Protein 3AUY (pdb70)

Radius of gyration: 27.96 Å; Cα contacts (8 Å, |Δi|>4): 1318; chains: 2; bounding box: 70×87×75 Å

Solvent-accessible surface area: 33562 Å² total; per-residue (Å²): 60,5,0,4,0,62,34,0,71,0,48,14,0,72,16,0,37,108,7,128,2,112,7,82,107,24,15,0,0,0,3,6,129,106,52,2,9,8,39,12,0,1,72,0,0,14,10,0,0,21,10,45,78,173,68,84,37,114,79,14,19,15,204,85,99,148,34,3,51,0,20,0,33,2,35,0,98,53,44,58,14,62,0,10,5,59,43,85,63,52,185,23,14,7,68,0,52,61,80,69,158,101,103,9,102,73,70,82,35,0,43,147,9,1,64,122,23,0,55,21,64,112,98,55,2,42,35,2,1,38,2,82,26,0,26,8,4,43,23,18,46,40,134,66,69,30,14,45,76,41,0,12,92,24,6,15,8,45,78,12,59,70,5,64,100,4,0,11,46,0,15,155,32,17,81,126,57,24,116,139,0,62,47,89,30,156,135,125,171,64,116,86,142,90,80,47,80,16,84,124,43,66,125,114,12,57,99,26,24,87,27,1,54,58,0,49,150,0,0,2,190,105,9,8,8,9,31,12,46,104,86,10,16,70,54,0,48,111,28,0,43,76,8,3,93,41,8,103,20,103,32,120,81,0,45,7,28,96,74,2,45,9,94,0,52,25,126,153,22,83,56,36,5,53,92,11,67,30,18,34,26,0,2,0,4,0,1,4,17,10,1,1,0,10,5,4,19,38,63,124,4,63,0,0,0,0,5,19,1,2,39,43,6,77,141,85,56,29,53,70,0,21,99,16,0,132,82,12,179,35,13,40,0,0,0,0,0,2,78,39,115,92,3,44,104,16,23,102,34,10,0,32,4,157,78,86,70,108,46,2,99,36,160,130,113,96,66,5,0,4,0,64,35,0,70,0,48,15,0,72,20,0,35,106,7,131,2,101,7,83,107,24,14,0,1,0,6,7,131,109,56,2,9,7,40,12,0,1,73,0,0,13,11,0,0,21,4,41,31,118,89,53,27,82,73,10,12,14,203,80,101,129,34,4,52,0,20,0,32,2,35,0,97,53,44,58,14,64,0,10,4,59,5,83,31,2,161,20,13,6,68,0,51,62,81,69,160,100,103,9,102,67,53,56,36,0,46,146,8,1,64,124,23,0,56,20,27,98,62,18,1,42,31,2,1,35,3,114,86,8,22,12,16,73,9,25,88,53,136,88,68,55,11,48,104,11,2,2,110,25,2,15,24,66,31,4,62,122,3,40,111,29,0,13,74,0,18,131,27,3,85,118,46,23,117,107,6,65,26,119,84,122,212,165,91,92,141,32,57,111,102,5,58,90,36,18,79,35,0,50,49,1,65,160,49,3,16,205,106,9,4,47,49,3,0,37,92,49,5,20,79,46,0,44,106,12,0,31,70,11,4,88,46,6,112,17,88,34,119,83,0,51,8,25,132,76,4,53,7,74,0,55,10,143,125,40,58,48,47,13,76,115,13,64,40,19,30,27,0,4,0,1,8,0,6,4,10,0,0,0,16,3,4,17,40,55,138,3,57,0,0,0,2,3,11,2,0,30,167,10,80,128,83,74,43,54,80,2,14,88,9,3,122,86,10,177,41,14,45,0,0,0,5,0,0,66,34,107,92,6,47,111,14,20,100,27,8,4,2,0,104,100,95,64,111,43,1,89,34,122,116,93,92

Secondary structure (DSSP, 8-state):
--EEEEEEEEEEETTEEEEEEE--SEEEEEEE-TTSSHHHHHHHHHHHHH------TTTTBPBTBSEEEEEEEEEETTEEEEEEEEEETTEEEEEEEETTEEEE-SHHHHHHHHHHHH-S-HHHHHHHHEE-TTHHHHHHHS-HHHHHHHHHHHHTHHHHHHHHHHHHHHHHHHHHHHHHHHHHT--HHHHHHHHHHHHHHHHHHHHHHHHHHHHHHHHSTTTHHHHHHHHHHHHHHHHHHHHHHHTT-S-S-EEE-TT--EEEEETTEEE-GGGS-HHHHHHHHHHHHHHHHHHHHSS--SEEEEESTTTT--HHHHHHHHHHHHH--S-SEEEEEES-GGGGGG-SEEEEEEESSS-EEEEEE-/--EEEEEEEEEEETTEEEEEEE--SEEEEEEE-TTSSHHHHHHHHHHHHH-S----GGGTBPBTBSEEEEEEEEEETTEEEEEEEEEETTEEEEEEEETTEEEE-SHHHHHHHHHHHH-S-HHHHHHHHEE-TTHHHHHHHS-HHHHHHHHHHHHTHHHHHHHHHHHHHHHHHHHHHHHHHHHHHH--TTHHHHHHHHHHHHHHHHHHHTTTTHHHHHHHTTTHHHHHHHHHHHHHHTT-S-SEEEEETTTEEEEEETTEEEEGGGS-HHHHHHHHHHHHHHHHHHHHSS--SEEEEESTTTT--HHHHHHHHHHHHH--SSSEEEEEES-GGGGGG-SEEEEEEESSS-EEEEE--

Sequence (723 aa):
MSMILKEIRMNNFKSHVNSRIKFEKGIVAIIGENGSGKSSIFEAVFFALFGAGNFNYDTIITKGKKSVYVELDFEVNGNNYKIIREYDSGRGGAKLYKNGKPYATTISAVNKAVNEILGVDRNMFLNSIYIKQGEIAKFLSLKPSEKLETVAKLLGIDEFEKCYQKMGEIVKEYEKRLERIEGELNSLKARLKEMSNLEKEKEKLTKFVEYLDKVRRIFGRNGFQAYLREKYVPLIQKYLNEAFSEFDLPYSFVELTKDFEVRVHAPNGVLTIDNLSGGEQIAVALSLRLAIANALIGNRVECIILDEPTVYLDENRRAKLAEIFRKVKSIPQMIIITHHRELEDVADVIINVKKDGNVSKVKINGMSMILKEIRMNNFKSHVNSRIKFEKGIVAIIGENGSGKSSIFEAVFFALFGAGSFNYDTIITKGKKSVYVELDFEVNGNNYKIIREYDSGRGGAKLYKNGKPYATTISAVNKAVNEILGVDRNMFLNSIYIKQGEIAKFLSLKPSEKLETVAKLLGIDEFEKCYQKMGEIVKEYEKRLERIEGELNYNLEKEKEKLTKFVEYLDKVRRIFGRNGFQAYLREKYVPLIQKYLNEAFSEFDLPYSFVELTKDFEVRVHAPNGVLTIDNLSGGEQIAVALSLRLAIANALIGNRVECIILDEPTVYLDENRRAKLAEIFRKVKSIPQMIIITHHRELEDVADVIINVKKDGNVSKVKING

Structure (mmCIF, N/CA/C/O backbone):
data_3AUY
#
_entry.id   3AUY
#
_cell.length_a   78.160
_cell.length_b   95.300
_cell.length_c   110.980
_cell.angle_alpha   90.00
_cell.angle_beta   90.00
_cell.angle_gamma   90.00
#
_symmetry.space_group_name_H-M   'P 21 21 21'
#
loop_
_entity.id
_entity.type
_entity.pdbx_description
1 polymer 'DNA double-strand break repair rad50 ATPase'
2 non-polymer "ADENOSINE-5'-DIPHOSPHATE"
3 non-polymer 'MAGNESIUM ION'
4 water water
#
loop_
_atom_site.group_PDB
_atom_site.id
_atom_site.type_symbol
_atom_site.label_atom_id
_atom_site.label_alt_id
_atom_site.label_comp_id
_atom_site.label_asym_id
_atom_site.label_entity_id
_atom_site.label_seq_id
_atom_site.pdbx_PDB_ins_code
_atom_site.Cartn_x
_atom_site.Cartn_y
_atom_site.Cartn_z
_atom_site.occupancy
_atom_site.B_iso_or_equiv
_atom_site.auth_seq_id
_atom_site.auth_comp_id
_atom_site.auth_asym_id
_atom_site.auth_atom_id
_atom_site.pdbx_PDB_model_num
ATOM 1 N N . MET A 1 1 ? -91.302 12.855 7.290 1.00 63.73 1 MET A N 1
ATOM 2 C CA . MET A 1 1 ? -89.885 13.166 6.943 1.00 64.12 1 MET A CA 1
ATOM 3 C C . MET A 1 1 ? -89.647 13.243 5.435 1.00 62.48 1 MET A C 1
ATOM 4 O O . MET A 1 1 ? -90.004 12.323 4.697 1.00 60.56 1 MET A O 1
ATOM 9 N N . SER A 1 2 ? -89.041 14.345 4.986 1.00 61.09 2 SER A N 1
ATOM 10 C CA . SER A 1 2 ? -88.760 14.545 3.563 1.00 58.65 2 SER A CA 1
ATOM 11 C C . SER A 1 2 ? -87.306 14.292 3.198 1.00 56.44 2 SER A C 1
ATOM 12 O O . SER A 1 2 ? -86.388 14.574 3.977 1.00 57.47 2 SER A O 1
ATOM 15 N N . MET A 1 3 ? -87.104 13.786 1.988 1.00 52.87 3 MET A N 1
ATOM 16 C CA . MET A 1 3 ? -85.774 13.466 1.516 1.00 49.65 3 MET A CA 1
ATOM 17 C C . MET A 1 3 ? -85.229 14.418 0.490 1.00 46.88 3 MET A C 1
ATOM 18 O O . MET A 1 3 ? -85.949 15.197 -0.118 1.00 45.16 3 MET A O 1
ATOM 23 N N . ILE A 1 4 ? -83.929 14.314 0.291 1.00 44.89 4 ILE A N 1
ATOM 24 C CA . ILE A 1 4 ? -83.235 15.130 -0.670 1.00 44.45 4 ILE A CA 1
ATOM 25 C C . ILE A 1 4 ? -82.618 14.082 -1.566 1.00 42.06 4 ILE A C 1
ATOM 26 O O . ILE A 1 4 ? -81.953 13.183 -1.094 1.00 43.51 4 ILE A O 1
ATOM 31 N N . LEU A 1 5 ? -82.890 14.166 -2.859 1.00 42.28 5 LEU A N 1
ATOM 32 C CA . LEU A 1 5 ? -82.370 13.204 -3.827 1.00 41.52 5 LEU A CA 1
ATOM 33 C C . LEU A 1 5 ? -80.926 13.533 -4.151 1.00 41.59 5 LEU A C 1
ATOM 34 O O . LEU A 1 5 ? -80.560 14.698 -4.248 1.00 42.23 5 LEU A O 1
ATOM 39 N N . LYS A 1 6 ? -80.096 12.515 -4.321 1.00 41.12 6 LYS A N 1
ATOM 40 C CA . LYS A 1 6 ? -78.713 12.784 -4.632 1.00 40.69 6 LYS A CA 1
ATOM 41 C C . LYS A 1 6 ? -78.237 12.196 -5.919 1.00 41.31 6 LYS A C 1
ATOM 42 O O . LYS A 1 6 ? -77.526 12.858 -6.671 1.00 42.65 6 LYS A O 1
ATOM 48 N N . GLU A 1 7 ? -78.608 10.957 -6.200 1.00 42.07 7 GLU A N 1
ATOM 49 C CA . GLU A 1 7 ? -78.130 10.347 -7.428 1.00 43.01 7 GLU A CA 1
ATOM 50 C C . GLU A 1 7 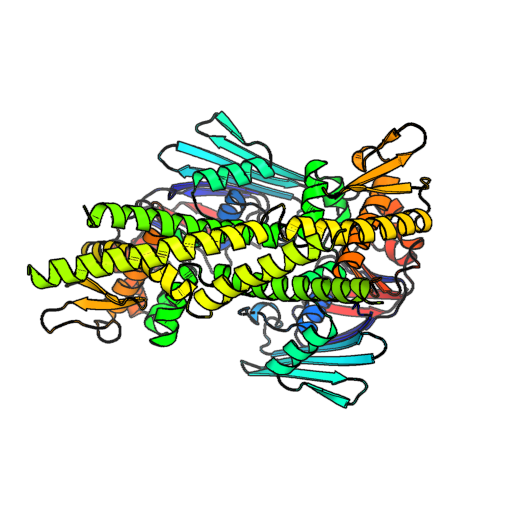? -78.831 9.051 -7.723 1.00 42.89 7 GLU A C 1
ATOM 51 O O . GLU A 1 7 ? -79.291 8.366 -6.812 1.00 41.57 7 GLU A O 1
ATOM 57 N N . ILE A 1 8 ? -78.912 8.731 -9.010 1.00 43.99 8 ILE A N 1
ATOM 58 C CA . ILE A 1 8 ? -79.558 7.509 -9.457 1.00 45.76 8 ILE A CA 1
ATOM 59 C C . ILE A 1 8 ? -78.894 6.923 -10.692 1.00 48.29 8 ILE A C 1
ATOM 60 O O . ILE A 1 8 ? -78.520 7.646 -11.616 1.00 48.51 8 ILE A O 1
ATOM 65 N N . ARG A 1 9 ? -78.738 5.602 -10.674 1.00 50.70 9 ARG A N 1
ATOM 66 C CA . ARG A 1 9 ? -78.158 4.849 -11.773 1.00 52.54 9 ARG A CA 1
ATOM 67 C C . ARG A 1 9 ? -79.212 3.864 -12.201 1.00 51.97 9 ARG A C 1
ATOM 68 O O . ARG A 1 9 ? -79.829 3.189 -11.369 1.00 51.96 9 ARG A O 1
ATOM 76 N N . MET A 1 10 ? -79.428 3.779 -13.500 1.00 51.63 10 MET A N 1
ATOM 77 C CA . MET A 1 10 ? -80.429 2.868 -14.012 1.00 52.30 10 MET A CA 1
ATOM 78 C C . MET A 1 10 ? -79.969 2.035 -15.201 1.00 52.43 10 MET A C 1
ATOM 79 O O . MET A 1 10 ? -79.229 2.505 -16.075 1.00 52.26 10 MET A O 1
ATOM 84 N N . ASN A 1 11 ? -80.409 0.778 -15.199 1.00 52.63 11 ASN A N 1
ATOM 85 C CA . ASN A 1 11 ? -80.105 -0.183 -16.252 1.00 52.00 11 ASN A CA 1
ATOM 86 C C . ASN A 1 11 ? -81.374 -0.778 -16.824 1.00 49.96 11 ASN A C 1
ATOM 87 O O . ASN A 1 11 ? -82.178 -1.342 -16.087 1.00 50.50 11 ASN A O 1
ATOM 92 N N . ASN A 1 12 ? -81.546 -0.650 -18.137 1.00 48.23 12 ASN A N 1
ATOM 93 C CA . ASN A 1 12 ? -82.718 -1.180 -18.839 1.00 47.76 12 ASN A CA 1
ATOM 94 C C . ASN A 1 12 ? -84.048 -0.708 -18.260 1.00 47.54 12 ASN A C 1
ATOM 95 O O . ASN A 1 12 ? -85.005 -1.483 -18.178 1.00 48.39 12 ASN A O 1
ATOM 100 N N . PHE A 1 13 ? -84.111 0.548 -17.835 1.00 46.13 13 PHE A N 1
ATOM 101 C CA . PHE A 1 13 ? -85.359 1.067 -17.303 1.00 43.88 13 PHE A CA 1
ATOM 102 C C . PHE A 1 13 ? -85.996 1.846 -18.441 1.00 44.44 13 PHE A C 1
ATOM 103 O O . PHE A 1 13 ? -85.598 2.979 -18.734 1.00 42.51 13 PHE A O 1
ATOM 111 N N . LYS A 1 14 ? -86.968 1.219 -19.100 1.00 44.11 14 LYS A N 1
ATOM 112 C CA . LYS A 1 14 ? -87.640 1.848 -20.225 1.00 44.26 14 LYS A CA 1
ATOM 113 C C . LYS A 1 14 ? -86.588 2.395 -21.190 1.00 44.85 14 LYS A C 1
ATOM 114 O O . LYS A 1 14 ? -85.690 1.663 -21.597 1.00 46.37 14 LYS A O 1
ATOM 120 N N . SER A 1 15 ? -86.669 3.667 -21.551 1.00 44.13 15 SER A N 1
ATOM 121 C CA . SER A 1 15 ? -85.702 4.213 -22.497 1.00 45.22 15 SER A CA 1
ATOM 122 C C . SER A 1 15 ? -84.279 4.375 -21.941 1.00 46.44 15 SER A C 1
ATOM 123 O O . SER A 1 15 ? -83.327 4.651 -22.694 1.00 45.61 15 SER A O 1
ATOM 126 N N . HIS A 1 16 ? -84.125 4.199 -20.634 1.00 46.49 16 HIS A N 1
ATOM 127 C CA . HIS A 1 16 ? -82.813 4.355 -20.032 1.00 48.30 16 HIS A CA 1
ATOM 128 C C . HIS A 1 16 ? -82.134 3.013 -19.921 1.00 49.65 16 HIS A C 1
ATOM 129 O O . HIS A 1 16 ? -82.247 2.324 -18.913 1.00 50.84 16 HIS A O 1
ATOM 136 N N . VAL A 1 17 ? -81.435 2.629 -20.977 1.00 51.50 17 VAL A N 1
ATOM 137 C CA . VAL A 1 17 ? -80.744 1.352 -20.970 1.00 53.09 17 VAL A CA 1
ATOM 138 C C . VAL A 1 17 ? -79.536 1.468 -20.055 1.00 54.47 17 VAL A C 1
ATOM 139 O O . VAL A 1 17 ? -79.150 0.506 -19.389 1.00 55.74 17 VAL A O 1
ATOM 143 N N . ASN A 1 18 ? -78.945 2.654 -20.023 1.00 54.98 18 ASN A N 1
ATOM 144 C CA . ASN A 1 18 ? -77.797 2.894 -19.167 1.00 56.00 18 ASN A CA 1
ATOM 145 C C . ASN A 1 18 ? -77.615 4.387 -18.916 1.00 55.83 18 ASN A C 1
ATOM 146 O O . ASN A 1 18 ? -76.907 5.080 -19.652 1.00 55.31 18 ASN A O 1
ATOM 151 N N . SER A 1 19 ? -78.270 4.882 -17.873 1.00 55.20 19 SER A N 1
ATOM 152 C CA . SER A 1 19 ? -78.175 6.288 -17.532 1.00 54.92 19 SER A CA 1
ATOM 153 C C . SER A 1 19 ? -77.723 6.439 -16.099 1.00 54.91 19 SER A C 1
ATOM 154 O O . SER A 1 19 ? -77.892 5.541 -15.282 1.00 56.18 19 SER A O 1
ATOM 157 N N . ARG A 1 20 ? -77.129 7.581 -15.800 1.00 55.19 20 ARG A N 1
ATOM 158 C CA . ARG A 1 20 ? -76.668 7.860 -14.455 1.00 55.73 20 ARG A CA 1
ATOM 159 C C . ARG A 1 20 ? -76.802 9.355 -14.244 1.00 54.63 20 ARG A C 1
ATOM 160 O O . ARG A 1 20 ? -76.003 10.133 -14.756 1.00 56.06 20 ARG A O 1
ATOM 168 N N . ILE A 1 21 ? -77.832 9.755 -13.510 1.00 52.11 21 ILE A N 1
ATOM 169 C CA . ILE A 1 21 ? -78.061 11.158 -13.246 1.00 50.45 21 ILE A CA 1
ATOM 170 C C . ILE A 1 21 ? -77.711 11.463 -11.812 1.00 51.77 21 ILE A C 1
ATOM 171 O O . ILE A 1 21 ? -78.030 10.692 -10.908 1.00 52.79 21 ILE A O 1
ATOM 176 N N . LYS A 1 22 ? -77.047 12.596 -11.617 1.00 52.43 22 LYS A N 1
ATOM 177 C CA . LYS A 1 22 ? -76.670 13.059 -10.295 1.00 52.74 22 LYS A CA 1
ATOM 178 C C . LYS A 1 22 ? -77.448 14.345 -10.040 1.00 51.59 22 LYS A C 1
ATOM 179 O O . LYS A 1 22 ? -77.405 15.268 -10.839 1.00 50.72 22 LYS A O 1
ATOM 185 N N . PHE A 1 23 ? -78.175 14.398 -8.934 1.00 51.94 23 PHE A N 1
ATOM 186 C CA . PHE A 1 23 ? -78.947 15.586 -8.600 1.00 51.98 23 PHE A CA 1
ATOM 187 C C . PHE A 1 23 ? -78.196 16.447 -7.603 1.00 52.42 23 PHE A C 1
ATOM 188 O O . PHE A 1 23 ? -77.352 15.962 -6.854 1.00 53.13 23 PHE A O 1
ATOM 196 N N . GLU A 1 24 ? -78.506 17.735 -7.604 1.00 53.11 24 GLU A N 1
ATOM 197 C CA . GLU A 1 24 ? -77.875 18.678 -6.688 1.00 52.72 24 GLU A CA 1
ATOM 198 C C . GLU A 1 24 ? -78.960 19.541 -6.072 1.00 52.10 24 GLU A C 1
ATOM 199 O O . GLU A 1 24 ? -80.095 19.550 -6.537 1.00 52.52 24 GLU A O 1
ATOM 205 N N . LYS A 1 25 ? -78.629 20.243 -5.003 1.00 51.49 25 LYS A N 1
ATOM 206 C CA . LYS A 1 25 ? -79.611 21.090 -4.362 1.00 50.77 25 LYS A CA 1
ATOM 207 C C . LYS A 1 25 ? -79.844 22.390 -5.116 1.00 50.32 25 LYS A C 1
ATOM 208 O O . LYS A 1 25 ? -79.152 22.694 -6.078 1.00 51.12 25 LYS A O 1
ATOM 214 N N . GLY A 1 26 ? -80.830 23.153 -4.669 1.00 49.84 26 GLY A N 1
ATOM 215 C CA . GLY A 1 26 ? -81.164 24.401 -5.321 1.00 48.69 26 GLY A CA 1
ATOM 216 C C . GLY A 1 26 ? -82.252 24.146 -6.348 1.00 48.32 26 GLY A C 1
ATOM 217 O O . GLY A 1 26 ? -83.263 23.503 -6.047 1.00 48.68 26 GLY A O 1
ATOM 218 N N . ILE A 1 27 ? -82.057 24.652 -7.565 1.00 47.65 27 ILE A N 1
ATOM 219 C CA . ILE A 1 27 ? -83.027 24.449 -8.638 1.00 44.14 27 ILE A CA 1
ATOM 220 C C . ILE A 1 27 ? -82.416 23.686 -9.798 1.00 42.18 27 ILE A C 1
ATOM 221 O O . ILE A 1 27 ? -81.513 24.176 -10.469 1.00 41.41 27 ILE A O 1
ATOM 226 N N . VAL A 1 28 ? -82.936 22.486 -10.024 1.00 40.44 28 VAL A N 1
ATOM 227 C CA . VAL A 1 28 ? -82.466 21.616 -11.080 1.00 40.83 28 VAL A CA 1
ATOM 228 C C . VAL A 1 28 ? -83.494 21.516 -12.176 1.00 41.86 28 VAL A C 1
ATOM 229 O O . VAL A 1 28 ? -84.643 21.175 -11.908 1.00 42.56 28 VAL A O 1
ATOM 233 N N . ALA A 1 29 ? -83.085 21.808 -13.408 1.00 42.40 29 ALA A N 1
ATOM 234 C CA . ALA A 1 29 ? -83.998 21.723 -14.539 1.00 42.77 29 ALA A CA 1
ATOM 235 C C . ALA A 1 29 ? -83.640 20.520 -15.385 1.00 42.56 29 ALA A C 1
ATOM 236 O O . ALA A 1 29 ? -82.492 20.339 -15.762 1.00 43.71 29 ALA A O 1
ATOM 238 N N . ILE A 1 30 ? -84.624 19.678 -15.657 1.00 43.56 30 ILE A N 1
ATOM 239 C CA . ILE A 1 30 ? -84.404 18.504 -16.486 1.00 44.60 30 ILE A CA 1
ATOM 240 C C . ILE A 1 30 ? -85.118 18.813 -17.795 1.00 44.83 30 ILE A C 1
ATOM 241 O O . ILE A 1 30 ? -86.330 18.648 -17.932 1.00 44.80 30 ILE A O 1
ATOM 246 N N . ILE A 1 31 ? -84.326 19.300 -18.741 1.00 45.69 31 ILE A N 1
ATOM 247 C CA . ILE A 1 31 ? -84.796 19.719 -20.051 1.00 45.57 31 ILE A CA 1
ATOM 248 C C . ILE A 1 31 ? -84.516 18.697 -21.139 1.00 46.05 31 ILE A C 1
ATOM 249 O O . ILE A 1 31 ? -83.386 18.235 -21.302 1.00 46.52 31 ILE A O 1
ATOM 254 N N . GLY A 1 32 ? -85.555 18.360 -21.891 1.00 46.40 32 GLY A N 1
ATOM 255 C CA . GLY A 1 32 ? -85.411 17.398 -22.960 1.00 47.02 32 GLY A CA 1
ATOM 256 C C . GLY A 1 32 ? -86.693 17.330 -23.749 1.00 48.50 32 GLY A C 1
ATOM 257 O O . GLY A 1 32 ? -87.778 17.517 -23.202 1.00 47.34 32 GLY A O 1
ATOM 258 N N . GLU A 1 33 ? -86.569 17.062 -25.042 1.00 51.42 33 GLU A N 1
ATOM 259 C CA . GLU A 1 33 ? -87.728 16.971 -25.912 1.00 51.73 33 GLU A CA 1
ATOM 260 C C . GLU A 1 33 ? -88.786 16.053 -25.330 1.00 51.42 33 GLU A C 1
ATOM 261 O O . GLU A 1 33 ? -88.500 15.204 -24.490 1.00 51.88 33 GLU A O 1
ATOM 267 N N . ASN A 1 34 ? -90.017 16.240 -25.778 1.00 50.73 34 ASN A N 1
ATOM 268 C CA . ASN A 1 34 ? -91.119 15.420 -25.326 1.00 50.92 34 ASN A CA 1
ATOM 269 C C . ASN A 1 34 ? -90.790 13.967 -25.677 1.00 50.95 34 ASN A C 1
ATOM 270 O O . ASN A 1 34 ? -90.287 13.688 -26.757 1.00 50.28 34 ASN A O 1
ATOM 275 N N . GLY A 1 35 ? -91.051 13.041 -24.762 1.00 51.48 35 GLY A N 1
ATOM 276 C CA . GLY A 1 35 ? -90.762 11.643 -25.038 1.00 51.54 35 GLY A CA 1
ATOM 277 C C . GLY A 1 35 ? -89.289 11.247 -24.985 1.00 52.73 35 GLY A C 1
ATOM 278 O O . GLY A 1 35 ? -88.942 10.085 -25.232 1.00 52.31 35 GLY A O 1
ATOM 279 N N . SER A 1 36 ? -88.417 12.199 -24.648 1.00 53.32 36 SER A N 1
ATOM 280 C CA . SER A 1 36 ? -86.978 11.931 -24.570 1.00 51.96 36 SER A CA 1
ATOM 281 C C . SER A 1 36 ? -86.553 11.081 -23.364 1.00 50.31 36 SER A C 1
ATOM 282 O O . SER A 1 36 ? -85.390 10.710 -23.261 1.00 50.32 36 SER A O 1
ATOM 285 N N . GLY A 1 37 ? -87.486 10.779 -22.462 1.00 49.11 37 GLY A N 1
ATOM 286 C CA . GLY A 1 37 ? -87.166 9.951 -21.306 1.00 48.26 37 GLY A CA 1
ATOM 287 C C . GLY A 1 37 ? -87.036 10.654 -19.961 1.00 48.19 37 GLY A C 1
ATOM 288 O O . GLY A 1 37 ? -86.517 10.081 -19.005 1.00 47.57 37 GLY A O 1
ATOM 289 N N . LYS A 1 38 ? -87.521 11.889 -19.876 1.00 47.60 38 LYS A N 1
ATOM 290 C CA . LYS A 1 38 ? -87.436 12.672 -18.648 1.00 45.48 38 LYS A CA 1
ATOM 291 C C . LYS A 1 38 ? -88.177 12.036 -17.483 1.00 45.07 38 LYS A C 1
ATOM 292 O O . LYS A 1 38 ? -87.583 11.727 -16.454 1.00 46.31 38 LYS A O 1
ATOM 298 N N . SER A 1 39 ? -89.481 11.843 -17.646 1.00 43.94 39 SER A N 1
ATOM 299 C CA . SER A 1 39 ? -90.299 11.281 -16.579 1.00 42.19 39 SER A CA 1
ATOM 300 C C . SER A 1 39 ? -89.882 9.905 -16.116 1.00 41.29 39 SER A C 1
ATOM 301 O O . SER A 1 39 ? -90.015 9.590 -14.945 1.00 39.26 39 SER A O 1
ATOM 304 N N . SER A 1 40 ? -89.381 9.079 -17.025 1.00 42.60 40 SER A N 1
ATOM 305 C CA . SER A 1 40 ? -88.957 7.749 -16.624 1.00 44.81 40 SER A CA 1
ATOM 306 C C . SER A 1 40 ? -87.952 7.879 -15.480 1.00 45.35 40 SER A C 1
ATOM 307 O O . SER A 1 40 ? -87.974 7.094 -14.521 1.00 45.06 40 SER A O 1
ATOM 310 N N . ILE A 1 41 ? -87.085 8.888 -15.582 1.00 44.80 41 ILE A N 1
ATOM 311 C CA . ILE A 1 41 ? -86.066 9.119 -14.568 1.00 42.28 41 ILE A CA 1
ATOM 312 C C . ILE A 1 41 ? -86.668 9.077 -13.172 1.00 42.06 41 ILE A C 1
ATOM 313 O O . ILE A 1 41 ? -86.083 8.510 -12.254 1.00 43.36 41 ILE A O 1
ATOM 318 N N . PHE A 1 42 ? -87.849 9.650 -13.008 1.00 41.59 42 PHE A N 1
ATOM 319 C CA . PHE A 1 42 ? -88.458 9.676 -11.691 1.00 42.01 42 PHE A CA 1
ATOM 320 C C . PHE A 1 42 ? -89.261 8.457 -11.350 1.00 41.20 42 PHE A C 1
ATOM 321 O O . PHE A 1 42 ? -89.368 8.096 -10.184 1.00 41.59 42 PHE A O 1
ATOM 329 N N . GLU A 1 43 ? -89.812 7.808 -12.365 1.00 41.44 43 GLU A N 1
ATOM 330 C CA . GLU A 1 43 ? -90.562 6.593 -12.130 1.00 42.15 43 GLU A CA 1
ATOM 331 C C . GLU A 1 43 ? -89.557 5.614 -11.541 1.00 40.38 43 GLU A C 1
ATOM 332 O O . GLU A 1 43 ? -89.865 4.845 -10.639 1.00 39.94 43 GLU A O 1
ATOM 338 N N . ALA A 1 44 ? -88.338 5.678 -12.051 1.00 38.96 44 ALA A N 1
ATOM 339 C CA . ALA A 1 44 ? -87.268 4.822 -11.585 1.00 38.90 44 ALA A CA 1
ATOM 340 C C . ALA A 1 44 ? -86.911 5.185 -10.156 1.00 39.28 44 ALA A C 1
ATOM 341 O O . ALA A 1 44 ? -86.620 4.306 -9.337 1.00 39.60 44 ALA A O 1
ATOM 343 N N . VAL A 1 45 ? -86.933 6.478 -9.852 1.00 38.72 45 VAL A N 1
ATOM 344 C CA . VAL A 1 45 ? -86.597 6.904 -8.511 1.00 40.32 45 VAL A CA 1
ATOM 345 C C . VAL A 1 45 ? -87.605 6.267 -7.591 1.00 40.95 45 VAL A C 1
ATOM 346 O O . VAL A 1 45 ? -87.238 5.596 -6.629 1.00 41.55 45 VAL A O 1
ATOM 350 N N . PHE A 1 46 ? -88.878 6.447 -7.915 1.00 41.14 46 PHE A N 1
ATOM 351 C CA . PHE A 1 46 ? -89.939 5.886 -7.095 1.00 40.77 46 PHE A CA 1
ATOM 352 C C . PHE A 1 46 ? -89.937 4.363 -7.158 1.00 40.25 46 PHE A C 1
ATOM 353 O O . PHE A 1 46 ? -90.409 3.701 -6.236 1.00 38.55 46 PHE A O 1
ATOM 361 N N . PHE A 1 47 ? -89.400 3.799 -8.235 1.00 40.56 47 PHE A N 1
ATOM 362 C CA . PHE A 1 47 ? -89.320 2.342 -8.313 1.00 42.44 47 PHE A CA 1
ATOM 363 C C . PHE A 1 47 ? -88.279 1.897 -7.294 1.00 44.46 47 PHE A C 1
ATOM 364 O O . PHE A 1 47 ? -88.460 0.898 -6.597 1.00 46.97 47 PHE A O 1
ATOM 372 N N . ALA A 1 48 ? -87.180 2.643 -7.220 1.00 43.79 48 ALA A N 1
ATOM 373 C CA . ALA A 1 48 ? -86.126 2.331 -6.278 1.00 43.14 48 ALA A CA 1
ATOM 374 C C . ALA A 1 48 ? -86.634 2.428 -4.830 1.00 43.08 48 ALA A C 1
ATOM 375 O O . ALA A 1 48 ? -86.240 1.639 -3.973 1.00 43.28 48 ALA A O 1
ATOM 377 N N . LEU A 1 49 ? -87.515 3.382 -4.560 1.00 42.07 49 LEU A N 1
ATOM 378 C CA . LEU A 1 49 ? -88.018 3.565 -3.205 1.00 43.76 49 LEU A CA 1
ATOM 379 C C . LEU A 1 49 ? -89.068 2.561 -2.712 1.00 46.14 49 LEU A C 1
ATOM 380 O O . LEU A 1 49 ? -89.068 2.192 -1.530 1.00 44.13 49 LEU A O 1
ATOM 385 N N . PHE A 1 50 ? -89.959 2.109 -3.596 1.00 47.98 50 PHE A N 1
ATOM 386 C CA . PHE A 1 50 ? -90.990 1.184 -3.154 1.00 48.78 50 PHE A CA 1
ATOM 387 C C . PHE A 1 50 ? -91.090 -0.122 -3.921 1.00 50.86 50 PHE A C 1
ATOM 388 O O . PHE A 1 50 ? -91.837 -1.019 -3.526 1.00 52.06 50 PHE A O 1
ATOM 396 N N . GLY A 1 51 ? -90.340 -0.242 -5.006 1.00 52.19 51 GLY A N 1
ATOM 397 C CA . GLY A 1 51 ? -90.388 -1.461 -5.786 1.00 55.80 51 GLY A CA 1
ATOM 398 C C . GLY A 1 51 ? -91.756 -1.741 -6.383 1.00 59.50 51 GLY A C 1
ATOM 399 O O . GLY A 1 51 ? -92.588 -0.834 -6.525 1.00 58.36 51 GLY A O 1
ATOM 400 N N . ALA A 1 52 ? -91.985 -3.014 -6.710 1.00 63.17 52 ALA A N 1
ATOM 401 C CA . ALA A 1 52 ? -93.243 -3.469 -7.294 1.00 66.61 52 ALA A CA 1
ATOM 402 C C . ALA A 1 52 ? -94.365 -3.461 -6.258 1.00 69.10 52 ALA A C 1
ATOM 403 O O . ALA A 1 52 ? -94.123 -3.678 -5.065 1.00 71.12 52 ALA A O 1
ATOM 405 N N . GLY A 1 53 ? -95.588 -3.206 -6.720 1.00 70.43 53 GLY A N 1
ATOM 406 C CA . GLY A 1 53 ? -96.731 -3.165 -5.824 1.00 70.74 53 GLY A CA 1
ATOM 407 C C . GLY A 1 53 ? -97.961 -3.824 -6.413 1.00 71.02 53 GLY A C 1
ATOM 408 O O . GLY A 1 53 ? -98.377 -4.889 -5.960 1.00 71.57 53 GLY A O 1
ATOM 409 N N . ASN A 1 55 ? -100.093 -6.324 -7.348 1.00 85.47 55 ASN A N 1
ATOM 410 C CA . ASN A 1 55 ? -98.986 -6.891 -8.117 1.00 85.75 55 ASN A CA 1
ATOM 411 C C . ASN A 1 55 ? -98.904 -6.295 -9.519 1.00 85.09 55 ASN A C 1
ATOM 412 O O . ASN A 1 55 ? -99.769 -6.560 -10.364 1.00 85.31 55 ASN A O 1
ATOM 417 N N . PHE A 1 56 ? -97.857 -5.508 -9.769 1.00 83.14 56 PHE A N 1
ATOM 418 C CA . PHE A 1 56 ? -97.678 -4.883 -11.075 1.00 80.57 56 PHE A CA 1
ATOM 419 C C . PHE A 1 56 ? -96.873 -5.784 -12.036 1.00 78.96 56 PHE A C 1
ATOM 420 O O . PHE A 1 56 ? -96.485 -6.901 -11.674 1.00 77.40 56 PHE A O 1
ATOM 428 N N . ASN A 1 57 ? -96.618 -5.294 -13.248 1.00 77.22 57 ASN A N 1
ATOM 429 C CA . ASN A 1 57 ? -95.890 -6.067 -14.249 1.00 75.82 57 ASN A CA 1
ATOM 430 C C . ASN A 1 57 ? -94.591 -5.441 -14.753 1.00 75.12 57 ASN A C 1
ATOM 431 O O . ASN A 1 57 ? -94.583 -4.378 -15.373 1.00 74.36 57 ASN A O 1
ATOM 436 N N . TYR A 1 58 ? -93.494 -6.138 -14.488 1.00 74.77 58 TYR A N 1
ATOM 437 C CA . TYR A 1 58 ? -92.150 -5.724 -14.886 1.00 74.24 58 TYR A CA 1
ATOM 438 C C . TYR A 1 58 ? -91.978 -5.506 -16.385 1.00 73.63 58 TYR A C 1
ATOM 439 O O . TYR A 1 58 ? -90.919 -5.074 -16.836 1.00 73.57 58 TYR A O 1
ATOM 448 N N . ASP A 1 59 ? -93.007 -5.819 -17.160 1.00 73.11 59 ASP A N 1
ATOM 449 C CA . ASP A 1 59 ? -92.940 -5.633 -18.605 1.00 72.12 59 ASP A CA 1
ATOM 450 C C . ASP A 1 59 ? -93.002 -4.128 -18.885 1.00 70.11 59 ASP A C 1
ATOM 451 O O . ASP A 1 59 ? -92.514 -3.654 -19.912 1.00 69.41 59 ASP A O 1
ATOM 456 N N . THR A 1 60 ? -93.579 -3.384 -17.944 1.00 67.53 60 THR A N 1
ATOM 457 C CA . THR A 1 60 ? -93.729 -1.936 -18.075 1.00 65.14 60 THR A CA 1
ATOM 458 C C . THR A 1 60 ? -92.486 -1.096 -17.803 1.00 63.01 60 THR A C 1
ATOM 459 O O . THR A 1 60 ? -92.420 0.048 -18.242 1.00 62.98 60 THR A O 1
ATOM 463 N N . ILE A 1 61 ? -91.510 -1.634 -17.076 1.00 60.14 61 ILE A N 1
ATOM 464 C CA . ILE A 1 61 ? -90.317 -0.851 -16.783 1.00 57.30 61 ILE A CA 1
ATOM 465 C C . ILE A 1 61 ? -89.034 -1.387 -17.404 1.00 56.60 61 ILE A C 1
ATOM 466 O O . ILE A 1 61 ? -88.029 -0.672 -17.484 1.00 55.80 61 ILE A O 1
ATOM 471 N N . ILE A 1 62 ? -89.067 -2.637 -17.851 1.00 55.40 62 ILE A N 1
ATOM 472 C CA . ILE A 1 62 ? -87.892 -3.246 -18.464 1.00 54.30 62 ILE A CA 1
ATOM 473 C C . ILE A 1 62 ? -87.778 -2.871 -19.937 1.00 55.05 62 ILE A C 1
ATOM 474 O O . ILE A 1 62 ? -88.744 -2.983 -20.700 1.00 55.53 62 ILE A O 1
ATOM 479 N N . THR A 1 63 ? -86.593 -2.425 -20.335 1.00 55.03 63 THR A N 1
ATOM 480 C CA . THR A 1 63 ? -86.343 -2.039 -21.720 1.00 56.45 63 THR A CA 1
ATOM 481 C C . THR A 1 63 ? -86.848 -3.104 -22.686 1.00 56.76 63 THR A C 1
ATOM 482 O O . THR A 1 63 ? -86.531 -4.285 -22.521 1.00 56.77 63 THR A O 1
ATOM 486 N N . LYS A 1 64 ? -87.626 -2.693 -23.688 1.00 57.28 64 LYS A N 1
ATOM 487 C CA . LYS A 1 64 ? -88.144 -3.644 -24.671 1.00 58.84 64 LYS A CA 1
ATOM 488 C C . LYS A 1 64 ? -86.982 -4.358 -25.349 1.00 58.66 64 LYS A C 1
ATOM 489 O O . LYS A 1 64 ? -86.108 -3.729 -25.949 1.00 57.31 64 LYS A O 1
ATOM 495 N N . GLY A 1 65 ? -86.995 -5.685 -25.239 1.00 59.60 65 GLY A N 1
ATOM 496 C CA . GLY A 1 65 ? -85.942 -6.507 -25.796 1.00 59.39 65 GLY A CA 1
ATOM 497 C C . GLY A 1 65 ? -85.238 -7.169 -24.626 1.00 60.75 65 GLY A C 1
ATOM 498 O O . GLY A 1 65 ? -84.918 -8.353 -24.675 1.00 61.09 65 GLY A O 1
ATOM 499 N N . LYS A 1 66 ? -85.022 -6.397 -23.561 1.00 60.57 66 LYS A N 1
ATOM 500 C CA . LYS A 1 66 ? -84.352 -6.876 -22.353 1.00 60.06 66 LYS A CA 1
ATOM 501 C C . LYS A 1 66 ? -85.247 -7.708 -21.447 1.00 60.12 66 LYS A C 1
ATOM 502 O O . LYS A 1 66 ? -86.467 -7.778 -21.644 1.00 59.73 66 LYS A O 1
ATOM 508 N N . LYS A 1 67 ? -84.632 -8.337 -20.448 1.00 59.46 67 LYS A N 1
ATOM 509 C CA . LYS A 1 67 ? -85.392 -9.142 -19.501 1.00 60.03 67 LYS A CA 1
ATOM 510 C C . LYS A 1 67 ? -84.848 -8.976 -18.097 1.00 59.29 67 LYS A C 1
ATOM 511 O O . LYS A 1 67 ? -84.918 -9.885 -17.268 1.00 60.09 67 LYS A O 1
ATOM 517 N N . SER A 1 68 ? -84.295 -7.799 -17.842 1.00 58.43 68 SER A N 1
ATOM 518 C CA . SER A 1 68 ? -83.751 -7.476 -16.536 1.00 56.78 68 SER A CA 1
ATOM 519 C C . SER A 1 68 ? -83.635 -5.966 -16.427 1.00 56.55 68 SER A C 1
ATOM 520 O O . SER A 1 68 ? -83.295 -5.279 -17.403 1.00 55.91 68 SER A O 1
ATOM 523 N N . VAL A 1 69 ? -83.931 -5.453 -15.240 1.00 54.98 69 VAL A N 1
ATOM 524 C CA . VAL A 1 69 ? -83.824 -4.030 -14.998 1.00 54.13 69 VAL A CA 1
ATOM 525 C C . VAL A 1 69 ? -83.134 -3.820 -13.648 1.00 52.85 69 VAL A C 1
ATOM 526 O O . VAL A 1 69 ? -83.243 -4.658 -12.753 1.00 52.31 69 VAL A O 1
ATOM 530 N N . TYR A 1 70 ? -82.411 -2.713 -13.513 1.00 52.07 70 TYR A N 1
ATOM 531 C CA . TYR A 1 70 ? -81.690 -2.413 -12.276 1.00 52.15 70 TYR A CA 1
ATOM 532 C C . TYR A 1 70 ? -81.681 -0.923 -11.936 1.00 50.56 70 TYR A C 1
ATOM 533 O O . TYR A 1 70 ? -81.237 -0.090 -12.729 1.00 50.24 70 TYR A O 1
ATOM 542 N N . VAL A 1 71 ? -82.161 -0.586 -10.750 1.00 48.42 71 VAL A N 1
ATOM 543 C CA . VAL A 1 71 ? -82.170 0.804 -10.342 1.00 47.59 71 VAL A CA 1
ATOM 544 C C . VAL A 1 71 ? -81.420 0.959 -9.029 1.00 47.26 71 VAL A C 1
ATOM 545 O O . VAL A 1 71 ? -81.610 0.177 -8.105 1.00 46.29 71 VAL A O 1
ATOM 549 N N . GLU A 1 72 ? -80.557 1.965 -8.958 1.00 47.17 72 GLU A N 1
ATOM 550 C CA . GLU A 1 72 ? -79.780 2.222 -7.749 1.00 46.21 72 GLU A CA 1
ATOM 551 C C . GLU A 1 72 ? -79.909 3.693 -7.383 1.00 45.58 72 GLU A C 1
ATOM 552 O O . GLU A 1 72 ? -79.388 4.562 -8.092 1.00 48.01 72 GLU A O 1
ATOM 558 N N . LEU A 1 73 ? -80.593 3.969 -6.278 1.00 42.26 73 LEU A N 1
ATOM 559 C CA . LEU A 1 73 ? -80.817 5.342 -5.845 1.00 40.31 73 LEU A CA 1
ATOM 560 C C . LEU A 1 73 ? -80.116 5.770 -4.558 1.00 40.48 73 LEU A C 1
ATOM 561 O O . LEU A 1 73 ? -80.221 5.111 -3.523 1.00 39.71 73 LEU A O 1
ATOM 566 N N . ASP A 1 74 ? -79.409 6.894 -4.627 1.00 40.80 74 ASP A N 1
ATOM 567 C CA . ASP A 1 74 ? -78.752 7.436 -3.453 1.00 40.43 74 ASP A CA 1
ATOM 568 C C . ASP A 1 74 ? -79.515 8.668 -3.020 1.00 39.47 74 ASP A C 1
ATOM 569 O O . ASP A 1 74 ? -79.504 9.685 -3.705 1.00 39.93 74 ASP A O 1
ATOM 574 N N . PHE A 1 75 ? -80.208 8.564 -1.894 1.00 38.33 75 PHE A N 1
ATOM 575 C CA . PHE A 1 75 ? -80.968 9.692 -1.374 1.00 37.58 75 PHE A CA 1
ATOM 576 C C . PHE A 1 75 ? -80.533 9.982 0.050 1.00 37.23 75 PHE A C 1
ATOM 577 O O . PHE A 1 75 ? -79.645 9.318 0.574 1.00 37.54 75 PHE A O 1
ATOM 585 N N . GLU A 1 76 ? -81.150 10.982 0.664 1.00 38.64 76 GLU A N 1
ATOM 586 C CA . GLU A 1 76 ? -80.809 11.376 2.023 1.00 40.38 76 GLU A CA 1
ATOM 587 C C . GLU A 1 76 ? -82.005 11.810 2.852 1.00 40.37 76 GLU A C 1
ATOM 588 O O . GLU A 1 76 ? -82.721 12.731 2.476 1.00 40.26 76 GLU A O 1
ATOM 594 N N . VAL A 1 77 ? -82.215 11.129 3.974 1.00 41.56 77 VAL A N 1
ATOM 595 C CA . VAL A 1 77 ? -83.298 11.451 4.896 1.00 44.58 77 VAL A CA 1
ATOM 596 C C . VAL A 1 77 ? -82.655 11.757 6.248 1.00 47.27 77 VAL A C 1
ATOM 597 O O . VAL A 1 77 ? -81.860 10.971 6.755 1.00 47.25 77 VAL A O 1
ATOM 601 N N . ASN A 1 78 ? -82.986 12.905 6.826 1.00 51.93 78 ASN A N 1
ATOM 602 C CA . ASN A 1 78 ? -82.427 13.303 8.121 1.00 57.07 78 ASN A CA 1
ATOM 603 C C . ASN A 1 78 ? -80.893 13.338 8.147 1.00 57.87 78 ASN A C 1
ATOM 604 O O . ASN A 1 78 ? -80.282 12.955 9.140 1.00 60.27 78 ASN A O 1
ATOM 609 N N . GLY A 1 79 ? -80.272 13.791 7.066 1.00 57.04 79 GLY A N 1
ATOM 610 C CA . GLY A 1 79 ? -78.826 13.861 7.032 1.00 55.44 79 GLY A CA 1
ATOM 611 C C . GLY A 1 79 ? -78.169 12.525 6.773 1.00 55.60 79 GLY A C 1
ATOM 612 O O . GLY A 1 79 ? -77.030 12.464 6.313 1.00 55.78 79 GLY A O 1
ATOM 613 N N . ASN A 1 80 ? -78.879 11.447 7.077 1.00 55.58 80 ASN A N 1
ATOM 614 C CA . ASN A 1 80 ? -78.348 10.110 6.866 1.00 54.94 80 ASN A CA 1
ATOM 615 C C . ASN A 1 80 ? -78.378 9.794 5.385 1.00 53.66 80 ASN A C 1
ATOM 616 O O . ASN A 1 80 ? -79.364 10.067 4.710 1.00 52.31 80 ASN A O 1
ATOM 621 N N . ASN A 1 81 ? -77.297 9.218 4.876 1.00 52.08 81 ASN A N 1
ATOM 622 C CA . ASN A 1 81 ? -77.228 8.906 3.460 1.00 52.01 81 ASN A CA 1
ATOM 623 C C . ASN A 1 81 ? -77.474 7.456 3.066 1.00 51.77 81 ASN A C 1
ATOM 624 O O . ASN A 1 81 ? -76.620 6.580 3.244 1.00 51.98 81 ASN A O 1
ATOM 629 N N . TYR A 1 82 ? -78.651 7.224 2.492 1.00 50.08 82 TYR A N 1
ATOM 630 C CA . TYR A 1 82 ? -79.053 5.894 2.064 1.00 46.98 82 TYR A CA 1
ATOM 631 C C . TYR A 1 82 ? -78.823 5.616 0.590 1.00 44.28 82 TYR A C 1
ATOM 632 O O . TYR A 1 82 ? -78.941 6.501 -0.251 1.00 43.99 82 TYR A O 1
ATOM 641 N N . LYS A 1 83 ? -78.486 4.364 0.302 1.00 43.38 83 LYS A N 1
ATOM 642 C CA . LYS A 1 83 ? -78.293 3.871 -1.060 1.00 42.82 83 LYS A CA 1
ATOM 643 C C . LYS A 1 83 ? -79.236 2.678 -1.154 1.00 42.34 83 LYS A C 1
ATOM 644 O O . LYS A 1 83 ? -79.073 1.698 -0.435 1.00 42.80 83 LYS A O 1
ATOM 650 N N . ILE A 1 84 ? -80.230 2.758 -2.019 1.00 40.88 84 ILE A N 1
ATOM 651 C CA . ILE A 1 84 ? -81.151 1.658 -2.125 1.00 40.26 84 ILE A CA 1
ATOM 652 C C . ILE A 1 84 ? -81.068 1.075 -3.523 1.00 41.42 84 ILE A C 1
ATOM 653 O O . ILE A 1 84 ? -81.118 1.803 -4.509 1.00 43.75 84 ILE A O 1
ATOM 658 N N . ILE A 1 85 ? -80.876 -0.238 -3.599 1.00 43.20 85 ILE A N 1
ATOM 659 C CA . ILE A 1 85 ? -80.790 -0.944 -4.880 1.00 45.47 85 ILE A CA 1
ATOM 660 C C . ILE A 1 85 ? -81.968 -1.903 -5.004 1.00 48.09 85 ILE A C 1
ATOM 661 O O . ILE A 1 85 ? -82.273 -2.667 -4.075 1.00 49.82 85 ILE A O 1
ATOM 666 N N . ARG A 1 86 ? -82.627 -1.862 -6.155 1.00 49.25 86 ARG A N 1
ATOM 667 C CA . ARG A 1 86 ? -83.785 -2.712 -6.414 1.00 50.66 86 ARG A CA 1
ATOM 668 C C . ARG A 1 86 ? -83.623 -3.302 -7.823 1.00 52.03 86 ARG A C 1
ATOM 669 O O . ARG A 1 86 ? -83.615 -2.565 -8.814 1.00 52.11 86 ARG A O 1
ATOM 677 N N . GLU A 1 87 ? -83.482 -4.623 -7.910 1.00 54.36 87 GLU A N 1
ATOM 678 C CA . GLU A 1 87 ? -83.298 -5.273 -9.206 1.00 57.45 87 GLU A CA 1
ATOM 679 C C . GLU A 1 87 ? -84.270 -6.412 -9.501 1.00 58.27 87 GLU A C 1
ATOM 680 O O . GLU A 1 87 ? -84.957 -6.924 -8.609 1.00 57.10 87 GLU A O 1
ATOM 686 N N . TYR A 1 88 ? -84.315 -6.798 -10.774 1.00 59.57 88 TYR A N 1
ATOM 687 C CA . TYR A 1 88 ? -85.190 -7.873 -11.236 1.00 61.73 88 TYR A CA 1
ATOM 688 C C . TYR A 1 88 ? -84.565 -8.566 -12.438 1.00 61.98 88 TYR A C 1
ATOM 689 O O . TYR A 1 88 ? -84.471 -7.980 -13.518 1.00 62.93 88 TYR A O 1
ATOM 698 N N . ASP A 1 89 ? -84.151 -9.816 -12.264 1.00 62.34 89 ASP A N 1
ATOM 699 C CA . ASP A 1 89 ? -83.527 -10.534 -13.366 1.00 63.17 89 ASP A CA 1
ATOM 700 C C . ASP A 1 89 ? -84.231 -11.824 -13.753 1.00 63.38 89 ASP A C 1
ATOM 701 O O . ASP A 1 89 ? -84.067 -12.851 -13.093 1.00 62.98 89 ASP A O 1
ATOM 706 N N . SER A 1 90 ? -85.009 -11.753 -14.831 1.00 63.49 90 SER A N 1
ATOM 707 C CA . SER A 1 90 ? -85.736 -12.902 -15.350 1.00 63.36 90 SER A CA 1
ATOM 708 C C . SER A 1 90 ? -86.545 -13.642 -14.288 1.00 64.04 90 SER A C 1
ATOM 709 O O . SER A 1 90 ? -86.340 -14.836 -14.074 1.00 63.85 90 SER A O 1
ATOM 712 N N . GLY A 1 91 ? -87.455 -12.931 -13.624 1.00 64.16 91 GLY A N 1
ATOM 713 C CA . GLY A 1 91 ? -88.288 -13.552 -12.610 1.00 63.91 91 GLY A CA 1
ATOM 714 C C . GLY A 1 91 ? -87.781 -13.392 -11.192 1.00 65.47 91 GLY A C 1
ATOM 715 O O . GLY A 1 91 ? -88.570 -13.189 -10.259 1.00 65.18 91 GLY A O 1
ATOM 716 N N . ARG A 1 92 ? -86.461 -13.477 -11.030 1.00 66.53 92 ARG A N 1
ATOM 717 C CA . ARG A 1 92 ? -85.818 -13.363 -9.720 1.00 66.50 92 ARG A CA 1
ATOM 718 C C . ARG A 1 92 ? -85.686 -11.901 -9.287 1.00 66.12 92 ARG A C 1
ATOM 719 O O . ARG A 1 92 ? -84.906 -11.141 -9.866 1.00 66.14 92 ARG A O 1
ATOM 727 N N . GLY A 1 93 ? -86.464 -11.511 -8.280 1.00 65.27 93 GLY A N 1
ATOM 728 C CA . GLY A 1 93 ? -86.400 -10.146 -7.784 1.00 64.20 93 GLY A CA 1
ATOM 729 C C . GLY A 1 93 ? -85.310 -10.000 -6.731 1.00 63.35 93 GLY A C 1
ATOM 730 O O . GLY A 1 93 ? -84.540 -10.936 -6.491 1.00 63.30 93 GLY A O 1
ATOM 731 N N . GLY A 1 94 ? -85.236 -8.833 -6.098 1.00 61.24 94 GLY A N 1
ATOM 732 C CA . GLY A 1 94 ? -84.224 -8.615 -5.081 1.00 59.92 94 GLY A CA 1
ATOM 733 C C . GLY A 1 94 ? -84.089 -7.147 -4.729 1.00 59.43 94 GLY A C 1
ATOM 734 O O . GLY A 1 94 ? -84.329 -6.284 -5.567 1.00 60.35 94 GLY A O 1
ATOM 735 N N . ALA A 1 95 ? -83.705 -6.850 -3.495 1.00 58.53 95 ALA A N 1
ATOM 736 C CA . ALA A 1 95 ? -83.557 -5.462 -3.080 1.00 58.26 95 ALA A CA 1
ATOM 737 C C . ALA A 1 95 ? -82.706 -5.351 -1.834 1.00 58.70 95 ALA A C 1
ATOM 738 O O . ALA A 1 95 ? -82.776 -6.204 -0.954 1.00 60.42 95 ALA A O 1
ATOM 740 N N . LYS A 1 96 ? -81.896 -4.304 -1.758 1.00 57.85 96 LYS A N 1
ATOM 741 C CA . LYS A 1 96 ? -81.067 -4.093 -0.584 1.00 57.70 96 LYS A CA 1
ATOM 742 C C . LYS A 1 96 ? -80.943 -2.615 -0.281 1.00 56.83 96 LYS A C 1
ATOM 743 O O . LYS A 1 96 ? -80.975 -1.782 -1.181 1.00 56.25 96 LYS A O 1
ATOM 749 N N . LEU A 1 97 ? -80.825 -2.297 1.002 1.00 55.81 97 LEU A N 1
ATOM 750 C CA . LEU A 1 97 ? -80.735 -0.918 1.443 1.00 54.72 97 LEU A CA 1
ATOM 751 C C . LEU A 1 97 ? -79.574 -0.661 2.398 1.00 55.48 97 LEU A C 1
ATOM 752 O O . LEU A 1 97 ? -79.468 -1.292 3.451 1.00 56.87 97 LEU A O 1
ATOM 757 N N . TYR A 1 98 ? -78.708 0.275 2.024 1.00 54.85 98 TYR A N 1
ATOM 758 C CA . TYR A 1 98 ? -77.578 0.653 2.857 1.00 53.68 98 TYR A CA 1
ATOM 759 C C . TYR A 1 98 ? -77.879 1.969 3.585 1.00 52.33 98 TYR A C 1
ATOM 760 O O . TYR A 1 98 ? -78.735 2.746 3.177 1.00 51.24 98 TYR A O 1
ATOM 769 N N . LYS A 1 99 ? -77.167 2.210 4.671 1.00 51.55 99 LYS A N 1
ATOM 770 C CA . LYS A 1 99 ? -77.324 3.431 5.442 1.00 50.54 99 LYS A CA 1
ATOM 771 C C . LYS A 1 99 ? -75.912 3.877 5.777 1.00 50.68 99 LYS A C 1
ATOM 772 O O . LYS A 1 99 ? -75.148 3.133 6.380 1.00 51.55 99 LYS A O 1
ATOM 778 N N . ASN A 1 100 ? -75.555 5.078 5.347 1.00 51.10 100 ASN A N 1
ATOM 779 C CA . ASN A 1 100 ? -74.228 5.622 5.593 1.00 50.99 100 ASN A CA 1
ATOM 780 C C . ASN A 1 100 ? -73.122 4.608 5.292 1.00 52.68 100 ASN A C 1
ATOM 781 O O . ASN A 1 100 ? -72.195 4.444 6.073 1.00 54.13 100 ASN A O 1
ATOM 786 N N . GLY A 1 101 ? -73.230 3.923 4.158 1.00 53.80 101 GLY A N 1
ATOM 787 C CA . GLY A 1 101 ? -72.222 2.948 3.774 1.00 55.07 101 GLY A CA 1
ATOM 788 C C . GLY A 1 101 ? -72.403 1.531 4.303 1.00 56.21 101 GLY A C 1
ATOM 789 O O . GLY A 1 101 ? -71.976 0.565 3.666 1.00 54.65 101 GLY A O 1
ATOM 790 N N . LYS A 1 102 ? -73.041 1.398 5.462 1.00 57.67 102 LYS A N 1
ATOM 791 C CA . LYS A 1 102 ? -73.244 0.083 6.065 1.00 60.16 102 LYS A CA 1
ATOM 792 C C . LYS A 1 102 ? -74.581 -0.570 5.718 1.00 59.70 102 LYS A C 1
ATOM 793 O O . LYS A 1 102 ? -75.614 0.085 5.717 1.00 60.87 102 LYS A O 1
ATOM 799 N N . PRO A 1 103 ? -74.570 -1.879 5.419 1.00 59.52 103 PRO A N 1
ATOM 800 C CA . PRO A 1 103 ? -75.794 -2.611 5.074 1.00 59.33 103 PRO A CA 1
ATOM 801 C C . PRO A 1 103 ? -76.865 -2.366 6.120 1.00 58.99 103 PRO A C 1
ATOM 802 O O . PRO A 1 103 ? -76.555 -2.279 7.303 1.00 59.81 103 PRO A O 1
ATOM 806 N N . TYR A 1 104 ? -78.118 -2.249 5.692 1.00 58.39 104 TYR A N 1
ATOM 807 C CA . TYR A 1 104 ? -79.206 -1.976 6.623 1.00 58.58 104 TYR A CA 1
ATOM 808 C C . TYR A 1 104 ? -80.407 -2.894 6.416 1.00 58.07 104 TYR A C 1
ATOM 809 O O . TYR A 1 104 ? -81.029 -3.325 7.379 1.00 58.93 104 TYR A O 1
ATOM 818 N N . ALA A 1 105 ? -80.746 -3.177 5.165 1.00 57.81 105 ALA A N 1
ATOM 819 C CA . ALA A 1 105 ? -81.859 -4.076 4.866 1.00 57.94 105 ALA A CA 1
ATOM 820 C C . ALA A 1 105 ? -81.411 -4.891 3.669 1.00 58.45 105 ALA A C 1
ATOM 821 O O . ALA A 1 105 ? -80.709 -4.376 2.805 1.00 57.96 105 ALA A O 1
ATOM 823 N N . THR A 1 106 ? -81.798 -6.157 3.588 1.00 59.80 106 THR A N 1
ATOM 824 C CA . THR A 1 106 ? -81.329 -6.945 2.453 1.00 61.33 106 THR A CA 1
ATOM 825 C C . THR A 1 106 ? -82.392 -7.701 1.705 1.00 62.22 106 THR A C 1
ATOM 826 O O . THR A 1 106 ? -82.142 -8.220 0.616 1.00 63.66 106 THR A O 1
ATOM 830 N N . THR A 1 107 ? -83.578 -7.791 2.276 1.00 61.37 107 THR A N 1
ATOM 831 C CA . THR A 1 107 ? -84.609 -8.529 1.580 1.00 61.23 107 THR A CA 1
ATOM 832 C C . THR A 1 107 ? -85.697 -7.585 1.086 1.00 59.45 107 THR A C 1
ATOM 833 O O . THR A 1 107 ? -85.996 -6.581 1.743 1.00 60.69 107 THR A O 1
ATOM 837 N N . ILE A 1 108 ? -86.261 -7.889 -0.081 1.00 55.70 108 ILE A N 1
ATOM 838 C CA . ILE A 1 108 ? -87.307 -7.052 -0.641 1.00 53.36 108 ILE A CA 1
ATOM 839 C C . ILE A 1 108 ? -88.284 -6.682 0.461 1.00 53.50 108 ILE A C 1
ATOM 840 O O . ILE A 1 108 ? -88.627 -5.514 0.636 1.00 53.81 108 ILE A O 1
ATOM 845 N N . SER A 1 109 ? -88.700 -7.683 1.223 1.00 53.62 109 SER A N 1
ATOM 846 C CA . SER A 1 109 ? -89.635 -7.468 2.316 1.00 54.19 109 SER A CA 1
ATOM 847 C C . SER A 1 109 ? -89.111 -6.520 3.390 1.00 53.62 109 SER A C 1
ATOM 848 O O . SER A 1 109 ? -89.853 -5.667 3.889 1.00 51.87 109 SER A O 1
ATOM 851 N N . ALA A 1 110 ? -87.842 -6.677 3.760 1.00 53.77 110 ALA A N 1
ATOM 852 C CA . ALA A 1 110 ? -87.268 -5.821 4.796 1.00 54.11 110 ALA A CA 1
ATOM 853 C C . ALA A 1 110 ? -87.074 -4.404 4.282 1.00 53.32 110 ALA A C 1
ATOM 854 O O . ALA A 1 110 ? -87.458 -3.433 4.947 1.00 52.08 110 ALA A O 1
ATOM 856 N N . VAL A 1 111 ? -86.473 -4.296 3.101 1.00 51.54 111 VAL A N 1
ATOM 857 C CA . VAL A 1 111 ? -86.236 -2.998 2.504 1.00 51.09 111 VAL A CA 1
ATOM 858 C C . VAL A 1 111 ? -87.536 -2.187 2.449 1.00 51.68 111 VAL A C 1
ATOM 859 O O . VAL A 1 111 ? -87.569 -1.033 2.894 1.00 51.64 111 VAL A O 1
ATOM 863 N N . ASN A 1 112 ? -88.609 -2.781 1.932 1.00 51.66 112 ASN A N 1
ATOM 864 C CA . ASN A 1 112 ? -89.872 -2.060 1.857 1.00 51.94 112 ASN A CA 1
ATOM 865 C C . ASN A 1 112 ? -90.247 -1.576 3.241 1.00 52.38 112 ASN A C 1
ATOM 866 O O . ASN A 1 112 ? -90.588 -0.404 3.449 1.00 52.80 112 ASN A O 1
ATOM 871 N N . LYS A 1 113 ? -90.167 -2.482 4.200 1.00 53.22 113 LYS A N 1
ATOM 872 C CA . LYS A 1 113 ? -90.511 -2.136 5.568 1.00 54.16 113 LYS A CA 1
ATOM 873 C C . LYS A 1 113 ? -89.566 -1.065 6.095 1.00 54.61 113 LYS A C 1
ATOM 874 O O . LYS A 1 113 ? -89.987 -0.141 6.795 1.00 54.51 113 LYS A O 1
ATOM 880 N N . ALA A 1 114 ? -88.287 -1.199 5.755 1.00 54.35 114 ALA A N 1
ATOM 881 C CA . ALA A 1 114 ? -87.282 -0.243 6.185 1.00 53.67 114 ALA A CA 1
ATOM 882 C C . ALA A 1 114 ? -87.609 1.130 5.610 1.00 53.03 114 ALA A C 1
ATOM 883 O O . ALA A 1 114 ? -87.646 2.124 6.335 1.00 52.73 114 ALA A O 1
ATOM 885 N N . VAL A 1 115 ? -87.862 1.178 4.309 1.00 52.44 115 VAL A N 1
ATOM 886 C CA . VAL A 1 115 ? -88.170 2.437 3.655 1.00 53.78 115 VAL A CA 1
ATOM 887 C C . VAL A 1 115 ? -89.357 3.159 4.276 1.00 56.11 115 VAL A C 1
ATOM 888 O O . VAL A 1 115 ? -89.293 4.363 4.519 1.00 56.16 115 VAL A O 1
ATOM 892 N N . ASN A 1 116 ? -90.443 2.437 4.535 1.00 58.53 116 ASN A N 1
ATOM 893 C CA . AS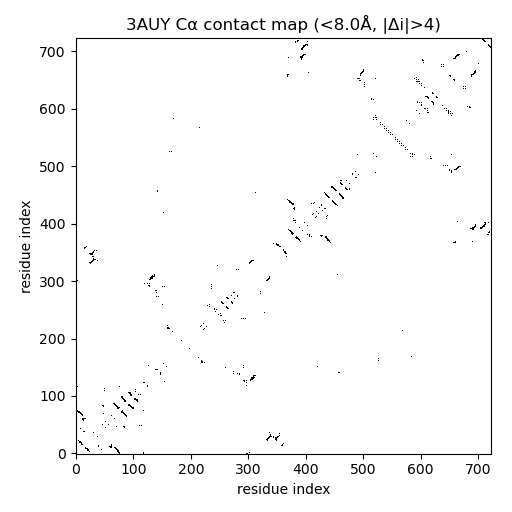N A 1 116 ? -91.618 3.075 5.115 1.00 61.15 116 ASN A CA 1
ATOM 894 C C . ASN A 1 116 ? -91.388 3.483 6.552 1.00 60.96 116 ASN A C 1
ATOM 895 O O . ASN A 1 116 ? -92.030 4.399 7.048 1.00 61.95 116 ASN A O 1
ATOM 900 N N . GLU A 1 117 ? -90.461 2.818 7.218 1.00 61.29 117 GLU A N 1
ATOM 901 C CA . GLU A 1 117 ? -90.145 3.155 8.599 1.00 63.85 117 GLU A CA 1
ATOM 902 C C . GLU A 1 117 ? -89.414 4.500 8.586 1.00 63.25 117 GLU A C 1
ATOM 903 O O . GLU A 1 117 ? -89.611 5.343 9.463 1.00 63.43 117 GLU A O 1
ATOM 909 N N . ILE A 1 118 ? -88.595 4.686 7.553 1.00 61.56 118 ILE A N 1
ATOM 910 C CA . ILE A 1 118 ? -87.776 5.878 7.354 1.00 59.31 118 ILE A CA 1
ATOM 911 C C . ILE A 1 118 ? -88.509 7.135 6.920 1.00 59.27 118 ILE A C 1
ATOM 912 O O . ILE A 1 118 ? -88.303 8.202 7.492 1.00 58.52 118 ILE A O 1
ATOM 917 N N . LEU A 1 119 ? -89.339 7.006 5.886 1.00 60.15 119 LEU A N 1
ATOM 918 C CA . LEU A 1 119 ? -90.092 8.136 5.345 1.00 60.60 119 LEU A CA 1
ATOM 919 C C . LEU A 1 119 ? -91.226 8.582 6.254 1.00 61.43 119 LEU A C 1
ATOM 920 O O . LEU A 1 119 ? -91.465 9.777 6.420 1.00 62.35 119 LEU A O 1
ATOM 925 N N . GLY A 1 120 ? -91.931 7.624 6.843 1.00 62.20 120 GLY A N 1
ATOM 926 C CA . GLY A 1 120 ? -93.012 7.981 7.742 1.00 61.95 120 GLY A CA 1
ATOM 927 C C . GLY A 1 120 ? -94.382 8.129 7.112 1.00 62.17 120 GLY A C 1
ATOM 928 O O . GLY A 1 120 ? -95.287 8.670 7.744 1.00 62.13 120 GLY A O 1
ATOM 929 N N . VAL A 1 121 ? -94.536 7.670 5.872 1.00 62.85 121 VAL A N 1
ATOM 930 C CA . VAL A 1 121 ? -95.822 7.730 5.179 1.00 62.40 121 VAL A CA 1
ATOM 931 C C . VAL A 1 121 ? -95.876 6.672 4.105 1.00 61.71 121 VAL A C 1
ATOM 932 O O . VAL A 1 121 ? -94.840 6.193 3.644 1.00 60.93 121 VAL A O 1
ATOM 936 N N . ASP A 1 122 ? -97.093 6.300 3.727 1.00 62.27 122 ASP A N 1
ATOM 937 C CA . ASP A 1 122 ? -97.297 5.296 2.697 1.00 62.60 122 ASP A CA 1
ATOM 938 C C . ASP A 1 122 ? -96.817 5.877 1.376 1.00 62.64 122 ASP A C 1
ATOM 939 O O . ASP A 1 122 ? -96.525 7.073 1.273 1.00 62.24 122 ASP A O 1
ATOM 944 N N . ARG A 1 123 ? -96.744 5.023 0.368 1.00 62.08 123 ARG A N 1
ATOM 945 C CA . ARG A 1 123 ? -96.273 5.412 -0.944 1.00 61.45 123 ARG A CA 1
ATOM 946 C C . ARG A 1 123 ? -96.994 6.607 -1.554 1.00 61.72 123 ARG A C 1
ATOM 947 O O . ARG A 1 123 ? -96.386 7.432 -2.230 1.00 62.67 123 ARG A O 1
ATOM 955 N N . ASN A 1 124 ? -98.293 6.697 -1.320 1.00 62.18 124 ASN A N 1
ATOM 956 C CA . ASN A 1 124 ? -99.091 7.785 -1.870 1.00 63.15 124 ASN A CA 1
ATOM 957 C C . ASN A 1 124 ? -98.877 9.105 -1.160 1.00 62.30 124 ASN A C 1
ATOM 958 O O . ASN A 1 124 ? -98.635 10.123 -1.803 1.00 62.44 124 ASN A O 1
ATOM 963 N N . MET A 1 125 ? -98.995 9.101 0.162 1.00 61.61 125 MET A N 1
ATOM 964 C CA . MET A 1 125 ? -98.780 10.325 0.916 1.00 61.04 125 MET A CA 1
ATOM 965 C C . MET A 1 125 ? -97.429 10.885 0.490 1.00 59.17 125 MET A C 1
ATOM 966 O O . MET A 1 125 ? -97.305 12.062 0.145 1.00 59.17 125 MET A O 1
ATOM 971 N N . PHE A 1 126 ? -96.418 10.025 0.501 1.00 56.22 126 PHE A N 1
ATOM 972 C CA . PHE A 1 126 ? -95.094 10.455 0.123 1.00 54.11 126 PHE A CA 1
ATOM 973 C C . PHE A 1 126 ? -95.102 11.038 -1.276 1.00 53.16 126 PHE A C 1
ATOM 974 O O . PHE A 1 126 ? -94.787 12.208 -1.466 1.00 53.05 126 PHE A O 1
ATOM 982 N N . LEU A 1 127 ? -95.470 10.216 -2.251 1.00 52.34 127 LEU A N 1
ATOM 983 C CA . LEU A 1 127 ? -95.511 10.642 -3.636 1.00 50.27 127 LEU A CA 1
ATOM 984 C C . LEU A 1 127 ? -96.115 12.043 -3.820 1.00 49.87 127 LEU A C 1
ATOM 985 O O . LEU A 1 127 ? -95.621 12.837 -4.621 1.00 50.74 127 LEU A O 1
ATOM 990 N N . ASN A 1 128 ? -97.164 12.365 -3.069 1.00 48.70 128 ASN A N 1
ATOM 991 C CA . ASN A 1 128 ? -97.793 13.676 -3.186 1.00 46.97 128 ASN A CA 1
ATOM 992 C C . ASN A 1 128 ? -97.038 14.761 -2.459 1.00 45.86 128 ASN A C 1
ATOM 993 O O . ASN A 1 128 ? -97.302 15.945 -2.658 1.00 45.50 128 ASN A O 1
ATOM 998 N N . SER A 1 129 ? -96.108 14.372 -1.605 1.00 43.95 129 SER A N 1
ATOM 999 C CA . SER A 1 129 ? -95.348 15.369 -0.881 1.00 44.40 129 SER A CA 1
ATOM 1000 C C . SER A 1 129 ? -94.040 15.676 -1.612 1.00 44.84 129 SER A C 1
ATOM 1001 O O . SER A 1 129 ? -93.273 16.550 -1.190 1.00 46.64 129 SER A O 1
ATOM 1004 N N . ILE A 1 130 ? -93.789 14.976 -2.716 1.00 43.72 130 ILE A N 1
ATOM 1005 C CA . ILE A 1 130 ? -92.557 15.203 -3.458 1.00 43.10 130 ILE A CA 1
ATOM 1006 C C . ILE A 1 130 ? -92.739 15.331 -4.955 1.00 42.69 130 ILE A C 1
ATOM 1007 O O . ILE A 1 130 ? -91.873 15.868 -5.632 1.00 44.03 130 ILE A O 1
ATOM 1012 N N . TYR A 1 131 ? -93.856 14.850 -5.481 1.00 42.24 131 TYR A N 1
ATOM 1013 C CA . TYR A 1 131 ? -94.061 14.911 -6.922 1.00 41.96 131 TYR A CA 1
ATOM 1014 C C . TYR A 1 131 ? -95.318 15.654 -7.346 1.00 40.87 131 TYR A C 1
ATOM 1015 O O . TYR A 1 131 ? -96.422 15.239 -7.027 1.00 40.73 131 TYR A O 1
ATOM 1024 N N . ILE A 1 132 ? -95.138 16.757 -8.066 1.00 40.62 132 ILE A N 1
ATOM 1025 C CA . ILE A 1 132 ? -96.262 17.542 -8.573 1.00 39.75 132 ILE A CA 1
ATOM 1026 C C . ILE A 1 132 ? -96.419 17.171 -10.052 1.00 40.21 132 ILE A C 1
ATOM 1027 O O . ILE A 1 132 ? -95.539 17.455 -10.857 1.00 38.31 132 ILE A O 1
ATOM 1032 N N . LYS A 1 133 ? -97.543 16.545 -10.401 1.00 41.65 133 LYS A N 1
ATOM 1033 C CA . LYS A 1 133 ? -97.804 16.071 -11.767 1.00 42.99 133 LYS A CA 1
ATOM 1034 C C . LYS A 1 133 ? -97.979 17.101 -12.893 1.00 44.15 133 LYS A C 1
ATOM 1035 O O . LYS A 1 133 ? -98.254 18.276 -12.664 1.00 44.95 133 LYS A O 1
ATOM 1041 N N . GLN A 1 134 ? -97.821 16.624 -14.121 1.00 45.15 134 GLN A N 1
ATOM 1042 C CA . GLN A 1 134 ? -97.927 17.449 -15.319 1.00 47.23 134 GLN A CA 1
ATOM 1043 C C . GLN A 1 134 ? -99.004 18.521 -15.310 1.00 46.77 134 GLN A C 1
ATOM 1044 O O . GLN A 1 134 ? -100.185 18.223 -15.147 1.00 47.42 134 GLN A O 1
ATOM 1050 N N . GLY A 1 135 ? -98.565 19.765 -15.511 1.00 46.58 135 GLY A N 1
ATOM 1051 C CA . GLY A 1 135 ? -99.449 20.918 -15.563 1.00 46.17 135 GLY A CA 1
ATOM 1052 C C . GLY A 1 135 ? -100.526 20.966 -14.501 1.00 45.64 135 GLY A C 1
ATOM 1053 O O . GLY A 1 135 ? -101.652 21.366 -14.768 1.00 46.69 135 GLY A O 1
ATOM 1054 N N . GLU A 1 136 ? -100.177 20.577 -13.285 1.00 45.09 136 GLU A N 1
ATOM 1055 C CA . GLU A 1 136 ? -101.138 20.560 -12.203 1.00 44.58 136 GLU A CA 1
ATOM 1056 C C . GLU A 1 136 ? -101.537 21.970 -11.822 1.00 42.12 136 GLU A C 1
ATOM 1057 O O . GLU A 1 136 ? -102.703 22.256 -11.580 1.00 41.40 136 GLU A O 1
ATOM 1063 N N . ILE A 1 137 ? -100.562 22.858 -11.786 1.00 40.85 137 ILE A N 1
ATOM 1064 C CA . ILE A 1 137 ? -100.826 24.233 -11.412 1.00 40.56 137 ILE A CA 1
ATOM 1065 C C . ILE A 1 137 ? -101.723 24.925 -12.437 1.00 40.51 137 ILE A C 1
ATOM 1066 O O . ILE A 1 137 ? -102.403 25.898 -12.127 1.00 41.45 137 ILE A O 1
ATOM 1071 N N . ALA A 1 138 ? -101.757 24.400 -13.654 1.00 40.45 138 ALA A N 1
ATOM 1072 C CA . ALA A 1 138 ? -102.629 24.970 -14.680 1.00 38.07 138 ALA A CA 1
ATOM 1073 C C . ALA A 1 138 ? -104.020 24.361 -14.516 1.00 36.43 138 ALA A C 1
ATOM 1074 O O . ALA A 1 138 ? -105.018 25.075 -14.509 1.00 34.83 138 ALA A O 1
ATOM 1076 N N . LYS A 1 139 ? -104.082 23.037 -14.388 1.00 34.14 139 LYS A N 1
ATOM 1077 C CA . LYS A 1 139 ? -105.362 22.360 -14.213 1.00 34.12 139 LYS A CA 1
ATOM 1078 C C . LYS A 1 139 ? -106.108 22.951 -13.021 1.00 32.77 139 LYS A C 1
ATOM 1079 O O . LYS A 1 139 ? -107.329 23.061 -13.033 1.00 32.80 139 LYS A O 1
ATOM 1085 N N . PHE A 1 140 ? -105.353 23.326 -11.994 1.00 32.55 140 PHE A N 1
ATOM 1086 C CA . PHE A 1 140 ? -105.905 23.881 -10.765 1.00 30.87 140 PHE A CA 1
ATOM 1087 C C . PHE A 1 140 ? -106.604 25.220 -10.967 1.00 32.04 140 PHE A C 1
ATOM 1088 O O . PHE A 1 140 ? -107.727 25.414 -10.496 1.00 31.43 140 PHE A O 1
ATOM 1096 N N . LEU A 1 141 ? -105.948 26.152 -11.651 1.00 32.01 141 LEU A N 1
ATOM 1097 C CA . LEU A 1 141 ? -106.573 27.447 -11.866 1.00 32.35 141 LEU A CA 1
ATOM 1098 C C . LEU A 1 141 ? -107.815 27.315 -12.742 1.00 33.81 141 LEU A C 1
ATOM 1099 O O . LEU A 1 141 ? -108.705 28.175 -12.713 1.00 34.86 141 LEU A O 1
ATOM 1104 N N . SER A 1 142 ? -107.886 26.212 -13.484 1.00 33.29 142 SER A N 1
ATOM 1105 C CA . SER A 1 142 ? -109.010 25.919 -14.374 1.00 33.79 142 SER A CA 1
ATOM 1106 C C . SER A 1 142 ? -110.231 25.342 -13.654 1.00 33.92 142 SER A C 1
ATOM 1107 O O . SER A 1 142 ? -111.356 25.542 -14.091 1.00 35.53 142 SER A O 1
ATOM 1110 N N . LEU A 1 143 ? -110.017 24.614 -12.565 1.00 33.20 143 LEU A N 1
ATOM 1111 C CA . LEU A 1 143 ? -111.130 24.009 -11.839 1.00 33.52 143 LEU A CA 1
ATOM 1112 C C . LEU A 1 143 ? -112.079 25.074 -11.304 1.00 35.05 143 LEU A C 1
ATOM 1113 O O . LEU A 1 143 ? -111.647 26.166 -10.959 1.00 36.42 143 LEU A O 1
ATOM 1118 N N . LYS A 1 144 ? -113.372 24.769 -11.241 1.00 35.39 144 LYS A N 1
ATOM 1119 C CA . LYS A 1 144 ? -114.310 25.734 -10.695 1.00 36.29 144 LYS A CA 1
ATOM 1120 C C . LYS A 1 144 ? -113.937 25.874 -9.233 1.00 34.79 144 LYS A C 1
ATOM 1121 O O . LYS A 1 144 ? -113.329 24.976 -8.673 1.00 36.45 144 LYS A O 1
ATOM 1127 N N . PRO A 1 145 ? -114.282 27.003 -8.594 1.00 33.34 145 PRO A N 1
ATOM 1128 C CA . PRO A 1 145 ? -113.937 27.172 -7.179 1.00 32.07 145 PRO A CA 1
ATOM 1129 C C . PRO A 1 145 ? -114.188 25.939 -6.312 1.00 31.93 145 PRO A C 1
ATOM 1130 O O . PRO A 1 145 ? -113.315 25.507 -5.568 1.00 33.45 145 PRO A O 1
ATOM 1134 N N . SER A 1 146 ? -115.373 25.356 -6.418 1.00 32.84 146 SER A N 1
ATOM 1135 C CA . SER A 1 146 ? -115.690 24.209 -5.592 1.00 32.71 146 SER A CA 1
ATOM 1136 C C . SER A 1 146 ? -114.825 23.018 -5.929 1.00 32.81 146 SER A C 1
ATOM 1137 O O . SER A 1 146 ? -114.757 22.072 -5.148 1.00 33.33 146 SER A O 1
ATOM 1140 N N . GLU A 1 147 ? -114.163 23.049 -7.083 1.00 32.39 147 GLU A N 1
ATOM 1141 C CA . GLU A 1 147 ? -113.322 21.919 -7.471 1.00 34.13 147 GLU A CA 1
ATOM 1142 C C . GLU A 1 147 ? -111.895 22.129 -6.990 1.00 34.60 147 GLU A C 1
ATOM 1143 O O . GLU A 1 147 ? -111.082 21.202 -7.016 1.00 35.22 147 GLU A O 1
ATOM 1149 N N . LYS A 1 148 ? -111.600 23.351 -6.555 1.00 34.03 148 LYS A N 1
ATOM 1150 C CA . LYS A 1 148 ? -110.284 23.691 -6.043 1.00 35.65 148 LYS A CA 1
ATOM 1151 C C . LYS A 1 148 ? -110.214 23.223 -4.599 1.00 38.74 148 LYS A C 1
ATOM 1152 O O . LYS A 1 148 ? -109.131 23.015 -4.055 1.00 40.23 148 LYS A O 1
ATOM 1158 N N . LEU A 1 149 ? -111.372 23.092 -3.965 1.00 39.87 149 LEU A N 1
ATOM 1159 C CA . LEU A 1 149 ? -111.416 22.617 -2.590 1.00 41.67 149 LEU A CA 1
ATOM 1160 C C . LEU A 1 149 ? -111.275 21.100 -2.667 1.00 42.27 149 LEU A C 1
ATOM 1161 O O . LEU A 1 149 ? -110.505 20.476 -1.931 1.00 42.48 149 LEU A O 1
ATOM 1166 N N . GLU A 1 150 ? -112.034 20.520 -3.584 1.00 42.61 150 GLU A N 1
ATOM 1167 C CA . GLU A 1 150 ? -112.024 19.087 -3.800 1.00 42.93 150 GLU A CA 1
ATOM 1168 C C . GLU A 1 150 ? -110.638 18.488 -3.964 1.00 41.08 150 GLU A C 1
ATOM 1169 O O . GLU A 1 150 ? -110.328 17.496 -3.310 1.00 39.63 150 GLU A O 1
ATOM 1175 N N . THR A 1 151 ? -109.800 19.079 -4.818 1.00 40.54 151 THR A N 1
ATOM 1176 C CA . THR A 1 151 ? -108.471 18.501 -5.034 1.00 41.09 151 THR A CA 1
ATOM 1177 C C . THR A 1 151 ? -107.538 18.668 -3.849 1.00 39.60 151 THR A C 1
ATOM 1178 O O . THR A 1 151 ? -106.577 17.924 -3.709 1.00 39.99 151 THR A O 1
ATOM 1182 N N . VAL A 1 152 ? -107.798 19.647 -2.994 1.00 38.37 152 VAL A N 1
ATOM 1183 C CA . VAL A 1 152 ? -106.959 19.791 -1.815 1.00 35.81 152 VAL A CA 1
ATOM 1184 C C . VAL A 1 152 ? -107.258 18.558 -0.951 1.00 36.27 152 VAL A C 1
ATOM 1185 O O . VAL A 1 152 ? -106.348 17.842 -0.544 1.00 36.74 152 VAL A O 1
ATOM 1189 N N . ALA A 1 153 ? -108.543 18.300 -0.702 1.00 36.16 153 ALA A N 1
ATOM 1190 C CA . ALA A 1 153 ? -108.973 17.155 0.089 1.00 33.75 153 ALA A CA 1
ATOM 1191 C C . ALA A 1 153 ? -108.423 15.849 -0.482 1.00 33.90 153 ALA A C 1
ATOM 1192 O O . ALA A 1 153 ? -107.989 14.967 0.260 1.00 31.51 153 ALA A O 1
ATOM 1194 N N . LYS A 1 154 ? -108.451 15.715 -1.804 1.00 33.82 154 LYS A N 1
ATOM 1195 C CA . LYS A 1 154 ? -107.923 14.511 -2.421 1.00 34.35 154 LYS A CA 1
ATOM 1196 C C . LYS A 1 154 ? -106.442 14.373 -2.089 1.00 33.84 154 LYS A C 1
ATOM 1197 O O . LYS A 1 154 ? -106.006 13.319 -1.664 1.00 35.78 154 LYS A O 1
ATOM 1203 N N . LEU A 1 155 ? -105.677 15.441 -2.264 1.00 32.73 155 LEU A N 1
ATOM 1204 C CA . LEU A 1 155 ? -104.257 15.424 -1.957 1.00 32.80 155 LEU A CA 1
ATOM 1205 C C . LEU A 1 155 ? -103.992 15.101 -0.487 1.00 32.89 155 LEU A C 1
ATOM 1206 O O . LEU A 1 155 ? -102.961 14.510 -0.165 1.00 34.66 155 LEU A O 1
ATOM 1211 N N . LEU A 1 156 ? -104.900 15.484 0.408 1.00 32.13 156 LEU A N 1
ATOM 1212 C CA . LEU A 1 156 ? -104.695 15.203 1.830 1.00 32.59 156 LEU A CA 1
ATOM 1213 C C . LEU A 1 156 ? -105.127 13.789 2.232 1.00 33.85 156 LEU A C 1
ATOM 1214 O O . LEU A 1 156 ? -104.848 13.328 3.351 1.00 34.45 156 LEU A O 1
ATOM 1219 N N . GLY A 1 157 ? -105.803 13.108 1.312 1.00 34.08 157 GLY A N 1
ATOM 1220 C CA . GLY A 1 157 ? -106.266 11.755 1.569 1.00 35.84 157 GLY A CA 1
ATOM 1221 C C . GLY A 1 157 ? -107.631 11.670 2.239 1.00 36.77 157 GLY A C 1
ATOM 1222 O O . GLY A 1 157 ? -107.969 10.643 2.844 1.00 35.26 157 GLY A O 1
ATOM 1223 N N . ILE A 1 158 ? -108.401 12.755 2.148 1.00 36.61 158 ILE A N 1
ATOM 1224 C CA . ILE A 1 158 ? -109.736 12.803 2.725 1.00 38.02 158 ILE A CA 1
ATOM 1225 C C . ILE A 1 158 ? -110.641 11.791 2.024 1.00 39.23 158 ILE A C 1
ATOM 1226 O O . ILE A 1 158 ? -111.169 10.887 2.652 1.00 40.95 158 ILE A O 1
ATOM 1231 N N . ASP A 1 159 ? -110.810 11.946 0.719 1.00 41.63 159 ASP A N 1
ATOM 1232 C CA . ASP A 1 159 ? -111.662 11.057 -0.062 1.00 44.72 159 ASP A CA 1
ATOM 1233 C C . ASP A 1 159 ? -111.371 9.613 0.277 1.00 44.21 159 ASP A C 1
ATOM 1234 O O . ASP A 1 159 ? -112.231 8.754 0.178 1.00 44.80 159 ASP A O 1
ATOM 1239 N N . GLU A 1 160 ? -110.138 9.353 0.675 1.00 45.46 160 GLU A N 1
ATOM 1240 C CA . GLU A 1 160 ? -109.722 8.012 1.049 1.00 45.64 160 GLU A CA 1
ATOM 1241 C C . GLU A 1 160 ? -110.664 7.443 2.089 1.00 44.53 160 GLU A C 1
ATOM 1242 O O . GLU A 1 160 ? -111.168 6.332 1.953 1.00 44.16 160 GLU A O 1
ATOM 1248 N N . PHE A 1 161 ? -110.886 8.229 3.136 1.00 43.86 161 PHE A N 1
ATOM 1249 C CA . PHE A 1 161 ? -111.735 7.831 4.242 1.00 43.44 161 PHE A CA 1
ATOM 1250 C C . PHE A 1 161 ? -113.217 7.841 3.891 1.00 43.43 161 PHE A C 1
ATOM 1251 O O . PHE A 1 161 ? -113.994 7.071 4.455 1.00 45.04 161 PHE A O 1
ATOM 1259 N N . GLU A 1 162 ? -113.610 8.701 2.957 1.00 42.84 162 GLU A N 1
ATOM 1260 C CA . GLU A 1 162 ? -115.001 8.762 2.543 1.00 41.51 162 GLU A CA 1
ATOM 1261 C C . GLU A 1 162 ? -115.272 7.450 1.839 1.00 41.04 162 GLU A C 1
ATOM 1262 O O . GLU A 1 162 ? -116.277 6.801 2.100 1.00 41.00 162 GLU A O 1
ATOM 1268 N N . LYS A 1 163 ? -114.353 7.061 0.960 1.00 41.22 163 LYS A N 1
ATOM 1269 C CA . LYS A 1 163 ? -114.468 5.815 0.204 1.00 41.78 163 LYS A CA 1
ATOM 1270 C C . LYS A 1 163 ? -114.753 4.669 1.171 1.00 41.19 163 LYS A C 1
ATOM 1271 O O . LYS A 1 163 ? -115.592 3.823 0.888 1.00 41.28 163 LYS A O 1
ATOM 1277 N N . CYS A 1 164 ? -114.067 4.650 2.312 1.00 40.99 164 CYS A N 1
ATOM 1278 C CA . CYS A 1 164 ? -114.280 3.609 3.318 1.00 41.78 164 CYS A CA 1
ATOM 1279 C C . CYS A 1 164 ? -115.585 3.784 4.076 1.00 43.01 164 CYS A C 1
ATOM 1280 O O . CYS A 1 164 ? -116.199 2.804 4.508 1.00 43.63 164 CYS A O 1
ATOM 1283 N N . TYR A 1 165 ? -115.995 5.035 4.254 1.00 43.38 165 TYR A N 1
ATOM 1284 C CA . TYR A 1 165 ? -117.246 5.331 4.936 1.00 43.42 165 TYR A CA 1
ATOM 1285 C C . TYR A 1 165 ? -118.325 4.621 4.137 1.00 44.36 165 TYR A C 1
ATOM 1286 O O . TYR A 1 165 ? -119.224 4.008 4.692 1.00 43.98 165 TYR A O 1
ATOM 1295 N N . GLN A 1 166 ? -118.198 4.688 2.816 1.00 46.54 166 GLN A N 1
ATOM 1296 C CA . GLN A 1 166 ? -119.155 4.078 1.906 1.00 48.61 166 GLN A CA 1
ATOM 1297 C C . GLN A 1 166 ? -119.087 2.547 1.881 1.00 49.00 166 GLN A C 1
ATOM 1298 O O . GLN A 1 166 ? -120.125 1.878 1.837 1.00 50.41 166 GLN A O 1
ATOM 1304 N N . LYS A 1 167 ? -117.890 1.977 1.920 1.00 47.77 167 LYS A N 1
ATOM 1305 C CA . LYS A 1 167 ? -117.793 0.522 1.924 1.00 46.64 167 LYS A CA 1
ATOM 1306 C C . LYS A 1 167 ? -118.444 0.005 3.203 1.00 45.41 167 LYS A C 1
ATOM 1307 O O . LYS A 1 167 ? -119.203 -0.959 3.165 1.00 45.41 167 LYS A O 1
ATOM 1313 N N . MET A 1 168 ? -118.152 0.650 4.332 1.00 43.41 168 MET A N 1
ATOM 1314 C CA . MET A 1 168 ? -118.753 0.255 5.600 1.00 41.67 168 MET A CA 1
ATOM 1315 C C . MET A 1 168 ? -120.261 0.333 5.455 1.00 42.09 168 MET A C 1
ATOM 1316 O O . MET A 1 168 ? -120.996 -0.476 6.011 1.00 41.82 168 MET A O 1
ATOM 1321 N N . GLY A 1 169 ? -120.722 1.326 4.709 1.00 42.31 169 GLY A N 1
ATOM 1322 C CA . GLY A 1 169 ? -122.144 1.474 4.503 1.00 42.80 169 GLY A CA 1
ATOM 1323 C C . GLY A 1 169 ? -122.711 0.238 3.838 1.00 43.47 169 GLY A C 1
ATOM 1324 O O . GLY A 1 169 ? -123.804 -0.206 4.161 1.00 44.13 169 GLY A O 1
ATOM 1325 N N . GLU A 1 170 ? -121.968 -0.317 2.891 1.00 44.80 170 GLU A N 1
ATOM 1326 C CA . GLU A 1 170 ? -122.415 -1.507 2.192 1.00 44.94 170 GLU A CA 1
ATOM 1327 C C . GLU A 1 170 ? -122.703 -2.561 3.233 1.00 44.39 170 GLU A C 1
ATOM 1328 O O . GLU A 1 170 ? -123.854 -2.936 3.452 1.00 45.14 170 GLU A O 1
ATOM 1334 N N . ILE A 1 171 ? -121.633 -3.008 3.882 1.00 43.76 171 ILE A N 1
ATOM 1335 C CA . ILE A 1 171 ? -121.684 -4.016 4.930 1.00 41.73 171 ILE A CA 1
ATOM 1336 C C . ILE A 1 171 ? -122.855 -3.787 5.868 1.00 42.36 171 ILE A C 1
ATOM 1337 O O . ILE A 1 171 ? -123.580 -4.722 6.199 1.00 42.42 171 ILE A O 1
ATOM 1342 N N . VAL A 1 172 ? -123.045 -2.539 6.283 1.00 42.93 172 VAL A N 1
ATOM 1343 C CA . VAL A 1 172 ? -124.136 -2.210 7.184 1.00 43.75 172 VAL A CA 1
ATOM 1344 C C . VAL A 1 172 ? -125.450 -2.636 6.570 1.00 45.99 172 VAL A C 1
ATOM 1345 O O . VAL A 1 172 ? -126.175 -3.436 7.142 1.00 48.02 172 VAL A O 1
ATOM 1349 N N . LYS A 1 173 ? -125.755 -2.118 5.394 1.00 48.59 173 LYS A N 1
ATOM 1350 C CA . LYS A 1 173 ? -127.005 -2.466 4.750 1.00 51.88 173 LYS A CA 1
ATOM 1351 C C . LYS A 1 173 ? -127.166 -3.963 4.515 1.00 53.40 173 LYS A C 1
ATOM 1352 O O . LYS A 1 173 ? -128.261 -4.509 4.692 1.00 53.59 173 LYS A O 1
ATOM 1358 N N . GLU A 1 174 ? -126.084 -4.626 4.116 1.00 53.21 174 GLU A N 1
ATOM 1359 C CA . GLU A 1 174 ? -126.139 -6.055 3.864 1.00 53.13 174 GLU A CA 1
ATOM 1360 C C . GLU A 1 174 ? -126.622 -6.746 5.123 1.00 54.17 174 GLU A C 1
ATOM 1361 O O . GLU A 1 174 ? -127.479 -7.623 5.068 1.00 54.90 174 GLU A O 1
ATOM 1367 N N . TYR A 1 175 ? -126.072 -6.338 6.262 1.00 54.60 175 TYR A N 1
ATOM 1368 C CA . TYR A 1 175 ? -126.446 -6.928 7.535 1.00 54.56 175 TYR A CA 1
ATOM 1369 C C . TYR A 1 175 ? -127.823 -6.511 7.952 1.00 56.15 175 TYR A C 1
ATOM 1370 O O . TYR A 1 175 ? -128.450 -7.158 8.788 1.00 57.26 175 TYR A O 1
ATOM 1379 N N . GLU A 1 176 ? -128.310 -5.425 7.381 1.00 58.04 176 GLU A N 1
ATOM 1380 C CA . GLU A 1 176 ? -129.636 -4.986 7.741 1.00 59.67 176 GLU A CA 1
ATOM 1381 C C . GLU A 1 176 ? -130.670 -5.753 6.952 1.00 61.28 176 GLU A C 1
ATOM 1382 O O . GLU A 1 176 ? -131.693 -6.152 7.502 1.00 62.31 176 GLU A O 1
ATOM 1388 N N . LYS A 1 177 ? -130.406 -5.980 5.670 1.00 63.38 177 LYS A N 1
ATOM 1389 C CA . LYS A 1 177 ? -131.352 -6.729 4.860 1.00 66.09 177 LYS A CA 1
ATOM 1390 C C . LYS A 1 177 ? -131.385 -8.161 5.389 1.00 66.15 177 LYS A C 1
ATOM 1391 O O . LYS A 1 177 ? -132.436 -8.812 5.390 1.00 65.61 177 LYS A O 1
ATOM 1397 N N . ARG A 1 178 ? -130.237 -8.650 5.846 1.00 66.37 178 ARG A N 1
ATOM 1398 C CA . ARG A 1 178 ? -130.187 -9.995 6.393 1.00 66.77 178 ARG A CA 1
ATOM 1399 C C . ARG A 1 178 ? -130.978 -10.051 7.700 1.00 66.16 178 ARG A C 1
ATOM 1400 O O . ARG A 1 178 ? -131.511 -11.096 8.057 1.00 66.61 178 ARG A O 1
ATOM 1408 N N . LEU A 1 179 ? -131.060 -8.935 8.418 1.00 65.58 179 LEU A N 1
ATOM 1409 C CA . LEU A 1 179 ? -131.835 -8.912 9.652 1.00 65.39 179 LEU A CA 1
ATOM 1410 C C . LEU A 1 179 ? -133.319 -8.922 9.306 1.00 66.59 179 LEU A C 1
ATOM 1411 O O . LEU A 1 179 ? -134.162 -9.224 10.142 1.00 66.72 179 LEU A O 1
ATOM 1416 N N . GLU A 1 180 ? -133.630 -8.577 8.063 1.00 69.18 180 GLU A N 1
ATOM 1417 C CA . GLU A 1 180 ? -135.004 -8.588 7.584 1.00 71.69 180 GLU A CA 1
ATOM 1418 C C . GLU A 1 180 ? -135.317 -9.996 7.121 1.00 72.54 180 GLU A C 1
ATOM 1419 O O . GLU A 1 180 ? -136.368 -10.544 7.438 1.00 73.00 180 GLU A O 1
ATOM 1425 N N . ARG A 1 181 ? -134.383 -10.572 6.371 1.00 73.78 181 ARG A N 1
ATOM 1426 C CA . ARG A 1 181 ? -134.511 -11.932 5.873 1.00 74.77 181 ARG A CA 1
ATOM 1427 C C . ARG A 1 181 ? -134.671 -12.880 7.071 1.00 74.13 181 ARG A C 1
ATOM 1428 O O . ARG A 1 181 ? -135.292 -13.933 6.956 1.00 75.34 181 ARG A O 1
ATOM 1436 N N . ILE A 1 182 ? -134.106 -12.511 8.217 1.00 71.74 182 ILE A N 1
ATOM 1437 C CA . ILE A 1 182 ? -134.212 -13.347 9.410 1.00 69.93 182 ILE A CA 1
ATOM 1438 C C . ILE A 1 182 ? -135.535 -13.089 10.132 1.00 69.87 182 ILE A C 1
ATOM 1439 O O . ILE A 1 182 ? -136.305 -14.020 10.370 1.00 69.71 182 ILE A O 1
ATOM 1444 N N . GLU A 1 183 ? -135.796 -11.828 10.475 1.00 69.10 183 GLU A N 1
ATOM 1445 C CA . GLU A 1 183 ? -137.024 -11.473 11.176 1.00 68.74 183 GLU A CA 1
ATOM 1446 C C . GLU A 1 183 ? -138.196 -12.162 10.506 1.00 68.51 183 GLU A C 1
ATOM 1447 O O . GLU A 1 183 ? -139.134 -12.604 11.160 1.00 68.88 183 GLU A O 1
ATOM 1453 N N . GLY A 1 184 ? -138.130 -12.263 9.189 1.00 68.77 184 GLY A N 1
ATOM 1454 C CA . GLY A 1 184 ? -139.192 -12.929 8.466 1.00 69.21 184 GLY A CA 1
ATOM 1455 C C . GLY A 1 184 ? -139.184 -14.425 8.724 1.00 69.00 184 GLY A C 1
ATOM 1456 O O . GLY A 1 184 ? -140.238 -15.008 8.977 1.00 70.16 184 GLY A O 1
ATOM 1457 N N . GLU A 1 185 ? -138.002 -15.044 8.675 1.00 68.17 185 GLU A N 1
ATOM 1458 C CA . GLU A 1 185 ? -137.862 -16.483 8.893 1.00 67.24 185 GLU A CA 1
ATOM 1459 C C . GLU A 1 185 ? -138.151 -16.909 10.330 1.00 67.48 185 GLU A C 1
ATOM 1460 O O . GLU A 1 185 ? -138.297 -18.095 10.617 1.00 68.53 185 GLU A O 1
ATOM 1466 N N . LEU A 1 186 ? -138.235 -15.945 11.236 1.00 66.48 186 LEU A N 1
ATOM 1467 C CA . LEU A 1 186 ? -138.517 -16.257 12.620 1.00 64.53 186 LEU A CA 1
ATOM 1468 C C . LEU A 1 186 ? -140.015 -16.172 12.830 1.00 65.97 186 LEU A C 1
ATOM 1469 O O . LEU A 1 186 ? -140.519 -16.479 13.906 1.00 67.69 186 LEU A O 1
ATOM 1474 N N . ASN A 1 187 ? -140.731 -15.771 11.786 1.00 67.44 187 ASN A N 1
ATOM 1475 C CA . ASN A 1 187 ? -142.187 -15.654 11.862 1.00 68.99 187 ASN A CA 1
ATOM 1476 C C . ASN A 1 187 ? -142.888 -16.539 10.838 1.00 69.20 187 ASN A C 1
ATOM 1477 O O . ASN A 1 187 ? -144.066 -16.336 10.536 1.00 69.88 187 ASN A O 1
ATOM 1482 N N . SER A 1 192 ? -137.539 -33.768 11.679 1.00 70.30 826 SER A N 1
ATOM 1483 C CA . SER A 1 192 ? -137.959 -32.574 10.957 1.00 70.99 826 SER A CA 1
ATOM 1484 C C . SER A 1 192 ? -138.313 -31.456 11.942 1.00 71.27 826 SER A C 1
ATOM 1485 O O . SER A 1 192 ? -137.797 -30.345 11.826 1.00 71.56 826 SER A O 1
ATOM 1488 N N . LEU A 1 193 ? -139.179 -31.756 12.910 1.00 70.85 827 LEU A N 1
ATOM 1489 C CA . LEU A 1 193 ? -139.599 -30.774 13.912 1.00 71.09 827 LEU A CA 1
ATOM 1490 C C . LEU A 1 193 ? -138.439 -30.389 14.825 1.00 71.71 827 LEU A C 1
ATOM 1491 O O . LEU A 1 193 ? -138.405 -29.289 15.369 1.00 71.55 827 LEU A O 1
ATOM 1496 N N . LYS A 1 194 ? -137.484 -31.296 14.994 1.00 73.17 828 LYS A N 1
ATOM 1497 C CA . LYS A 1 194 ? -136.332 -31.013 15.840 1.00 73.85 828 LYS A CA 1
ATOM 1498 C C . LYS A 1 194 ? -135.446 -29.987 15.145 1.00 74.95 828 LYS A C 1
ATOM 1499 O O . LYS A 1 194 ? -135.194 -28.906 15.680 1.00 75.60 828 LYS A O 1
ATOM 1505 N N . ALA A 1 195 ? -134.990 -30.327 13.943 1.00 75.47 829 ALA A N 1
ATOM 1506 C CA . ALA A 1 195 ? -134.127 -29.443 13.172 1.00 75.15 829 ALA A CA 1
ATOM 1507 C C . ALA A 1 195 ? -134.779 -28.083 12.953 1.00 75.05 829 ALA A C 1
ATOM 1508 O O . ALA A 1 195 ? -134.102 -27.061 12.933 1.00 75.52 829 ALA A O 1
ATOM 1510 N N . ARG A 1 196 ? -136.097 -28.073 12.790 1.00 75.44 830 ARG A N 1
ATOM 1511 C CA . ARG A 1 196 ? -136.829 -26.825 12.570 1.00 75.22 830 ARG A CA 1
ATOM 1512 C C . ARG A 1 196 ? -136.704 -25.897 13.779 1.00 73.95 830 ARG A C 1
ATOM 1513 O O . ARG A 1 196 ? -136.726 -24.670 13.643 1.00 72.62 830 ARG A O 1
ATOM 1521 N N . LEU A 1 197 ? -136.568 -26.496 14.958 1.00 72.28 831 LEU A N 1
ATOM 1522 C CA . LEU A 1 197 ? -136.449 -25.733 16.188 1.00 71.06 831 LEU A CA 1
ATOM 1523 C C . LEU A 1 197 ? -134.998 -25.343 16.427 1.00 70.77 831 LEU A C 1
ATOM 1524 O O . LEU A 1 197 ? -134.715 -24.237 16.880 1.00 70.37 831 LEU A O 1
ATOM 1529 N N . LYS A 1 198 ? -134.073 -26.240 16.117 1.00 71.38 832 LYS A N 1
ATOM 1530 C CA . LYS A 1 198 ? -132.662 -25.924 16.304 1.00 73.54 832 LYS A CA 1
ATOM 1531 C C . LYS A 1 198 ? -132.317 -24.738 15.406 1.00 74.17 832 LYS A C 1
ATOM 1532 O O . LYS A 1 198 ? -131.656 -23.796 15.834 1.00 73.87 832 LYS A O 1
ATOM 1538 N N . GLU A 1 199 ? -132.784 -24.792 14.161 1.00 75.50 833 GLU A N 1
ATOM 1539 C CA . GLU A 1 199 ? -132.550 -23.731 13.191 1.00 76.00 833 GLU A CA 1
ATOM 1540 C C . GLU A 1 199 ? -133.149 -22.424 13.682 1.00 75.14 833 GLU A C 1
ATOM 1541 O O . GLU A 1 199 ? -132.557 -21.357 13.524 1.00 74.24 833 GLU A O 1
ATOM 1547 N N . MET A 1 200 ? -134.337 -22.525 14.267 1.00 74.91 834 MET A N 1
ATOM 1548 C CA . MET A 1 200 ? -135.043 -21.368 14.787 1.00 74.91 834 MET A CA 1
ATOM 1549 C C . MET A 1 200 ? -134.219 -20.689 15.884 1.00 74.25 834 MET A C 1
ATOM 1550 O O . MET A 1 200 ? -134.152 -19.467 15.946 1.00 74.16 834 MET A O 1
ATOM 1555 N N . SER A 1 201 ? -133.584 -21.480 16.742 1.00 74.14 835 SER A N 1
ATOM 1556 C CA . SER A 1 201 ? -132.764 -20.925 17.817 1.00 73.50 835 SER A CA 1
ATOM 1557 C C . SER A 1 201 ? -131.577 -20.216 17.193 1.00 73.97 835 SER A C 1
ATOM 1558 O O . SER A 1 201 ? -131.272 -19.067 17.519 1.00 74.88 835 SER A O 1
ATOM 1561 N N . ASN A 1 202 ? -130.913 -20.914 16.282 1.00 74.15 836 ASN A N 1
ATOM 1562 C CA . ASN A 1 202 ? -129.751 -20.370 15.608 1.00 74.37 836 ASN A CA 1
ATOM 1563 C C . ASN A 1 202 ? -130.103 -19.141 14.761 1.00 74.18 836 ASN A C 1
ATOM 1564 O O . ASN A 1 202 ? -129.249 -18.282 14.533 1.00 74.19 836 ASN A O 1
ATOM 1569 N N . LEU A 1 203 ? -131.355 -19.044 14.309 1.00 73.20 837 LEU A N 1
ATOM 1570 C CA . LEU A 1 203 ? -131.779 -17.874 13.541 1.00 72.00 837 LEU A CA 1
ATOM 1571 C C . LEU A 1 203 ? -131.882 -16.719 14.526 1.00 71.89 837 LEU A C 1
ATOM 1572 O O . LEU A 1 203 ? -131.628 -15.567 14.182 1.00 72.01 837 LEU A O 1
ATOM 1577 N N . GLU A 1 204 ? -132.265 -17.041 15.757 1.00 71.37 838 GLU A N 1
ATOM 1578 C CA . GLU A 1 204 ? -132.365 -16.041 16.806 1.00 70.53 838 GLU A CA 1
ATOM 1579 C C . GLU A 1 204 ? -130.933 -15.645 17.133 1.00 69.46 838 GLU A C 1
ATOM 1580 O O . GLU A 1 204 ? -130.624 -14.469 17.295 1.00 69.90 838 GLU A O 1
ATOM 1586 N N . LYS A 1 205 ? -130.064 -16.645 17.226 1.00 67.45 839 LYS A N 1
ATOM 1587 C CA . LYS A 1 205 ? -128.658 -16.420 17.525 1.00 66.87 839 LYS A CA 1
ATOM 1588 C C . LYS A 1 205 ? -128.035 -15.472 16.498 1.00 65.45 839 LYS A C 1
ATOM 1589 O O . LYS A 1 205 ? -127.370 -14.507 16.857 1.00 63.85 839 LYS A O 1
ATOM 1595 N N . GLU A 1 206 ? -128.247 -15.755 15.217 1.00 65.08 840 GLU A N 1
ATOM 1596 C CA . GLU A 1 206 ? -127.702 -14.910 14.159 1.00 63.99 840 GLU A CA 1
ATOM 1597 C C . GLU A 1 206 ? -128.222 -13.488 14.285 1.00 63.07 840 GLU A C 1
ATOM 1598 O O . GLU A 1 206 ? -127.524 -12.531 13.965 1.00 62.28 840 GLU A O 1
ATOM 1604 N N . LYS A 1 207 ? -129.454 -13.363 14.755 1.00 63.18 841 LYS A N 1
ATOM 1605 C CA . LYS A 1 207 ? -130.080 -12.063 14.928 1.00 63.75 841 LYS A CA 1
ATOM 1606 C C . LYS A 1 207 ? -129.318 -11.251 15.974 1.00 65.01 841 LYS A C 1
ATOM 1607 O O . LYS A 1 207 ? -129.046 -10.061 15.776 1.00 66.16 841 LYS A O 1
ATOM 1613 N N . GLU A 1 208 ? -128.967 -11.904 17.080 1.00 65.32 842 GLU A N 1
ATOM 1614 C CA . GLU A 1 208 ? -128.233 -11.262 18.170 1.00 64.76 842 GLU A CA 1
ATOM 1615 C C . GLU A 1 208 ? -126.835 -10.884 17.698 1.00 63.36 842 GLU A C 1
ATOM 1616 O O . GLU A 1 208 ? -126.285 -9.869 18.123 1.00 63.31 842 GLU A O 1
ATOM 1622 N N . LYS A 1 209 ? -126.274 -11.701 16.809 1.00 60.97 843 LYS A N 1
ATOM 1623 C CA . LYS A 1 209 ? -124.934 -11.469 16.285 1.00 59.59 843 LYS A CA 1
ATOM 1624 C C . LYS A 1 209 ? -124.861 -10.291 15.328 1.00 60.16 843 LYS A C 1
ATOM 1625 O O . LYS A 1 209 ? -123.979 -9.438 15.452 1.00 60.39 843 LYS A O 1
ATOM 1631 N N . LEU A 1 210 ? -125.779 -10.244 14.367 1.00 58.90 844 LEU A N 1
ATOM 1632 C CA . LEU A 1 210 ? -125.762 -9.163 13.405 1.00 57.15 844 LEU A CA 1
ATOM 1633 C C . LEU A 1 210 ? -126.225 -7.824 13.963 1.00 57.38 844 LEU A C 1
ATOM 1634 O O . LEU A 1 210 ? -125.653 -6.791 13.622 1.00 57.38 844 LEU A O 1
ATOM 1639 N N . THR A 1 211 ? -127.243 -7.819 14.819 1.00 57.64 845 THR A N 1
ATOM 1640 C CA . THR A 1 211 ? -127.714 -6.550 15.378 1.00 58.42 845 THR A CA 1
ATOM 1641 C C . THR A 1 211 ? -126.634 -5.929 16.262 1.00 58.24 845 THR A C 1
ATOM 1642 O O . THR A 1 211 ? -126.692 -4.754 16.606 1.00 57.98 845 THR A O 1
ATOM 1646 N N . LYS A 1 212 ? -125.650 -6.738 16.628 1.00 58.74 846 LYS A N 1
ATOM 1647 C CA . LYS A 1 212 ? -124.545 -6.285 17.454 1.00 58.39 846 LYS A CA 1
ATOM 1648 C C . LYS A 1 212 ? -123.481 -5.690 16.538 1.00 57.55 846 LYS A C 1
ATOM 1649 O O . LYS A 1 212 ? -123.069 -4.551 16.733 1.00 57.76 846 LYS A O 1
ATOM 1655 N N . PHE A 1 213 ? -123.035 -6.457 15.543 1.00 56.16 847 PHE A N 1
ATOM 1656 C CA . PHE A 1 213 ? -122.028 -5.961 14.606 1.00 55.69 847 PHE A CA 1
ATOM 1657 C C . PHE A 1 213 ? -122.531 -4.702 13.909 1.00 55.33 847 PHE A C 1
ATOM 1658 O O . PHE A 1 213 ? -121.754 -3.789 13.652 1.00 55.91 847 PHE A O 1
ATOM 1666 N N . VAL A 1 214 ? -123.824 -4.656 13.591 1.00 54.52 848 VAL A N 1
ATOM 1667 C CA . VAL A 1 214 ? -124.381 -3.490 12.912 1.00 54.85 848 VAL A CA 1
ATOM 1668 C C . VAL A 1 214 ? -124.089 -2.234 13.723 1.00 55.37 848 VAL A C 1
ATOM 1669 O O . VAL A 1 214 ? -123.602 -1.246 13.182 1.00 55.99 848 VAL A O 1
ATOM 1673 N N . GLU A 1 215 ? -124.362 -2.278 15.023 1.00 56.12 849 GLU A N 1
ATOM 1674 C CA . GLU A 1 215 ? -124.109 -1.128 15.878 1.00 57.42 849 GLU A CA 1
ATOM 1675 C C . GLU A 1 215 ? -122.642 -0.733 15.798 1.00 57.06 849 GLU A C 1
ATOM 1676 O O . GLU A 1 215 ? -122.315 0.442 15.655 1.00 57.85 849 GLU A O 1
ATOM 1682 N N . TYR A 1 216 ? -121.763 -1.721 15.906 1.00 56.51 850 TYR A N 1
ATOM 1683 C CA . TYR A 1 216 ? -120.335 -1.472 15.836 1.00 56.91 850 TYR A CA 1
ATOM 1684 C C . TYR A 1 216 ? -120.011 -0.763 14.547 1.00 55.02 850 TYR A C 1
ATOM 1685 O O . TYR A 1 216 ? -119.582 0.388 14.554 1.00 55.47 850 TYR A O 1
ATOM 1694 N N . LEU A 1 217 ? -120.214 -1.461 13.440 1.00 52.35 851 LEU A N 1
ATOM 1695 C CA . LEU A 1 217 ? -119.947 -0.887 12.143 1.00 50.27 851 LEU A CA 1
ATOM 1696 C C . LEU A 1 217 ? -120.436 0.548 12.075 1.00 49.64 851 LEU A C 1
ATOM 1697 O O . LEU A 1 217 ? -119.690 1.439 11.680 1.00 50.35 851 LEU A O 1
ATOM 1702 N N . ASP A 1 218 ? -121.674 0.794 12.481 1.00 48.38 852 ASP A N 1
ATOM 1703 C CA . ASP A 1 218 ? -122.178 2.150 12.388 1.00 48.27 852 ASP A CA 1
ATOM 1704 C C . ASP A 1 218 ? -121.309 3.159 13.100 1.00 47.33 852 ASP A C 1
ATOM 1705 O O . ASP A 1 218 ? -121.138 4.287 12.641 1.00 46.55 852 ASP A O 1
ATOM 1710 N N . LYS A 1 219 ? -120.748 2.765 14.228 1.00 46.81 853 LYS A N 1
ATOM 1711 C CA . LYS A 1 219 ? -119.907 3.688 14.944 1.00 46.20 853 LYS A CA 1
ATOM 1712 C C . LYS A 1 219 ? -118.589 3.896 14.220 1.00 46.50 853 LYS A C 1
ATOM 1713 O O . LYS A 1 219 ? -118.121 5.031 14.073 1.00 47.13 853 LYS A O 1
ATOM 1719 N N . VAL A 1 220 ? -117.992 2.809 13.753 1.00 45.63 854 VAL A N 1
ATOM 1720 C CA . VAL A 1 220 ? -116.721 2.926 13.070 1.00 45.37 854 VAL A CA 1
ATOM 1721 C C . VAL A 1 220 ? -116.965 3.524 11.695 1.00 45.97 854 VAL A C 1
ATOM 1722 O O . VAL A 1 220 ? -116.043 4.010 11.054 1.00 46.86 854 VAL A O 1
ATOM 1726 N N . ARG A 1 221 ? -118.218 3.515 11.252 1.00 46.87 855 ARG A N 1
ATOM 1727 C CA . ARG A 1 221 ? -118.559 4.091 9.949 1.00 47.77 855 ARG A CA 1
ATOM 1728 C C . ARG A 1 221 ? -118.566 5.616 10.091 1.00 47.59 855 ARG A C 1
ATOM 1729 O O . ARG A 1 221 ? -118.178 6.344 9.181 1.00 47.24 855 ARG A O 1
ATOM 1737 N N . ARG A 1 222 ? -119.002 6.095 11.249 1.00 46.96 856 ARG A N 1
ATOM 1738 C CA . ARG A 1 222 ? -119.033 7.524 11.502 1.00 46.37 856 ARG A CA 1
ATOM 1739 C C . ARG A 1 222 ? -117.612 8.064 11.625 1.00 44.35 856 ARG A C 1
ATOM 1740 O O . ARG A 1 222 ? -117.357 9.209 11.285 1.00 44.92 856 ARG A O 1
ATOM 1748 N N . ILE A 1 223 ? -116.696 7.238 12.127 1.00 41.50 857 ILE A N 1
ATOM 1749 C CA . ILE A 1 223 ? -115.307 7.629 12.293 1.00 36.48 857 ILE A CA 1
ATOM 1750 C C . ILE A 1 223 ? -114.644 7.831 10.942 1.00 35.07 857 ILE A C 1
ATOM 1751 O O . ILE A 1 223 ? -113.743 8.635 10.823 1.00 36.86 857 ILE A O 1
ATOM 1756 N N . PHE A 1 224 ? -115.065 7.105 9.919 1.00 33.29 858 PHE A N 1
ATOM 1757 C CA . PHE A 1 224 ? -114.469 7.308 8.600 1.00 33.18 858 PHE A CA 1
ATOM 1758 C C . PHE A 1 224 ? -115.138 8.531 7.993 1.00 33.42 858 PHE A C 1
ATOM 1759 O O . PHE A 1 224 ? -114.578 9.208 7.142 1.00 33.82 858 PHE A O 1
ATOM 1767 N N . GLY A 1 225 ? -116.346 8.809 8.458 1.00 33.89 859 GLY A N 1
ATOM 1768 C CA . GLY A 1 225 ? -117.108 9.920 7.939 1.00 35.88 859 GLY A CA 1
ATOM 1769 C C . GLY A 1 225 ? -116.625 11.343 8.150 1.00 37.54 859 GLY A C 1
ATOM 1770 O O . GLY A 1 225 ? -115.735 11.623 8.958 1.00 37.63 859 GLY A O 1
ATOM 1771 N N . ARG A 1 226 ? -117.278 12.225 7.392 1.00 37.99 860 ARG A N 1
ATOM 1772 C CA . ARG A 1 226 ? -117.077 13.667 7.332 1.00 38.96 860 ARG A CA 1
ATOM 1773 C C . ARG A 1 226 ? -116.718 14.357 8.636 1.00 37.82 860 ARG A C 1
ATOM 1774 O O . ARG A 1 226 ? -115.850 15.235 8.654 1.00 39.62 860 ARG A O 1
ATOM 1782 N N . ASN A 1 227 ? -117.386 14.004 9.724 1.00 35.21 861 ASN A N 1
ATOM 1783 C CA . ASN A 1 227 ? -117.053 14.646 10.986 1.00 35.83 861 ASN A CA 1
ATOM 1784 C C . ASN A 1 227 ? -116.336 13.746 11.980 1.00 33.40 861 ASN A C 1
ATOM 1785 O O . ASN A 1 227 ? -116.218 14.072 13.158 1.00 32.04 861 ASN A O 1
ATOM 1790 N N . GLY A 1 228 ? -115.829 12.626 11.474 1.00 32.13 862 GLY A N 1
ATOM 1791 C CA . GLY A 1 228 ? -115.062 11.713 12.293 1.00 31.25 862 GLY A CA 1
ATOM 1792 C C . GLY A 1 228 ? -113.593 12.063 12.078 1.00 32.36 862 GLY A C 1
ATOM 1793 O O . GLY A 1 228 ? -113.147 13.181 12.369 1.00 33.73 862 GLY A O 1
ATOM 1794 N N . PHE A 1 229 ? -112.841 11.122 11.526 1.00 30.82 863 PHE A N 1
ATOM 1795 C CA . PHE A 1 229 ? -111.423 11.319 11.282 1.00 28.80 863 PHE A CA 1
ATOM 1796 C C . PHE A 1 229 ? -111.164 12.362 10.205 1.00 28.61 863 PHE A C 1
ATOM 1797 O O . PHE A 1 229 ? -110.128 13.041 10.222 1.00 27.59 863 PHE A O 1
ATOM 1805 N N . GLN A 1 230 ? -112.100 12.484 9.265 1.00 27.71 864 GLN A N 1
ATOM 1806 C CA . GLN A 1 230 ? -111.971 13.473 8.193 1.00 28.07 864 GLN A CA 1
ATOM 1807 C C . GLN A 1 230 ? -111.858 14.872 8.783 1.00 26.65 864 GLN A C 1
ATOM 1808 O O . GLN A 1 230 ? -110.912 15.606 8.500 1.00 22.74 864 GLN A O 1
ATOM 1814 N N . ALA A 1 231 ? -112.828 15.227 9.619 1.00 27.16 865 ALA A N 1
ATOM 1815 C CA . ALA A 1 231 ? -112.817 16.530 10.259 1.00 26.24 865 ALA A CA 1
ATOM 1816 C C . ALA A 1 231 ? -111.510 16.677 11.018 1.00 27.27 865 ALA A C 1
ATOM 1817 O O . ALA A 1 231 ? -110.900 17.754 10.984 1.00 27.49 865 ALA A O 1
ATOM 1819 N N . TYR A 1 232 ? -111.080 15.594 11.688 1.00 27.69 866 TYR A N 1
ATOM 1820 C CA . TYR A 1 232 ? -109.836 15.580 12.460 1.00 26.76 866 TYR A CA 1
ATOM 1821 C C . TYR A 1 232 ? -108.639 15.939 11.584 1.00 28.56 866 TYR A C 1
ATOM 1822 O O . TYR A 1 232 ? -107.793 16.758 11.960 1.00 27.28 866 TYR A O 1
ATOM 1831 N N . LEU A 1 233 ? -108.564 15.287 10.427 1.00 28.68 867 LEU A N 1
ATOM 1832 C CA . LEU A 1 233 ? -107.506 15.540 9.465 1.00 29.00 867 LEU A CA 1
ATOM 1833 C C . LEU A 1 233 ? -107.557 17.014 9.016 1.00 30.68 867 LEU A C 1
ATOM 1834 O O . LEU A 1 233 ? -106.528 17.680 8.894 1.00 31.06 867 LEU A O 1
ATOM 1839 N N . ARG A 1 234 ? -108.756 17.526 8.768 1.00 32.17 868 ARG A N 1
ATOM 1840 C CA . ARG A 1 234 ? -108.881 18.911 8.351 1.00 34.70 868 ARG A CA 1
ATOM 1841 C C . ARG A 1 234 ? -108.372 19.794 9.469 1.00 36.28 868 ARG A C 1
ATOM 1842 O O . ARG A 1 234 ? -107.576 20.716 9.254 1.00 38.62 868 ARG A O 1
ATOM 1850 N N . GLU A 1 235 ? -108.828 19.506 10.677 1.00 36.34 869 GLU A N 1
ATOM 1851 C CA . GLU A 1 235 ? -108.402 20.285 11.811 1.00 36.84 869 GLU A CA 1
ATOM 1852 C C . GLU A 1 235 ? -106.882 20.221 12.014 1.00 35.95 869 GLU A C 1
ATOM 1853 O O . GLU A 1 235 ? -106.277 21.151 12.563 1.00 35.04 869 GLU A O 1
ATOM 1859 N N . LYS A 1 236 ? -106.255 19.151 11.539 1.00 34.70 870 LYS A N 1
ATOM 1860 C CA . LYS A 1 236 ? -104.813 19.023 11.683 1.00 33.50 870 LYS A CA 1
ATOM 1861 C C . LYS A 1 236 ? -104.020 19.734 10.583 1.00 34.73 870 LYS A C 1
ATOM 1862 O O . LYS A 1 236 ? -103.049 20.426 10.873 1.00 36.72 870 LYS A O 1
ATOM 1868 N N . TYR A 1 237 ? -104.433 19.582 9.329 1.00 34.05 871 TYR A N 1
ATOM 1869 C CA . TYR A 1 237 ? -103.710 20.202 8.221 1.00 34.37 871 TYR A CA 1
ATOM 1870 C C . TYR A 1 237 ? -103.971 21.691 7.993 1.00 34.86 871 TYR A C 1
ATOM 1871 O O . TYR A 1 237 ? -103.041 22.468 7.765 1.00 34.52 871 TYR A O 1
ATOM 1880 N N . VAL A 1 238 ? -105.233 22.090 8.051 1.00 34.90 872 VAL A N 1
ATOM 1881 C CA . VAL A 1 238 ? -105.575 23.479 7.811 1.00 34.67 872 VAL A CA 1
ATOM 1882 C C . VAL A 1 238 ? -104.557 24.456 8.401 1.00 34.10 872 VAL A C 1
ATOM 1883 O O . VAL A 1 238 ? -103.993 25.278 7.684 1.00 35.54 872 VAL A O 1
ATOM 1887 N N . PRO A 1 239 ? -104.288 24.361 9.706 1.00 33.41 873 PRO A N 1
ATOM 1888 C CA . PRO A 1 239 ? -103.336 25.237 10.404 1.00 33.34 873 PRO A CA 1
ATOM 1889 C C . PRO A 1 239 ? -101.942 25.219 9.802 1.00 32.87 873 PRO A C 1
ATOM 1890 O O . PRO A 1 239 ? -101.312 26.265 9.639 1.00 31.42 873 PRO A O 1
ATOM 1894 N N . LEU A 1 240 ? -101.457 24.022 9.489 1.00 32.55 874 LEU A N 1
ATOM 1895 C CA . LEU A 1 240 ? -100.138 23.886 8.898 1.00 32.85 874 LEU A CA 1
ATOM 1896 C C . LEU A 1 240 ? -100.106 24.532 7.523 1.00 33.29 874 LEU A C 1
ATOM 1897 O O . LEU A 1 240 ? -99.175 25.273 7.189 1.00 35.51 874 LEU A O 1
ATOM 1902 N N . ILE A 1 241 ? -101.133 24.263 6.730 1.00 32.30 875 ILE A N 1
ATOM 1903 C CA . ILE A 1 241 ? -101.201 24.829 5.398 1.00 32.10 875 ILE A CA 1
ATOM 1904 C C . ILE A 1 241 ? -101.265 26.342 5.452 1.00 32.37 875 ILE A C 1
ATOM 1905 O O . ILE A 1 241 ? -100.601 27.024 4.675 1.00 31.47 875 ILE A O 1
ATOM 1910 N N . GLN A 1 242 ? -102.056 26.873 6.376 1.00 34.22 876 GLN A N 1
ATOM 1911 C CA . GLN A 1 242 ? -102.176 28.327 6.498 1.00 36.17 876 GLN A CA 1
ATOM 1912 C C . GLN A 1 242 ? -100.855 28.977 6.933 1.00 36.54 876 GLN A C 1
ATOM 1913 O O . GLN A 1 242 ? -100.565 30.107 6.555 1.00 38.63 876 GLN A O 1
ATOM 1919 N N . LYS A 1 243 ? -100.058 28.273 7.727 1.00 36.22 877 LYS A N 1
ATOM 1920 C CA . LYS A 1 243 ? -98.785 28.818 8.148 1.00 36.01 877 LYS A CA 1
ATOM 1921 C C . LYS A 1 243 ? -97.859 28.912 6.933 1.00 38.30 877 LYS A C 1
ATOM 1922 O O . LYS A 1 243 ? -97.270 29.967 6.686 1.00 38.14 877 LYS A O 1
ATOM 1928 N N . TYR A 1 244 ? -97.742 27.818 6.171 1.00 38.91 878 TYR A N 1
ATOM 1929 C CA . TYR A 1 244 ? -96.873 27.795 4.991 1.00 41.30 878 TYR A CA 1
ATOM 1930 C C . TYR A 1 244 ? -97.411 28.620 3.845 1.00 40.96 878 TYR A C 1
ATOM 1931 O O . TYR A 1 244 ? -96.665 29.041 2.964 1.00 42.42 878 TYR A O 1
ATOM 1940 N N . LEU A 1 245 ? -98.712 28.856 3.858 1.00 40.71 879 LEU A N 1
ATOM 1941 C CA . LEU A 1 245 ? -99.324 29.657 2.819 1.00 39.96 879 LEU A CA 1
ATOM 1942 C C . LEU A 1 245 ? -98.817 31.076 3.024 1.00 40.42 879 LEU A C 1
ATOM 1943 O O . LEU A 1 245 ? -98.458 31.763 2.066 1.00 40.60 879 LEU A O 1
ATOM 1948 N N . ASN A 1 246 ? -98.754 31.498 4.287 1.00 40.83 880 ASN A N 1
ATOM 1949 C CA . ASN A 1 246 ? -98.287 32.847 4.624 1.00 40.33 880 ASN A CA 1
ATOM 1950 C C . ASN A 1 246 ? -96.792 33.042 4.410 1.00 39.15 880 ASN A C 1
ATOM 1951 O O . ASN A 1 246 ? -96.350 34.147 4.106 1.00 39.72 880 ASN A O 1
ATOM 1956 N N . GLU A 1 247 ? -96.021 31.971 4.550 1.00 39.19 881 GLU A N 1
ATOM 1957 C CA . GLU A 1 247 ? -94.582 32.040 4.312 1.00 40.06 881 GLU A CA 1
ATOM 1958 C C . GLU A 1 247 ? -94.381 32.251 2.811 1.00 40.27 881 GLU A C 1
ATOM 1959 O O . GLU A 1 247 ? -93.616 33.106 2.363 1.00 38.05 881 GLU A O 1
ATOM 1965 N N . ALA A 1 248 ? -95.099 31.448 2.040 1.00 41.78 882 ALA A N 1
ATOM 1966 C CA . ALA A 1 248 ? -95.036 31.512 0.592 1.00 41.73 882 ALA A CA 1
ATOM 1967 C C . ALA A 1 248 ? -95.410 32.912 0.108 1.00 41.10 882 ALA A C 1
ATOM 1968 O O . ALA A 1 248 ? -94.749 33.465 -0.768 1.00 41.01 882 ALA A O 1
ATOM 1970 N N . PHE A 1 249 ? -96.469 33.485 0.672 1.00 39.39 883 PHE A N 1
ATOM 1971 C CA . PHE A 1 249 ? -96.884 34.825 0.275 1.00 39.59 883 PHE A CA 1
ATOM 1972 C C . PHE A 1 249 ? -95.770 35.862 0.466 1.00 40.90 883 PHE A C 1
ATOM 1973 O O . PHE A 1 249 ? -95.687 36.830 -0.289 1.00 42.03 883 PHE A O 1
ATOM 1981 N N . SER A 1 250 ? -94.926 35.670 1.482 1.00 41.78 884 SER A N 1
ATOM 1982 C CA . SER A 1 250 ? -93.805 36.582 1.730 1.00 41.33 884 SER A CA 1
ATOM 1983 C C . SER A 1 250 ? -92.695 36.284 0.749 1.00 42.62 884 SER A C 1
ATOM 1984 O O . SER A 1 250 ? -92.067 37.189 0.198 1.00 44.37 884 SER A O 1
ATOM 1987 N N . GLU A 1 251 ? -92.457 34.993 0.549 1.00 42.76 885 GLU A N 1
ATOM 1988 C CA . GLU A 1 251 ? -91.416 34.508 -0.336 1.00 41.75 885 GLU A CA 1
ATOM 1989 C C . GLU A 1 251 ? -91.631 34.932 -1.780 1.00 42.16 885 GLU A C 1
ATOM 1990 O O . GLU A 1 251 ? -90.738 35.503 -2.406 1.00 43.01 885 GLU A O 1
ATOM 1996 N N . PHE A 1 252 ? -92.822 34.662 -2.308 1.00 42.54 886 PHE A N 1
ATOM 1997 C CA . PHE A 1 252 ? -93.127 35.006 -3.686 1.00 40.51 886 PHE A CA 1
ATOM 1998 C C . PHE A 1 252 ? -93.567 36.445 -3.780 1.00 41.39 886 PHE A C 1
ATOM 1999 O O . PHE A 1 252 ? -94.074 36.893 -4.808 1.00 41.04 886 PHE A O 1
ATOM 2007 N N . ASP A 1 253 ? -93.385 37.158 -2.673 1.00 43.07 887 ASP A N 1
ATOM 2008 C CA . ASP A 1 253 ? -93.659 38.583 -2.618 1.00 43.80 887 ASP A CA 1
ATOM 2009 C C . ASP A 1 253 ? -95.067 38.994 -3.046 1.00 43.21 887 ASP A C 1
ATOM 2010 O O . ASP A 1 253 ? -95.238 39.814 -3.941 1.00 44.36 887 ASP A O 1
ATOM 2015 N N . LEU A 1 254 ? -96.077 38.417 -2.413 1.00 42.43 888 LEU A N 1
ATOM 2016 C CA . LEU A 1 254 ? -97.462 38.753 -2.725 1.00 40.98 888 LEU A CA 1
ATOM 2017 C C . LEU A 1 254 ? -97.887 39.889 -1.790 1.00 40.81 888 LEU A C 1
ATOM 2018 O O . LEU A 1 254 ? -97.635 39.840 -0.588 1.00 40.42 888 LEU A O 1
ATOM 2023 N N . PRO A 1 255 ? -98.548 40.923 -2.329 1.00 40.98 889 PRO A N 1
ATOM 2024 C CA . PRO A 1 255 ? -99.009 42.094 -1.564 1.00 41.25 889 PRO A CA 1
ATOM 2025 C C . PRO A 1 255 ? -100.066 41.911 -0.474 1.00 41.53 889 PRO A C 1
ATOM 2026 O O . PRO A 1 255 ? -100.805 42.838 -0.169 1.00 41.12 889 PRO A O 1
ATOM 2030 N N . TYR A 1 256 ? -100.126 40.734 0.129 1.00 43.33 890 TYR A N 1
ATOM 2031 C CA . TYR A 1 256 ? -101.105 40.475 1.175 1.00 44.64 890 TYR A CA 1
ATOM 2032 C C . TYR A 1 256 ? -100.428 39.955 2.420 1.00 46.42 890 TYR A C 1
ATOM 2033 O O . TYR A 1 256 ? -99.677 38.983 2.364 1.00 48.78 890 TYR A O 1
ATOM 2042 N N . SER A 1 257 ? -100.711 40.600 3.547 1.00 47.93 891 SER A N 1
ATOM 2043 C CA . SER A 1 257 ? -100.124 40.241 4.843 1.00 46.60 891 SER A CA 1
ATOM 2044 C C . SER A 1 257 ? -100.843 39.089 5.563 1.00 45.93 891 SER A C 1
ATOM 2045 O O . SER A 1 257 ? -100.442 38.668 6.651 1.00 45.42 891 SER A O 1
ATOM 2048 N N . PHE A 1 258 ? -101.900 38.563 4.959 1.00 44.67 892 PHE A N 1
ATOM 2049 C CA . PHE A 1 258 ? -102.630 37.496 5.620 1.00 42.57 892 PHE A CA 1
ATOM 2050 C C . PHE A 1 258 ? -103.476 36.620 4.697 1.00 40.63 892 PHE A C 1
ATOM 2051 O O . PHE A 1 258 ? -104.403 37.092 4.019 1.00 38.14 892 PHE A O 1
ATOM 2059 N N . VAL A 1 259 ? -103.124 35.338 4.665 1.00 39.77 893 VAL A N 1
ATOM 2060 C CA . VAL A 1 259 ? -103.862 34.374 3.868 1.00 39.62 893 VAL A CA 1
ATOM 2061 C C . VAL A 1 259 ? -104.431 33.363 4.843 1.00 38.61 893 VAL A C 1
ATOM 2062 O O . VAL A 1 259 ? -103.743 32.942 5.778 1.00 36.36 893 VAL A O 1
ATOM 2066 N N . GLU A 1 260 ? -105.687 32.987 4.602 1.00 38.08 894 GLU A N 1
ATOM 2067 C CA . GLU A 1 260 ? -106.410 32.020 5.420 1.00 37.06 894 GLU A CA 1
ATOM 2068 C C . GLU A 1 260 ? -106.869 30.816 4.609 1.00 35.66 894 GLU A C 1
ATOM 2069 O O . GLU A 1 260 ? -107.201 30.946 3.432 1.00 35.22 894 GLU A O 1
ATOM 2075 N N . LEU A 1 261 ? -106.889 29.655 5.252 1.00 33.35 895 LEU A N 1
ATOM 2076 C CA . LEU A 1 261 ? -107.390 28.446 4.634 1.00 32.26 895 LEU A CA 1
ATOM 2077 C C . LEU A 1 261 ? -108.502 28.043 5.580 1.00 32.46 895 LEU A C 1
ATOM 2078 O O . LEU A 1 261 ? -108.287 27.961 6.789 1.00 33.38 895 LEU A O 1
ATOM 2083 N N . THR A 1 262 ? -109.696 27.831 5.053 1.00 31.58 896 THR A N 1
ATOM 2084 C CA . THR A 1 262 ? -110.815 27.433 5.901 1.00 32.37 896 THR A CA 1
ATOM 2085 C C . THR A 1 262 ? -110.802 25.903 6.055 1.00 33.55 896 THR A C 1
ATOM 2086 O O . THR A 1 262 ? -109.994 25.228 5.415 1.00 35.39 896 THR A O 1
ATOM 2090 N N . LYS A 1 263 ? -111.674 25.344 6.890 1.00 33.38 897 LYS A N 1
ATOM 2091 C CA . LYS A 1 263 ? -111.682 23.895 7.043 1.00 35.52 897 LYS A CA 1
ATOM 2092 C C . LYS A 1 263 ? -112.004 23.237 5.712 1.00 36.31 897 LYS A C 1
ATOM 2093 O O . LYS A 1 263 ? -111.447 22.188 5.388 1.00 37.09 897 LYS A O 1
ATOM 2099 N N . ASP A 1 264 ? -112.907 23.840 4.943 1.00 36.35 898 ASP A N 1
ATOM 2100 C CA . ASP A 1 264 ? -113.268 23.277 3.643 1.00 37.75 898 ASP A CA 1
ATOM 2101 C C . ASP A 1 264 ? -112.117 23.379 2.630 1.00 38.24 898 ASP A C 1
ATOM 2102 O O . ASP A 1 264 ? -112.199 22.842 1.523 1.00 40.04 898 ASP A O 1
ATOM 2107 N N . PHE A 1 265 ? -111.047 24.058 3.030 1.00 36.16 899 PHE A N 1
ATOM 2108 C CA . PHE A 1 265 ? -109.863 24.222 2.202 1.00 35.64 899 PHE A CA 1
ATOM 2109 C C . PHE A 1 265 ? -109.980 25.316 1.164 1.00 35.27 899 PHE A C 1
ATOM 2110 O O . PHE A 1 265 ? -109.389 25.241 0.092 1.00 33.98 899 PHE A O 1
ATOM 2118 N N . GLU A 1 266 ? -110.749 26.339 1.490 1.00 34.69 900 GLU A N 1
ATOM 2119 C CA . GLU A 1 266 ? -110.892 27.453 0.580 1.00 35.04 900 GLU A CA 1
ATOM 2120 C C . GLU A 1 266 ? -109.813 28.448 0.976 1.00 33.70 900 GLU A C 1
ATOM 2121 O O . GLU A 1 266 ? -109.706 28.843 2.134 1.00 32.36 900 GLU A O 1
ATOM 2127 N N . VAL A 1 267 ? -109.004 28.827 0.003 1.00 32.77 901 VAL A N 1
ATOM 2128 C CA . VAL A 1 267 ? -107.951 29.791 0.216 1.00 32.27 901 VAL A CA 1
ATOM 2129 C C . VAL A 1 267 ? -108.599 31.168 0.186 1.00 33.68 901 VAL A C 1
ATOM 2130 O O . VAL A 1 267 ? -109.189 31.553 -0.823 1.00 35.22 901 VAL A O 1
ATOM 2134 N N . ARG A 1 268 ? -108.501 31.893 1.293 1.00 33.58 902 ARG A N 1
ATOM 2135 C CA . ARG A 1 268 ? -109.065 33.225 1.382 1.00 34.91 902 ARG A CA 1
ATOM 2136 C C . ARG A 1 268 ? -107.932 34.196 1.549 1.00 35.70 902 ARG A C 1
ATOM 2137 O O . ARG A 1 268 ? -107.173 34.096 2.526 1.00 36.34 902 ARG A O 1
ATOM 2145 N N . VAL A 1 269 ? -107.821 35.126 0.602 1.00 34.88 903 VAL A N 1
ATOM 2146 C CA . VAL A 1 269 ? -106.784 36.145 0.639 1.00 36.46 903 VAL A CA 1
ATOM 2147 C C . VAL A 1 269 ? -107.395 37.428 1.132 1.00 37.90 903 VAL A C 1
ATOM 2148 O O . VAL A 1 269 ? -108.256 38.018 0.473 1.00 37.80 903 VAL A O 1
ATOM 2152 N N . HIS A 1 270 ? -106.943 37.855 2.302 1.00 41.31 904 HIS A N 1
ATOM 2153 C CA . HIS A 1 270 ? -107.448 39.081 2.895 1.00 44.56 904 HIS A CA 1
ATOM 2154 C C . HIS A 1 270 ? -106.702 40.288 2.345 1.00 46.52 904 HIS A C 1
ATOM 2155 O O . HIS A 1 270 ? -105.510 40.480 2.595 1.00 46.45 904 HIS A O 1
ATOM 2162 N N . ALA A 1 271 ? -107.424 41.084 1.570 1.00 47.74 905 ALA A N 1
ATOM 2163 C CA . ALA A 1 271 ? -106.874 42.281 0.973 1.00 49.42 905 ALA A CA 1
ATOM 2164 C C . ALA A 1 271 ? -107.590 43.485 1.576 1.00 51.63 905 ALA A C 1
ATOM 2165 O O . ALA A 1 271 ? -108.519 43.336 2.380 1.00 51.19 905 ALA A O 1
ATOM 2167 N N . PRO A 1 272 ? -107.148 44.695 1.209 1.00 53.53 906 PRO A N 1
ATOM 2168 C CA . PRO A 1 272 ? -107.712 45.962 1.674 1.00 54.47 906 PRO A CA 1
ATOM 2169 C C . PRO A 1 272 ? -109.233 45.979 1.694 1.00 54.52 906 PRO A C 1
ATOM 2170 O O . PRO A 1 272 ? -109.840 46.020 2.758 1.00 54.26 906 PRO A O 1
ATOM 2174 N N . ASN A 1 273 ? -109.848 45.935 0.518 1.00 54.23 907 ASN A N 1
ATOM 2175 C CA . ASN A 1 273 ? -111.302 45.967 0.449 1.00 55.11 907 ASN A CA 1
ATOM 2176 C C . ASN A 1 273 ? -111.945 44.655 0.037 1.00 54.11 907 ASN A C 1
ATOM 2177 O O . ASN A 1 273 ? -112.867 44.646 -0.777 1.00 55.06 907 ASN A O 1
ATOM 2182 N N . GLY A 1 274 ? -111.483 43.544 0.591 1.00 52.36 908 GLY A N 1
ATOM 2183 C CA . GLY A 1 274 ? -112.095 42.290 0.208 1.00 49.99 908 GLY A CA 1
ATOM 2184 C C . GLY A 1 274 ? -111.446 41.054 0.774 1.00 48.38 908 GLY A C 1
ATOM 2185 O O . GLY A 1 274 ? -110.286 41.071 1.187 1.00 49.09 908 GLY A O 1
ATOM 2186 N N . VAL A 1 275 ? -112.218 39.974 0.800 1.00 45.44 909 VAL A N 1
ATOM 2187 C CA . VAL A 1 275 ? -111.732 38.698 1.284 1.00 42.72 909 VAL A CA 1
ATOM 2188 C C . VAL A 1 275 ? -111.911 37.731 0.104 1.00 43.05 909 VAL A C 1
ATOM 2189 O O . VAL A 1 275 ? -112.730 36.794 0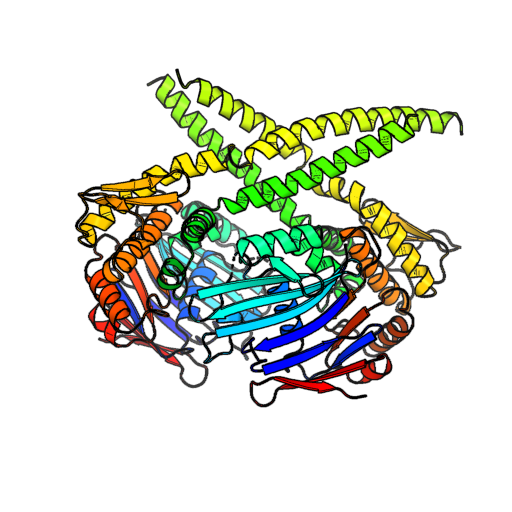.125 1.00 44.92 909 VAL A O 1
ATOM 2193 N N . LEU A 1 276 ? -111.097 37.978 -0.918 1.00 40.31 910 LEU A N 1
ATOM 2194 C CA . LEU A 1 276 ? -111.119 37.251 -2.180 1.00 38.37 910 LEU A CA 1
ATOM 2195 C C . LEU A 1 276 ? -110.640 35.812 -2.207 1.00 37.08 910 LEU A C 1
ATOM 2196 O O . LEU A 1 276 ? -110.058 35.310 -1.253 1.00 38.41 910 LEU A O 1
ATOM 2201 N N . THR A 1 277 ? -110.896 35.172 -3.343 1.00 34.05 911 THR A N 1
ATOM 2202 C CA . THR A 1 277 ? -110.491 33.804 -3.602 1.00 32.55 911 THR A CA 1
ATOM 2203 C C . THR A 1 277 ? -109.455 33.829 -4.715 1.00 32.50 911 THR A C 1
ATOM 2204 O O . THR A 1 277 ? -109.230 34.876 -5.342 1.00 31.82 911 THR A O 1
ATOM 2208 N N . ILE A 1 278 ? -108.829 32.682 -4.972 1.00 30.91 912 ILE A N 1
ATOM 2209 C CA . ILE A 1 278 ? -107.831 32.630 -6.019 1.00 28.91 912 ILE A CA 1
ATOM 2210 C C . ILE A 1 278 ? -108.419 33.149 -7.312 1.00 31.91 912 ILE A C 1
ATOM 2211 O O . ILE A 1 278 ? -107.781 33.931 -8.020 1.00 33.77 912 ILE A O 1
ATOM 2216 N N . ASP A 1 279 ? -109.645 32.742 -7.617 1.00 33.47 913 ASP A N 1
ATOM 2217 C CA . ASP A 1 279 ? -110.271 33.176 -8.853 1.00 33.85 913 ASP A CA 1
ATOM 2218 C C . ASP A 1 279 ? -110.404 34.681 -8.983 1.00 34.68 913 ASP A C 1
ATOM 2219 O O . ASP A 1 279 ? -110.467 35.208 -10.088 1.00 35.00 913 ASP A O 1
ATOM 2224 N N . ASN A 1 280 ? -110.414 35.385 -7.860 1.00 36.44 914 ASN A N 1
ATOM 2225 C CA . ASN A 1 280 ? -110.486 36.842 -7.901 1.00 37.55 914 ASN A CA 1
ATOM 2226 C C . ASN A 1 280 ? -109.119 37.453 -8.204 1.00 38.35 914 ASN A C 1
ATOM 2227 O O . ASN A 1 280 ? -109.018 38.613 -8.583 1.00 39.67 914 ASN A O 1
ATOM 2232 N N . LEU A 1 281 ? -108.063 36.674 -8.022 1.00 38.79 915 LEU A N 1
ATOM 2233 C CA . LEU A 1 281 ? -106.723 37.177 -8.255 1.00 40.46 915 LEU A CA 1
ATOM 2234 C C . LEU A 1 281 ? -106.371 37.311 -9.723 1.00 41.21 915 LEU A C 1
ATOM 2235 O O . LEU A 1 281 ? -107.048 36.763 -10.593 1.00 42.48 915 LEU A O 1
ATOM 2240 N N . SER A 1 282 ? -105.313 38.063 -9.995 1.00 41.29 916 SER A N 1
ATOM 2241 C CA . SER A 1 282 ? -104.851 38.252 -11.364 1.00 41.70 916 SER A CA 1
ATOM 2242 C C . SER A 1 282 ? -103.974 37.066 -11.769 1.00 41.21 916 SER A C 1
ATOM 2243 O O . SER A 1 282 ? -103.172 36.572 -10.972 1.00 40.32 916 SER A O 1
ATOM 2246 N N . GLY A 1 283 ? -104.136 36.625 -13.013 1.00 40.88 917 GLY A N 1
ATOM 2247 C CA . GLY A 1 283 ? -103.381 35.501 -13.537 1.00 40.81 917 GLY A CA 1
ATOM 2248 C C . GLY A 1 283 ? -101.979 35.351 -12.981 1.00 41.31 917 GLY A C 1
ATOM 2249 O O . GLY A 1 283 ? -101.555 34.241 -12.656 1.00 42.21 917 GLY A O 1
ATOM 2250 N N . GLY A 1 284 ? -101.252 36.458 -12.878 1.00 40.50 918 GLY A N 1
ATOM 2251 C CA . GLY A 1 284 ? -99.909 36.388 -12.344 1.00 39.74 918 GLY A CA 1
ATOM 2252 C C . GLY A 1 284 ? -99.949 35.890 -10.915 1.00 39.97 918 GLY A C 1
ATOM 2253 O O . GLY A 1 284 ? -99.251 34.941 -10.557 1.00 39.83 918 GLY A O 1
ATOM 2254 N N . GLU A 1 285 ? -100.779 36.531 -10.095 1.00 40.65 919 GLU A N 1
ATOM 2255 C CA . GLU A 1 285 ? -100.915 36.145 -8.692 1.00 41.17 919 GLU A CA 1
ATOM 2256 C C . GLU A 1 285 ? -101.581 34.779 -8.541 1.00 40.20 919 GLU A C 1
ATOM 2257 O O . GLU A 1 285 ? -101.285 34.044 -7.610 1.00 38.63 919 GLU A O 1
ATOM 2263 N N . GLN A 1 286 ? -102.503 34.463 -9.444 1.00 38.94 920 GLN A N 1
ATOM 2264 C CA . GLN A 1 286 ? -103.188 33.196 -9.384 1.00 40.76 920 GLN A CA 1
ATOM 2265 C C . GLN A 1 286 ? -102.196 32.078 -9.517 1.00 40.12 920 GLN A C 1
ATOM 2266 O O . GLN A 1 286 ? -102.331 31.032 -8.906 1.00 41.75 920 GLN A O 1
ATOM 2272 N N . ILE A 1 287 ? -101.194 32.279 -10.345 1.00 41.24 921 ILE A N 1
ATOM 2273 C CA . ILE A 1 287 ? -100.194 31.243 -10.498 1.00 43.59 921 ILE A CA 1
ATOM 2274 C C . ILE A 1 287 ? -99.428 31.132 -9.179 1.00 43.24 921 ILE A C 1
ATOM 2275 O O . ILE A 1 287 ? -99.316 30.048 -8.604 1.00 43.39 921 ILE A O 1
ATOM 2280 N N . ALA A 1 288 ? -98.918 32.263 -8.696 1.00 42.24 922 ALA A N 1
ATOM 2281 C CA . ALA A 1 288 ? -98.178 32.287 -7.440 1.00 41.20 922 ALA A CA 1
ATOM 2282 C C . ALA A 1 288 ? -98.933 31.575 -6.325 1.00 38.74 922 ALA A C 1
ATOM 2283 O O . ALA A 1 288 ? -98.426 30.643 -5.726 1.00 39.06 922 ALA A O 1
ATOM 2285 N N . VAL A 1 289 ? -100.152 32.008 -6.048 1.00 38.96 923 VAL A N 1
ATOM 2286 C CA . VAL A 1 289 ? -100.931 31.389 -4.988 1.00 39.96 923 VAL A CA 1
ATOM 2287 C C . VAL A 1 289 ? -101.073 29.874 -5.182 1.00 38.98 923 VAL A C 1
ATOM 2288 O O . VAL A 1 289 ? -100.867 29.106 -4.239 1.00 37.81 923 VAL A O 1
ATOM 2292 N N . ALA A 1 290 ? -101.399 29.454 -6.404 1.00 38.33 924 ALA A N 1
ATOM 2293 C CA . ALA A 1 290 ? -101.563 28.032 -6.736 1.00 37.38 924 ALA A CA 1
ATOM 2294 C C . ALA A 1 290 ? -100.340 27.202 -6.383 1.00 35.96 924 ALA A C 1
ATOM 2295 O O . ALA A 1 290 ? -100.466 26.079 -5.918 1.00 36.39 924 ALA A O 1
ATOM 2297 N N . LEU A 1 291 ? -99.150 27.739 -6.623 1.00 34.57 925 LEU A N 1
ATOM 2298 C CA . LEU A 1 291 ? -97.933 27.006 -6.300 1.00 33.62 925 LEU A CA 1
ATOM 2299 C C . LEU A 1 291 ? -97.784 26.988 -4.781 1.00 33.13 925 LEU A C 1
ATOM 2300 O O . LEU A 1 291 ? -97.442 25.970 -4.166 1.00 31.41 925 LEU A O 1
ATOM 2305 N N . SER A 1 292 ? -98.049 28.138 -4.179 1.00 32.15 926 SER A N 1
ATOM 2306 C CA . SER A 1 292 ? -97.973 28.256 -2.739 1.00 31.72 926 SER A CA 1
ATOM 2307 C C . SER A 1 292 ? -98.837 27.185 -2.076 1.00 30.75 926 SER A C 1
ATOM 2308 O O . SER A 1 292 ? -98.343 26.419 -1.244 1.00 29.24 926 SER A O 1
ATOM 2311 N N . LEU A 1 293 ? -100.115 27.123 -2.459 1.00 29.36 927 LEU A N 1
ATOM 2312 C CA . LEU A 1 293 ? -101.028 26.125 -1.921 1.00 29.46 927 LEU A CA 1
ATOM 2313 C C . LEU A 1 293 ? -100.488 24.721 -2.127 1.00 30.58 927 LEU A C 1
ATOM 2314 O O . LEU A 1 293 ? -100.397 23.946 -1.186 1.00 32.13 927 LEU A O 1
ATOM 2319 N N . ARG A 1 294 ? -100.134 24.381 -3.358 1.00 31.25 928 ARG A N 1
ATOM 2320 C CA . ARG A 1 294 ? -99.617 23.042 -3.624 1.00 34.23 928 ARG A CA 1
ATOM 2321 C C . ARG A 1 294 ? -98.341 22.758 -2.809 1.00 35.07 928 ARG A C 1
ATOM 2322 O O . ARG A 1 294 ? -98.159 21.661 -2.281 1.00 34.23 928 ARG A O 1
ATOM 2330 N N . LEU A 1 295 ? -97.446 23.735 -2.713 1.00 34.85 929 LEU A N 1
ATOM 2331 C CA . LEU A 1 295 ? -96.241 23.504 -1.938 1.00 36.41 929 LEU A CA 1
ATOM 2332 C C . LEU A 1 295 ? -96.571 23.333 -0.454 1.00 37.04 929 LEU A C 1
ATOM 2333 O O . LEU A 1 295 ? -95.917 22.557 0.246 1.00 37.67 929 LEU A O 1
ATOM 2338 N N . ALA A 1 296 ? -97.584 24.057 0.017 1.00 38.06 930 ALA A N 1
ATOM 2339 C CA . ALA A 1 296 ? -98.036 23.961 1.409 1.00 38.91 930 ALA A CA 1
ATOM 2340 C C . ALA A 1 296 ? -98.585 22.571 1.722 1.00 38.51 930 ALA A C 1
ATOM 2341 O O . ALA A 1 296 ? -98.210 21.946 2.712 1.00 40.34 930 ALA A O 1
ATOM 2343 N N . ILE A 1 297 ? -99.481 22.097 0.871 1.00 37.84 931 ILE A N 1
ATOM 2344 C CA . ILE A 1 297 ? -100.066 20.785 1.042 1.00 38.23 931 ILE A CA 1
ATOM 2345 C C . ILE A 1 297 ? -98.935 19.755 1.223 1.00 39.67 931 ILE A C 1
ATOM 2346 O O . ILE A 1 297 ? -98.956 18.927 2.140 1.00 38.52 931 ILE A O 1
ATOM 2351 N N . ALA A 1 298 ? -97.932 19.836 0.361 1.00 41.67 932 ALA A N 1
ATOM 2352 C CA . ALA A 1 298 ? -96.812 18.920 0.423 1.00 43.90 932 ALA A CA 1
ATOM 2353 C C . ALA A 1 298 ? -96.186 18.984 1.811 1.00 45.10 932 ALA A C 1
ATOM 2354 O O . ALA A 1 298 ? -95.805 17.967 2.372 1.00 45.43 932 ALA A O 1
ATOM 2356 N N . ASN A 1 299 ? -96.070 20.180 2.367 1.00 46.57 933 ASN A N 1
ATOM 2357 C CA . ASN A 1 299 ? -95.489 20.292 3.689 1.00 50.42 933 ASN A CA 1
ATOM 2358 C C . ASN A 1 299 ? -96.380 19.586 4.699 1.00 51.21 933 ASN A C 1
ATOM 2359 O O . ASN A 1 299 ? -95.914 18.793 5.522 1.00 52.33 933 ASN A O 1
ATOM 2364 N N . ALA A 1 300 ? -97.672 19.880 4.631 1.00 50.50 934 ALA A N 1
ATOM 2365 C CA . ALA A 1 300 ? -98.632 19.275 5.541 1.00 49.31 934 ALA A CA 1
ATOM 2366 C C . ALA A 1 300 ? -98.651 17.734 5.499 1.00 47.90 934 ALA A C 1
ATOM 2367 O O . ALA A 1 300 ? -98.804 17.076 6.533 1.00 46.55 934 ALA A O 1
ATOM 2369 N N . LEU A 1 301 ? -98.490 17.167 4.309 1.00 46.21 935 LEU A N 1
ATOM 2370 C CA . LEU A 1 301 ? -98.494 15.722 4.151 1.00 46.29 935 LEU A CA 1
ATOM 2371 C C . LEU A 1 301 ? -97.338 15.043 4.874 1.00 47.96 935 LEU A C 1
ATOM 2372 O O . LEU A 1 301 ? -97.454 13.872 5.250 1.00 48.23 935 LEU A O 1
ATOM 2377 N N . ILE A 1 302 ? -96.226 15.755 5.074 1.00 49.97 936 ILE A N 1
ATOM 2378 C CA . ILE A 1 302 ? -95.075 15.136 5.750 1.00 52.56 936 ILE A CA 1
ATOM 2379 C C . ILE A 1 302 ? -94.829 15.603 7.175 1.00 55.45 936 ILE A C 1
ATOM 2380 O O . ILE A 1 302 ? -94.150 14.915 7.944 1.00 57.05 936 ILE A O 1
ATOM 2385 N N . GLY A 1 303 ? -95.368 16.766 7.524 1.00 57.92 937 GLY A N 1
ATOM 2386 C CA . GLY A 1 303 ? -95.177 17.292 8.862 1.00 61.05 937 GLY A CA 1
ATOM 2387 C C . GLY A 1 303 ? -94.437 18.614 8.820 1.00 63.61 937 GLY A C 1
ATOM 2388 O O . GLY A 1 303 ? -94.981 19.665 9.179 1.00 64.16 937 GLY A O 1
ATOM 2389 N N . ASN A 1 304 ? -93.193 18.566 8.361 1.00 65.22 938 ASN A N 1
ATOM 2390 C CA . ASN A 1 304 ? -92.377 19.767 8.267 1.00 67.67 938 ASN A CA 1
ATOM 2391 C C . ASN A 1 304 ? -92.227 20.287 6.847 1.00 68.56 938 ASN A C 1
ATOM 2392 O O . ASN A 1 304 ? -93.090 20.037 6.001 1.00 68.40 938 ASN A O 1
ATOM 2397 N N . ARG A 1 305 ? -91.143 21.031 6.605 1.00 69.51 939 ARG A N 1
ATOM 2398 C CA . ARG A 1 305 ? -90.849 21.598 5.282 1.00 69.56 939 ARG A CA 1
ATOM 2399 C C . ARG A 1 305 ? -90.248 20.537 4.359 1.00 66.42 939 ARG A C 1
ATOM 2400 O O . ARG A 1 305 ? -89.383 19.746 4.761 1.00 65.44 939 ARG A O 1
ATOM 2408 N N . VAL A 1 306 ? -90.732 20.512 3.124 1.00 62.08 940 VAL A N 1
ATOM 2409 C CA . VAL A 1 306 ? -90.247 19.552 2.151 1.00 58.34 940 VAL A CA 1
ATOM 2410 C C . VAL A 1 306 ? -88.814 19.904 1.756 1.00 54.99 940 VAL A C 1
ATOM 2411 O O . VAL A 1 306 ? -88.455 21.073 1.634 1.00 55.02 940 VAL A O 1
ATOM 2415 N N . GLU A 1 307 ? -87.993 18.872 1.611 1.00 51.22 941 GLU A N 1
ATOM 2416 C CA . GLU A 1 307 ? -86.602 19.029 1.230 1.00 48.75 941 GLU A CA 1
ATOM 2417 C C . GLU A 1 307 ? -86.566 19.109 -0.284 1.00 45.52 941 GLU A C 1
ATOM 2418 O O . GLU A 1 307 ? -86.139 20.089 -0.867 1.00 44.85 941 GLU A O 1
ATOM 2424 N N . CYS A 1 308 ? -87.024 18.050 -0.921 1.00 42.81 942 CYS A N 1
ATOM 2425 C CA . CYS A 1 308 ? -87.051 18.015 -2.358 1.00 40.73 942 CYS A CA 1
ATOM 2426 C C . CYS A 1 308 ? -88.481 18.034 -2.890 1.00 39.20 942 CYS A C 1
ATOM 2427 O O . CYS A 1 308 ? -89.349 17.315 -2.397 1.00 37.77 942 CYS A O 1
ATOM 2430 N N . ILE A 1 309 ? -88.714 18.876 -3.890 1.00 36.81 943 ILE A N 1
ATOM 2431 C CA . ILE A 1 309 ? -90.004 18.959 -4.537 1.00 36.25 943 ILE A CA 1
ATOM 2432 C C . ILE A 1 309 ? -89.742 18.775 -6.043 1.00 35.27 943 ILE A C 1
ATOM 2433 O O . ILE A 1 309 ? -88.785 19.324 -6.599 1.00 36.01 943 ILE A O 1
ATOM 2438 N N . ILE A 1 310 ? -90.556 17.955 -6.692 1.00 33.41 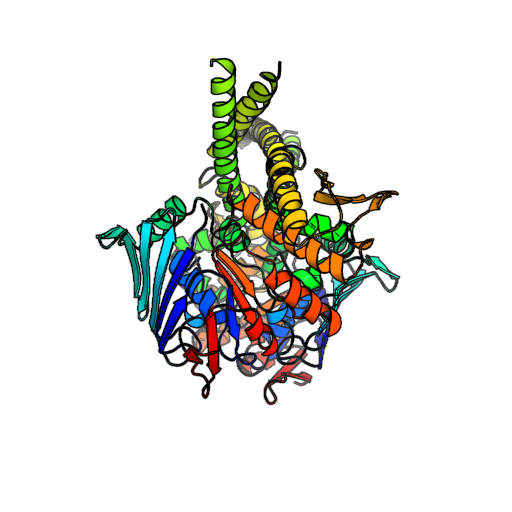944 ILE A N 1
ATOM 2439 C CA . ILE A 1 310 ? -90.394 17.718 -8.117 1.00 32.82 944 ILE A CA 1
ATOM 2440 C C . ILE A 1 310 ? -91.610 18.291 -8.851 1.00 32.15 944 ILE A C 1
ATOM 2441 O O . ILE A 1 310 ? -92.742 17.985 -8.517 1.00 31.88 944 ILE A O 1
ATOM 2446 N N . LEU A 1 311 ? -91.370 19.144 -9.833 1.00 32.29 945 LEU A N 1
ATOM 2447 C CA . LEU A 1 311 ? -92.452 19.709 -10.625 1.00 35.98 945 LEU A CA 1
ATOM 2448 C C . LEU A 1 311 ? -92.328 19.160 -12.055 1.00 37.05 945 LEU A C 1
ATOM 2449 O O . LEU A 1 311 ? -91.427 19.567 -12.780 1.00 37.66 945 LEU A O 1
ATOM 2454 N N . ASP A 1 312 ? -93.205 18.239 -12.461 1.00 38.42 946 ASP A N 1
ATOM 2455 C CA . ASP A 1 312 ? -93.149 17.698 -13.822 1.00 38.93 946 ASP A CA 1
ATOM 2456 C C . ASP A 1 312 ? -93.886 18.668 -14.727 1.00 40.30 946 ASP A C 1
ATOM 2457 O O . ASP A 1 312 ? -95.046 18.985 -14.469 1.00 40.60 946 ASP A O 1
ATOM 2462 N N . GLU A 1 313 ? -93.219 19.139 -15.780 1.00 41.51 947 GLU A N 1
ATOM 2463 C CA . GLU A 1 313 ? -93.818 20.075 -16.740 1.00 40.92 947 GLU A CA 1
ATOM 2464 C C . GLU A 1 313 ? -94.812 21.044 -16.098 1.00 39.35 947 GLU A C 1
ATOM 2465 O O . GLU A 1 313 ? -95.969 21.167 -16.496 1.00 40.01 947 GLU A O 1
ATOM 2471 N N . PRO A 1 314 ? -94.343 21.786 -15.111 1.00 38.86 948 PRO A N 1
ATOM 2472 C CA . PRO A 1 314 ? -95.191 22.741 -14.397 1.00 39.21 948 PRO A CA 1
ATOM 2473 C C . PRO A 1 314 ? -95.775 23.867 -15.230 1.00 40.01 948 PRO A C 1
ATOM 2474 O O . PRO A 1 314 ? -96.664 24.574 -14.755 1.00 37.94 948 PRO A O 1
ATOM 2478 N N . THR A 1 315 ? -95.286 24.054 -16.458 1.00 41.77 949 THR A N 1
ATOM 2479 C CA . THR A 1 315 ? -95.785 25.159 -17.280 1.00 42.62 949 THR A CA 1
ATOM 2480 C C . THR A 1 315 ? -96.650 24.781 -18.468 1.00 43.45 949 THR A C 1
ATOM 2481 O O . THR A 1 315 ? -96.977 25.635 -19.289 1.00 43.28 949 THR A O 1
ATOM 2485 N N . VAL A 1 316 ? -97.062 23.517 -18.515 1.00 44.76 950 VAL A N 1
ATOM 2486 C CA . VAL A 1 316 ? -97.860 22.952 -19.604 1.00 45.53 950 VAL A CA 1
ATOM 2487 C C . VAL A 1 316 ? -99.068 23.657 -20.235 1.00 46.31 950 VAL A C 1
ATOM 2488 O O . VAL A 1 316 ? -99.049 23.982 -21.428 1.00 47.47 950 VAL A O 1
ATOM 2492 N N . TYR A 1 317 ? -100.138 23.885 -19.499 1.00 45.43 951 TYR A N 1
ATOM 2493 C CA . TYR A 1 317 ? -101.262 24.515 -20.184 1.00 45.64 951 TYR A CA 1
ATOM 2494 C C . TYR A 1 317 ? -101.346 26.029 -20.034 1.00 45.58 951 TYR A C 1
ATOM 2495 O O . TYR A 1 317 ? -102.387 26.632 -20.271 1.00 43.64 951 TYR A O 1
ATOM 2504 N N . LEU A 1 318 ? -100.225 26.639 -19.668 1.00 47.83 952 LEU A N 1
ATOM 2505 C CA . LEU A 1 318 ? -100.168 28.080 -19.467 1.00 50.03 952 LEU A CA 1
ATOM 2506 C C . LEU A 1 318 ? -99.843 28.785 -20.766 1.00 52.15 952 LEU A C 1
ATOM 2507 O O . LEU A 1 318 ? -99.081 28.269 -21.591 1.00 51.95 952 LEU A O 1
ATOM 2512 N N . ASP A 1 319 ? -100.428 29.962 -20.967 1.00 55.27 953 ASP A N 1
ATOM 2513 C CA . ASP A 1 319 ? -100.161 30.698 -22.195 1.00 58.04 953 ASP A CA 1
ATOM 2514 C C . ASP A 1 319 ? -98.693 31.122 -22.197 1.00 58.86 953 ASP A C 1
ATOM 2515 O O . ASP A 1 319 ? -97.885 30.605 -21.429 1.00 58.21 953 ASP A O 1
ATOM 2520 N N . GLU A 1 320 ? -98.338 32.057 -23.060 1.00 61.27 954 GLU A N 1
ATOM 2521 C CA . GLU A 1 320 ? -96.956 32.487 -23.135 1.00 63.28 954 GLU A CA 1
ATOM 2522 C C . GLU A 1 320 ? -96.591 33.431 -22.004 1.00 62.67 954 GLU A C 1
ATOM 2523 O O . GLU A 1 320 ? -95.490 33.376 -21.468 1.00 62.66 954 GLU A O 1
ATOM 2529 N N . ASN A 1 321 ? -97.527 34.302 -21.651 1.00 62.40 955 ASN A N 1
ATOM 2530 C CA . ASN A 1 321 ? -97.313 35.274 -20.597 1.00 61.98 955 ASN A CA 1
ATOM 2531 C C . ASN A 1 321 ? -97.249 34.666 -19.214 1.00 60.71 955 ASN A C 1
ATOM 2532 O O . ASN A 1 321 ? -96.446 35.086 -18.384 1.00 61.11 955 ASN A O 1
ATOM 2537 N N . ARG A 1 322 ? -98.094 33.672 -18.968 1.00 59.61 956 ARG A N 1
ATOM 2538 C CA . ARG A 1 322 ? -98.144 33.009 -17.674 1.00 57.96 956 ARG A CA 1
ATOM 2539 C C . ARG A 1 322 ? -96.904 32.152 -17.459 1.00 55.44 956 ARG A C 1
ATOM 2540 O O . ARG A 1 322 ? -96.330 32.147 -16.369 1.00 53.90 956 ARG A O 1
ATOM 2548 N N . ARG A 1 323 ? -96.473 31.462 -18.510 1.00 53.90 957 ARG A N 1
ATOM 2549 C CA . ARG A 1 323 ? -95.283 30.630 -18.430 1.00 53.04 957 ARG A CA 1
ATOM 2550 C C . ARG A 1 323 ? -94.144 31.511 -17.912 1.00 51.01 957 ARG A C 1
ATOM 2551 O O . ARG A 1 323 ? -93.323 31.070 -17.109 1.00 52.01 957 ARG A O 1
ATOM 2559 N N . ALA A 1 324 ? -94.111 32.764 -18.360 1.00 48.31 958 ALA A N 1
ATOM 2560 C CA . ALA A 1 324 ? -93.071 33.695 -17.952 1.00 46.01 958 ALA A CA 1
ATOM 2561 C C . ALA A 1 324 ? -93.180 34.077 -16.491 1.00 45.05 958 ALA A C 1
ATOM 2562 O O . ALA A 1 324 ? -92.175 34.181 -15.786 1.00 43.30 958 ALA A O 1
ATOM 2564 N N . LYS A 1 325 ? -94.408 34.287 -16.035 1.00 46.38 959 LYS A N 1
ATOM 2565 C CA . LYS A 1 325 ? -94.652 34.635 -14.639 1.00 47.44 959 LYS A CA 1
ATOM 2566 C C . LYS A 1 325 ? -94.211 33.507 -13.720 1.00 45.00 959 LYS A C 1
ATOM 2567 O O . LYS A 1 325 ? -93.537 33.745 -12.712 1.00 45.39 959 LYS A O 1
ATOM 2573 N N . LEU A 1 326 ? -94.579 32.279 -14.071 1.00 43.37 960 LEU A N 1
ATOM 2574 C CA . LEU A 1 326 ? -94.214 31.130 -13.247 1.00 43.31 960 LEU A CA 1
ATOM 2575 C C . LEU A 1 326 ? -92.701 31.006 -13.246 1.00 42.37 960 LEU A C 1
ATOM 2576 O O . LEU A 1 326 ? -92.112 30.626 -12.244 1.00 42.16 960 LEU A O 1
ATOM 2581 N N . ALA A 1 327 ? -92.070 31.351 -14.362 1.00 41.90 961 ALA A N 1
ATOM 2582 C CA . ALA A 1 327 ? -90.623 31.255 -14.447 1.00 42.38 961 ALA A CA 1
ATOM 2583 C C . ALA A 1 327 ? -89.985 32.205 -13.447 1.00 42.37 961 ALA A C 1
ATOM 2584 O O . ALA A 1 327 ? -88.998 31.868 -12.803 1.00 42.26 961 ALA A O 1
ATOM 2586 N N . GLU A 1 328 ? -90.557 33.396 -13.320 1.00 43.32 962 GLU A N 1
ATOM 2587 C CA . GLU A 1 328 ? -90.057 34.396 -12.388 1.00 43.98 962 GLU A CA 1
ATOM 2588 C C . GLU A 1 328 ? -90.318 33.990 -10.955 1.00 42.63 962 GLU A C 1
ATOM 2589 O O . GLU A 1 328 ? -89.501 34.243 -10.070 1.00 41.21 962 GLU A O 1
ATOM 2595 N N . ILE A 1 329 ? -91.487 33.391 -10.729 1.00 40.68 963 ILE A N 1
ATOM 2596 C CA . ILE A 1 329 ? -91.863 32.924 -9.402 1.00 38.84 963 ILE A CA 1
ATOM 2597 C C . ILE A 1 329 ? -90.865 31.851 -8.968 1.00 37.24 963 ILE A C 1
ATOM 2598 O O . ILE A 1 329 ? -90.473 31.772 -7.807 1.00 35.47 963 ILE A O 1
ATOM 2603 N N . PHE A 1 330 ? -90.448 31.028 -9.916 1.00 37.28 964 PHE A N 1
ATOM 2604 C CA . PHE A 1 330 ? -89.470 30.006 -9.623 1.00 38.86 964 PHE A CA 1
ATOM 2605 C C . PHE A 1 330 ? -88.198 30.686 -9.055 1.00 38.82 964 PHE A C 1
ATOM 2606 O O . PHE A 1 330 ? -87.647 30.254 -8.039 1.00 38.97 964 PHE A O 1
ATOM 2614 N N . ARG A 1 331 ? -87.755 31.764 -9.695 1.00 40.27 965 ARG A N 1
ATOM 2615 C CA . ARG A 1 331 ? -86.569 32.505 -9.258 1.00 42.18 965 ARG A CA 1
ATOM 2616 C C . ARG A 1 331 ? -86.614 32.965 -7.803 1.00 41.16 965 ARG A C 1
ATOM 2617 O O . ARG A 1 331 ? -85.579 33.250 -7.206 1.00 41.17 965 ARG A O 1
ATOM 2625 N N . LYS A 1 332 ? -87.813 33.075 -7.247 1.00 41.31 966 LYS A N 1
ATOM 2626 C CA . LYS A 1 332 ? -87.993 33.500 -5.861 1.00 42.47 966 LYS A CA 1
ATOM 2627 C C . LYS A 1 332 ? -87.775 32.377 -4.856 1.00 40.79 966 LYS A C 1
ATOM 2628 O O . LYS A 1 332 ? -87.301 32.602 -3.749 1.00 39.80 966 LYS A O 1
ATOM 2634 N N . VAL A 1 333 ? -88.142 31.171 -5.247 1.00 41.15 967 VAL A N 1
ATOM 2635 C CA . VAL A 1 333 ? -87.995 30.020 -4.385 1.00 43.36 967 VAL A CA 1
ATOM 2636 C C . VAL A 1 333 ? -86.604 29.993 -3.741 1.00 42.75 967 VAL A C 1
ATOM 2637 O O . VAL A 1 333 ? -85.594 30.148 -4.412 1.00 45.24 967 VAL A O 1
ATOM 2641 N N . LYS A 1 334 ? -86.573 29.843 -2.425 1.00 43.39 968 LYS A N 1
ATOM 2642 C CA . LYS A 1 334 ? -85.333 29.765 -1.664 1.00 45.92 968 LYS A CA 1
ATOM 2643 C C . LYS A 1 334 ? -85.527 28.728 -0.545 1.00 46.10 968 LYS A C 1
ATOM 2644 O O . LYS A 1 334 ? -84.645 27.918 -0.247 1.00 46.94 968 LYS A O 1
ATOM 2650 N N . SER A 1 335 ? -86.716 28.753 0.043 1.00 46.41 969 SER A N 1
ATOM 2651 C CA . SER A 1 335 ? -87.104 27.862 1.134 1.00 46.58 969 SER A CA 1
ATOM 2652 C C . SER A 1 335 ? -87.211 26.373 0.816 1.00 45.46 969 SER A C 1
ATOM 2653 O O . SER A 1 335 ? -87.611 25.595 1.676 1.00 45.68 969 SER A O 1
ATOM 2656 N N . ILE A 1 336 ? -86.895 25.981 -0.411 1.00 44.05 970 ILE A N 1
ATOM 2657 C CA . ILE A 1 336 ? -86.974 24.581 -0.793 1.00 43.03 970 ILE A CA 1
ATOM 2658 C C . ILE A 1 336 ? -85.599 24.179 -1.300 1.00 41.66 970 ILE A C 1
ATOM 2659 O O . ILE A 1 336 ? -85.231 24.437 -2.447 1.00 42.13 970 ILE A O 1
ATOM 2664 N N . PRO A 1 337 ? -84.812 23.547 -0.427 1.00 40.59 971 PRO A N 1
ATOM 2665 C CA . PRO A 1 337 ? -83.453 23.106 -0.756 1.00 39.72 971 PRO A CA 1
ATOM 2666 C C . PRO A 1 337 ? -83.262 22.577 -2.152 1.00 37.43 971 PRO A C 1
ATOM 2667 O O . PRO A 1 337 ? -82.347 22.991 -2.847 1.00 38.94 971 PRO A O 1
ATOM 2671 N N . GLN A 1 338 ? -84.135 21.685 -2.579 1.00 36.13 972 GLN A N 1
ATOM 2672 C CA . GLN A 1 338 ? -83.988 21.098 -3.899 1.00 36.74 972 GLN A CA 1
ATOM 2673 C C . GLN A 1 338 ? -85.282 21.000 -4.734 1.00 36.91 972 GLN A C 1
ATOM 2674 O O . GLN A 1 338 ? -86.095 20.102 -4.509 1.00 37.47 972 GLN A O 1
ATOM 2680 N N . MET A 1 339 ? -85.457 21.906 -5.706 1.00 36.07 973 MET A N 1
ATOM 2681 C CA . MET A 1 339 ? -86.646 21.896 -6.562 1.00 35.37 973 MET A CA 1
ATOM 2682 C C . MET A 1 339 ? -86.308 21.392 -7.954 1.00 35.61 973 MET A C 1
ATOM 2683 O O . MET A 1 339 ? -85.582 22.046 -8.691 1.00 36.88 973 MET A O 1
ATOM 2688 N N . ILE A 1 340 ? -86.836 20.233 -8.334 1.00 35.82 974 ILE A N 1
ATOM 2689 C CA . ILE A 1 340 ? -86.526 19.690 -9.658 1.00 35.99 974 ILE A CA 1
ATOM 2690 C C . ILE A 1 340 ? -87.611 19.988 -10.698 1.00 36.52 974 ILE A C 1
ATOM 2691 O O . ILE A 1 340 ? -88.746 19.555 -10.549 1.00 38.58 974 ILE A O 1
ATOM 2696 N N . ILE A 1 341 ? -87.251 20.703 -11.761 1.00 35.41 975 ILE A N 1
ATOM 2697 C CA . ILE A 1 341 ? -88.200 21.077 -12.804 1.00 32.56 975 ILE A CA 1
ATOM 2698 C C . ILE A 1 341 ? -88.011 20.313 -14.122 1.00 33.03 975 ILE A C 1
ATOM 2699 O O . ILE A 1 341 ? -86.991 20.460 -14.793 1.00 34.66 975 ILE A O 1
ATOM 2704 N N . ILE A 1 342 ? -88.988 19.498 -14.503 1.00 31.45 976 ILE A N 1
ATOM 2705 C CA . ILE A 1 342 ? -88.879 18.766 -15.753 1.00 32.55 976 ILE A CA 1
ATOM 2706 C C . ILE A 1 342 ? -89.673 19.517 -16.828 1.00 32.72 976 ILE A C 1
ATOM 2707 O O . ILE A 1 342 ? -90.793 19.951 -16.591 1.00 30.80 976 ILE A O 1
ATOM 2712 N N . THR A 1 343 ? -89.103 19.657 -18.018 1.00 33.67 977 THR A N 1
ATOM 2713 C CA . THR A 1 343 ? -89.772 20.432 -19.041 1.00 35.81 977 THR A CA 1
ATOM 2714 C C . THR A 1 343 ? -89.078 20.332 -20.377 1.00 36.68 977 THR A C 1
ATOM 2715 O O . THR A 1 343 ? -87.944 19.872 -20.450 1.00 36.72 977 THR A O 1
ATOM 2719 N N . HIS A 1 344 ? -89.768 20.772 -21.431 1.00 38.02 978 HIS A N 1
ATOM 2720 C CA . HIS A 1 344 ? -89.173 20.791 -22.752 1.00 38.39 978 HIS A CA 1
ATOM 2721 C C . HIS A 1 344 ? -88.923 22.240 -23.144 1.00 37.96 978 HIS A C 1
ATOM 2722 O O . HIS A 1 344 ? -88.356 22.520 -24.193 1.00 39.32 978 HIS A O 1
ATOM 2729 N N . HIS A 1 345 ? -89.333 23.165 -22.284 1.00 38.43 979 HIS A N 1
ATOM 2730 C CA . HIS A 1 345 ? -89.124 24.580 -22.552 1.00 38.40 979 HIS A CA 1
ATOM 2731 C C . HIS A 1 345 ? -87.710 24.970 -22.179 1.00 38.19 979 HIS A C 1
ATOM 2732 O O . HIS A 1 345 ? -87.351 25.021 -21.006 1.00 36.95 979 HIS A O 1
ATOM 2739 N N . ARG A 1 346 ? -86.910 25.259 -23.197 1.00 38.75 980 ARG A N 1
ATOM 2740 C CA . ARG A 1 346 ? -85.518 25.616 -23.001 1.00 39.64 980 ARG A CA 1
ATOM 2741 C C . ARG A 1 346 ? -85.289 26.876 -22.168 1.00 39.47 980 ARG A C 1
ATOM 2742 O O . ARG A 1 346 ? -84.289 26.968 -21.462 1.00 37.22 980 ARG A O 1
ATOM 2750 N N . GLU A 1 347 ? -86.228 27.822 -22.233 1.00 42.46 981 GLU A N 1
ATOM 2751 C CA . GLU A 1 347 ? -86.126 29.081 -21.488 1.00 44.53 981 GLU A CA 1
ATOM 2752 C C . GLU A 1 347 ? -85.879 28.858 -19.998 1.00 45.06 981 GLU A C 1
ATOM 2753 O O . GLU A 1 347 ? -84.994 29.480 -19.402 1.00 45.05 981 GLU A O 1
ATOM 2759 N N . LEU A 1 348 ? -86.667 27.972 -19.398 1.00 45.18 982 LEU A N 1
ATOM 2760 C CA . LEU A 1 348 ? -86.546 27.690 -17.980 1.00 45.63 982 LEU A CA 1
ATOM 2761 C C . LEU A 1 348 ? -85.114 27.417 -17.493 1.00 46.88 982 LEU A C 1
ATOM 2762 O O . LEU A 1 348 ? -84.826 27.537 -16.297 1.00 47.59 982 LEU A O 1
ATOM 2767 N N . GLU A 1 349 ? -84.200 27.076 -18.395 1.00 47.35 983 GLU A N 1
ATOM 2768 C CA . GLU A 1 349 ? -82.846 26.803 -17.937 1.00 48.55 983 GLU A CA 1
ATOM 2769 C C . GLU A 1 349 ? -82.287 28.012 -17.178 1.00 47.63 983 GLU A C 1
ATOM 2770 O O . GLU A 1 349 ? -81.579 27.846 -16.188 1.00 45.99 983 GLU A O 1
ATOM 2776 N N . ASP A 1 350 ? -82.644 29.220 -17.626 1.00 47.51 984 ASP A N 1
ATOM 2777 C CA . ASP A 1 350 ? -82.179 30.461 -17.005 1.00 46.96 984 ASP A CA 1
ATOM 2778 C C . ASP A 1 350 ? -82.607 30.624 -15.570 1.00 44.91 984 ASP A C 1
ATOM 2779 O O . ASP A 1 350 ? -82.238 31.591 -14.912 1.00 46.04 984 ASP A O 1
ATOM 2784 N N . VAL A 1 351 ? -83.389 29.677 -15.089 1.00 42.57 985 VAL A N 1
ATOM 2785 C CA . VAL A 1 351 ? -83.901 29.735 -13.740 1.00 41.36 985 VAL A CA 1
ATOM 2786 C C . VAL A 1 351 ? -83.204 28.703 -12.869 1.00 41.07 985 VAL A C 1
ATOM 2787 O O . VAL A 1 351 ? -83.349 28.703 -11.651 1.00 42.46 985 VAL A O 1
ATOM 2791 N N . ALA A 1 352 ? -82.404 27.852 -13.504 1.00 41.62 986 ALA A N 1
ATOM 2792 C CA . ALA A 1 352 ? -81.716 26.767 -12.810 1.00 40.99 986 ALA A CA 1
ATOM 2793 C C . ALA A 1 352 ? -80.272 26.979 -12.347 1.00 40.42 986 ALA A C 1
ATOM 2794 O O . ALA A 1 352 ? -79.513 27.788 -12.899 1.00 41.53 986 ALA A O 1
ATOM 2796 N N . ASP A 1 353 ? -79.902 26.234 -11.316 1.00 38.53 987 ASP A N 1
ATOM 2797 C CA . ASP A 1 353 ? -78.552 26.279 -10.801 1.00 38.96 987 ASP A CA 1
ATOM 2798 C C . ASP A 1 353 ? -77.819 25.198 -11.571 1.00 38.51 987 ASP A C 1
ATOM 2799 O O . ASP A 1 353 ? -76.663 25.353 -11.950 1.00 39.22 987 ASP A O 1
ATOM 2804 N N . VAL A 1 354 ? -78.522 24.098 -11.803 1.00 38.66 988 VAL A N 1
ATOM 2805 C CA . VAL A 1 354 ? -77.976 22.955 -12.511 1.00 40.87 988 VAL A CA 1
ATOM 2806 C C . VAL A 1 354 ? -78.975 22.497 -13.535 1.00 40.85 988 VAL A C 1
ATOM 2807 O O . VAL A 1 354 ? -80.157 22.386 -13.237 1.00 41.53 988 VAL A O 1
ATOM 2811 N N . ILE A 1 355 ? -78.489 22.201 -14.731 1.00 40.84 989 ILE A N 1
ATOM 2812 C CA . ILE A 1 355 ? -79.340 21.731 -15.799 1.00 40.99 989 ILE A CA 1
ATOM 2813 C C . ILE A 1 355 ? -78.897 20.332 -16.217 1.00 41.69 989 ILE A C 1
ATOM 2814 O O . ILE A 1 355 ? -77.695 20.027 -16.237 1.00 42.15 989 ILE A O 1
ATOM 2819 N N . ILE A 1 356 ? -79.873 19.475 -16.510 1.00 40.65 990 ILE A N 1
ATOM 2820 C CA . ILE A 1 356 ? -79.596 18.113 -16.952 1.00 41.86 990 ILE A CA 1
ATOM 2821 C C . ILE A 1 356 ? -80.373 17.903 -18.235 1.00 42.41 990 ILE A C 1
ATOM 2822 O O . ILE A 1 356 ? -81.603 17.941 -18.244 1.00 42.54 990 ILE A O 1
ATOM 2827 N N . ASN A 1 357 ? -79.650 17.666 -19.317 1.00 43.03 991 ASN A N 1
ATOM 2828 C CA . ASN A 1 357 ? -80.290 17.493 -20.601 1.00 43.33 991 ASN A CA 1
ATOM 2829 C C . ASN A 1 357 ? -80.561 16.040 -20.909 1.00 43.01 991 ASN A C 1
ATOM 2830 O O . ASN A 1 357 ? -79.730 15.174 -20.649 1.00 42.41 991 ASN A O 1
ATOM 2835 N N . VAL A 1 358 ? -81.749 15.790 -21.449 1.00 44.54 992 VAL A N 1
ATOM 2836 C CA . VAL A 1 358 ? -82.168 14.459 -21.840 1.00 47.16 992 VAL A CA 1
ATOM 2837 C C . VAL A 1 358 ? -82.508 14.489 -23.325 1.00 49.90 992 VAL A C 1
ATOM 2838 O O . VAL A 1 358 ? -83.268 15.331 -23.791 1.00 50.90 992 VAL A O 1
ATOM 2842 N N . LYS A 1 359 ? -81.924 13.571 -24.073 1.00 54.43 993 LYS A N 1
ATOM 2843 C CA . LYS A 1 359 ? -82.166 13.503 -25.506 1.00 59.18 993 LYS A CA 1
ATOM 2844 C C . LYS A 1 359 ? -82.259 12.037 -25.956 1.00 60.88 993 LYS A C 1
ATOM 2845 O O . LYS A 1 359 ? -81.305 11.266 -25.837 1.00 59.99 993 LYS A O 1
ATOM 2851 N N . LYS A 1 360 ? -83.426 11.656 -26.460 1.00 63.19 994 LYS A N 1
ATOM 2852 C CA . LYS A 1 360 ? -83.642 10.294 -26.920 1.00 64.37 994 LYS A CA 1
ATOM 2853 C C . LYS A 1 360 ? -82.808 10.089 -28.175 1.00 64.47 994 LYS A C 1
ATOM 2854 O O . LYS A 1 360 ? -82.844 10.892 -29.101 1.00 64.47 994 LYS A O 1
ATOM 2860 N N . ASP A 1 361 ? -82.041 9.014 -28.184 1.00 65.97 995 ASP A N 1
ATOM 2861 C CA . ASP A 1 361 ? -81.205 8.683 -29.321 1.00 67.94 995 ASP A CA 1
ATOM 2862 C C . ASP A 1 361 ? -81.704 7.349 -29.876 1.00 68.47 995 ASP A C 1
ATOM 2863 O O . ASP A 1 361 ? -81.164 6.288 -29.560 1.00 68.95 995 ASP A O 1
ATOM 2868 N N . GLY A 1 362 ? -82.754 7.414 -30.691 1.00 68.74 996 GLY A N 1
ATOM 2869 C CA . GLY A 1 362 ? -83.325 6.214 -31.272 1.00 67.86 996 GLY A CA 1
ATOM 2870 C C . GLY A 1 362 ? -83.735 5.202 -30.218 1.00 68.20 996 GLY A C 1
ATOM 2871 O O . GLY A 1 362 ? -83.147 4.126 -30.119 1.00 69.30 996 GLY A O 1
ATOM 2872 N N . ASN A 1 363 ? -84.742 5.544 -29.425 1.00 67.92 997 ASN A N 1
ATOM 2873 C CA . ASN A 1 363 ? -85.232 4.661 -28.369 1.00 67.69 997 ASN A CA 1
ATOM 2874 C C . ASN A 1 363 ? -84.202 4.298 -27.301 1.00 65.34 997 ASN A C 1
ATOM 2875 O O . ASN A 1 363 ? -84.195 3.187 -26.773 1.00 64.21 997 ASN A O 1
ATOM 2880 N N . VAL A 1 364 ? -83.345 5.259 -26.976 1.00 63.18 998 VAL A N 1
ATOM 2881 C CA . VAL A 1 364 ? -82.309 5.073 -25.961 1.00 62.17 998 VAL A CA 1
ATOM 2882 C C . VAL A 1 364 ? -81.959 6.433 -25.364 1.00 60.35 998 VAL A C 1
ATOM 2883 O O . VAL A 1 364 ? -81.180 7.187 -25.948 1.00 60.81 998 VAL A O 1
ATOM 2887 N N . SER A 1 365 ? -82.522 6.739 -24.201 1.00 57.66 999 SER A N 1
ATOM 2888 C CA . SER A 1 365 ? -82.278 8.026 -23.551 1.00 56.65 999 SER A CA 1
ATOM 2889 C C . SER A 1 365 ? -80.825 8.284 -23.168 1.00 55.16 999 SER A C 1
ATOM 2890 O O . SER A 1 365 ? -80.132 7.420 -22.636 1.00 53.19 999 SER A O 1
ATOM 2893 N N . LYS A 1 366 ? -80.384 9.504 -23.431 1.00 55.95 1000 LYS A N 1
ATOM 2894 C CA . LYS A 1 366 ? -79.025 9.931 -23.119 1.00 57.25 1000 LYS A CA 1
ATOM 2895 C C . LYS A 1 366 ? -79.071 11.141 -22.159 1.00 57.85 1000 LYS A C 1
ATOM 2896 O O . LYS A 1 366 ? -79.938 12.017 -22.263 1.00 56.34 1000 LYS A O 1
ATOM 2902 N N . VAL A 1 367 ? -78.127 11.187 -21.230 1.00 58.98 1001 VAL A N 1
ATOM 2903 C CA . VAL A 1 367 ? -78.089 12.257 -20.251 1.00 60.48 1001 VAL A CA 1
ATOM 2904 C C . VAL A 1 367 ? -76.753 12.989 -20.268 1.00 63.02 1001 VAL A C 1
ATOM 2905 O O . VAL A 1 367 ? -75.693 12.374 -20.144 1.00 63.20 1001 VAL A O 1
ATOM 2909 N N . LYS A 1 368 ? -76.822 14.308 -20.422 1.00 66.15 1002 LYS A N 1
ATOM 2910 C CA . LYS A 1 368 ? -75.650 15.170 -20.426 1.00 69.74 1002 LYS A CA 1
ATOM 2911 C C . LYS A 1 368 ? -75.902 16.376 -19.520 1.00 73.92 1002 LYS A C 1
ATOM 2912 O O . LYS A 1 368 ? -77.037 16.830 -19.367 1.00 73.70 1002 LYS A O 1
ATOM 2918 N N . ILE A 1 369 ? -74.837 16.885 -18.909 1.00 79.03 1003 ILE A N 1
ATOM 2919 C CA . ILE A 1 369 ? -74.949 18.024 -18.010 1.00 83.36 1003 ILE A CA 1
ATOM 2920 C C . ILE A 1 369 ? -74.292 19.266 -18.622 1.00 87.25 1003 ILE A C 1
ATOM 2921 O O . ILE A 1 369 ? -73.135 19.218 -19.064 1.00 88.40 1003 ILE A O 1
ATOM 2926 N N . ASN A 1 370 ? -75.041 20.371 -18.675 1.00 90.68 1004 ASN A N 1
ATOM 2927 C CA . ASN A 1 370 ? -74.508 21.618 -19.230 1.00 93.79 1004 ASN A CA 1
ATOM 2928 C C . ASN A 1 370 ? -75.139 22.884 -18.649 1.00 94.28 1004 ASN A C 1
ATOM 2929 O O . ASN A 1 370 ? -75.604 22.879 -17.508 1.00 95.34 1004 ASN A O 1
ATOM 2934 N N . GLY A 1 371 ? -75.133 23.968 -19.426 1.00 94.35 1005 GLY A N 1
ATOM 2935 C CA . GLY A 1 371 ? -75.711 25.216 -18.960 1.00 94.84 1005 GLY A CA 1
ATOM 2936 C C . GLY A 1 371 ? -74.739 26.026 -18.126 1.00 95.09 1005 GLY A C 1
ATOM 2937 O O . GLY A 1 371 ? -74.774 27.276 -18.212 1.00 94.36 1005 GLY A O 1
ATOM 2939 N N . MET B 1 1 ? -127.664 -2.914 -10.994 1.00 66.64 1 MET B N 1
ATOM 2940 C CA . MET B 1 1 ? -128.239 -2.720 -12.357 1.00 67.84 1 MET B CA 1
ATOM 2941 C C . MET B 1 1 ? -127.189 -2.803 -13.471 1.00 68.00 1 MET B C 1
ATOM 2942 O O . MET B 1 1 ? -126.151 -2.127 -13.417 1.00 68.15 1 MET B O 1
ATOM 2947 N N . SER B 1 2 ? -127.461 -3.636 -14.480 1.00 66.26 2 SER B N 1
ATOM 2948 C CA . SER B 1 2 ? -126.522 -3.819 -15.589 1.00 63.46 2 SER B CA 1
ATOM 2949 C C . SER B 1 2 ? -126.949 -3.075 -16.845 1.00 61.50 2 SER B C 1
ATOM 2950 O O . SER B 1 2 ? -128.142 -2.935 -17.144 1.00 61.50 2 SER B O 1
ATOM 2953 N N . MET B 1 3 ? -125.956 -2.616 -17.594 1.00 57.80 3 MET B N 1
ATOM 2954 C CA . MET B 1 3 ? -126.222 -1.864 -18.797 1.00 53.73 3 MET B CA 1
ATOM 2955 C C . MET B 1 3 ? -125.960 -2.643 -20.058 1.00 50.97 3 MET B C 1
ATOM 2956 O O . MET B 1 3 ? -125.344 -3.711 -20.058 1.00 48.99 3 MET B O 1
ATOM 2961 N N . ILE B 1 4 ? -126.448 -2.070 -21.141 1.00 48.82 4 ILE B N 1
ATOM 2962 C CA . ILE B 1 4 ? -126.287 -2.633 -22.457 1.00 48.49 4 ILE B CA 1
ATOM 2963 C C . ILE B 1 4 ? -125.616 -1.487 -23.219 1.00 46.82 4 ILE B C 1
ATOM 2964 O O . ILE B 1 4 ? -126.120 -0.367 -23.240 1.00 45.55 4 ILE B O 1
ATOM 2969 N N . LEU B 1 5 ? -124.450 -1.763 -23.794 1.00 45.26 5 LEU B N 1
ATOM 2970 C CA . LEU B 1 5 ? -123.698 -0.749 -24.518 1.00 44.12 5 LEU B CA 1
ATOM 2971 C C . LEU B 1 5 ? -124.304 -0.547 -25.894 1.00 44.90 5 LEU B C 1
ATOM 2972 O O . LEU B 1 5 ? -124.710 -1.505 -26.552 1.00 44.98 5 LEU B O 1
ATOM 2977 N N . LYS B 1 6 ? -124.365 0.697 -26.340 1.00 45.53 6 LYS B N 1
ATOM 2978 C CA . LYS B 1 6 ? -124.924 0.952 -27.649 1.00 47.30 6 LYS B CA 1
ATOM 2979 C C . LYS B 1 6 ? -123.972 1.581 -28.652 1.00 48.25 6 LYS B C 1
ATOM 2980 O O . LYS B 1 6 ? -123.890 1.145 -29.811 1.00 48.28 6 LYS B O 1
ATOM 2986 N N . GLU B 1 7 ? -123.244 2.601 -28.227 1.00 47.74 7 GLU B N 1
ATOM 2987 C CA . GLU B 1 7 ? -122.343 3.246 -29.160 1.00 47.61 7 GLU B CA 1
ATOM 2988 C C . GLU B 1 7 ? -121.382 4.182 -28.464 1.00 47.31 7 GLU B C 1
ATOM 2989 O O . GLU B 1 7 ? -121.685 4.726 -27.398 1.00 46.81 7 GLU B O 1
ATOM 2995 N N . ILE B 1 8 ? -120.216 4.352 -29.078 1.00 46.57 8 ILE B N 1
ATOM 2996 C CA . ILE B 1 8 ? -119.191 5.221 -28.533 1.00 46.04 8 ILE B CA 1
ATOM 2997 C C . ILE B 1 8 ? -118.412 5.925 -29.621 1.00 47.77 8 ILE B C 1
ATOM 2998 O O . ILE B 1 8 ? -118.060 5.330 -30.642 1.00 47.02 8 ILE B O 1
ATOM 3003 N N . ARG B 1 9 ? -118.170 7.209 -29.389 1.00 50.10 9 ARG B N 1
ATOM 3004 C CA . ARG B 1 9 ? -117.412 8.052 -30.298 1.00 53.42 9 ARG B CA 1
ATOM 3005 C C . ARG B 1 9 ? -116.228 8.559 -29.506 1.00 53.61 9 ARG B C 1
ATOM 3006 O O . ARG B 1 9 ? -116.383 9.009 -28.369 1.00 52.45 9 ARG B O 1
ATOM 3014 N N . MET B 1 10 ? -115.046 8.479 -30.105 1.00 53.99 10 MET B N 1
ATOM 3015 C CA . MET B 1 10 ? -113.851 8.921 -29.426 1.00 53.58 10 MET B CA 1
ATOM 3016 C C . MET B 1 10 ? -112.924 9.766 -30.280 1.00 53.44 10 MET B C 1
ATOM 3017 O O . MET B 1 10 ? -112.757 9.530 -31.479 1.00 53.05 10 MET B O 1
ATOM 3022 N N . ASN B 1 11 ? -112.340 10.764 -29.627 1.00 53.15 11 ASN B N 1
ATOM 3023 C CA . ASN B 1 11 ? -111.407 11.695 -30.240 1.00 53.00 11 ASN B CA 1
ATOM 3024 C C . ASN B 1 11 ? -110.087 11.752 -29.470 1.00 50.75 11 ASN B C 1
ATOM 3025 O O . ASN B 1 11 ? -110.074 12.042 -28.271 1.00 50.50 11 ASN B O 1
ATOM 3030 N N . ASN B 1 12 ? -108.984 11.479 -30.163 1.00 48.37 12 ASN B N 1
ATOM 3031 C CA . ASN B 1 12 ? -107.656 11.508 -29.556 1.00 45.85 12 ASN B CA 1
ATOM 3032 C C . ASN B 1 12 ? -107.534 10.629 -28.317 1.00 45.60 12 ASN B C 1
ATOM 3033 O O . ASN B 1 12 ? -106.867 10.999 -27.346 1.00 46.73 12 ASN B O 1
ATOM 3038 N N . PHE B 1 13 ? -108.190 9.478 -28.327 1.00 43.73 13 PHE B N 1
ATOM 3039 C CA . PHE B 1 13 ? -108.088 8.576 -27.194 1.00 41.41 13 PHE B CA 1
ATOM 3040 C C . PHE B 1 13 ? -107.037 7.543 -27.576 1.00 41.51 13 PHE B C 1
ATOM 3041 O O . PHE B 1 13 ? -107.320 6.597 -28.315 1.00 40.80 13 PHE B O 1
ATOM 3049 N N . LYS B 1 14 ? -105.818 7.732 -27.084 1.00 41.24 14 LYS B N 1
ATOM 3050 C CA . LYS B 1 14 ? -104.728 6.821 -27.410 1.00 41.65 14 LYS B CA 1
ATOM 3051 C C . LYS B 1 14 ? -104.665 6.645 -28.928 1.00 42.58 14 LYS B C 1
ATOM 3052 O O . LYS B 1 14 ? -104.633 7.633 -29.670 1.00 41.19 14 LYS B O 1
ATOM 3058 N N . SER B 1 15 ? -104.673 5.409 -29.405 1.00 43.81 15 SER B N 1
ATOM 3059 C CA . SER B 1 15 ? -104.584 5.182 -30.847 1.00 45.77 15 SER B CA 1
ATOM 3060 C C . SER B 1 15 ? -105.835 5.583 -31.634 1.00 46.53 15 SER B C 1
ATOM 3061 O O . SER B 1 15 ? -105.813 5.628 -32.871 1.00 46.49 15 SER B O 1
ATOM 3064 N N . HIS B 1 16 ? -106.922 5.879 -30.933 1.00 45.96 16 HIS B N 1
ATOM 3065 C CA . HIS B 1 16 ? -108.147 6.259 -31.618 1.00 46.32 16 HIS B CA 1
ATOM 3066 C C . HIS B 1 16 ? -108.239 7.768 -31.729 1.00 47.72 16 HIS B C 1
ATOM 3067 O O . HIS B 1 16 ? -108.800 8.443 -30.873 1.00 49.61 16 HIS B O 1
ATOM 3074 N N . VAL B 1 17 ? -107.667 8.306 -32.791 1.00 49.29 17 VAL B N 1
ATOM 3075 C CA . VAL B 1 17 ? -107.704 9.739 -32.978 1.00 52.04 17 VAL B CA 1
ATOM 3076 C C . VAL B 1 17 ? -109.120 10.133 -33.353 1.00 54.07 17 VAL B C 1
ATOM 3077 O O . VAL B 1 17 ? -109.597 11.211 -32.984 1.00 55.63 17 VAL B O 1
ATOM 3081 N N . ASN B 1 18 ? -109.792 9.252 -34.081 1.00 54.55 18 ASN B N 1
ATOM 3082 C CA . ASN B 1 18 ? -111.160 9.513 -34.500 1.00 56.10 18 ASN B CA 1
ATOM 3083 C C . ASN B 1 18 ? -111.851 8.214 -34.868 1.00 56.11 18 ASN B C 1
ATOM 3084 O O . ASN B 1 18 ? -111.827 7.790 -36.020 1.00 57.33 18 ASN B O 1
ATOM 3089 N N . SER B 1 19 ? -112.461 7.581 -33.877 1.00 55.32 19 SER B N 1
ATOM 3090 C CA . SER B 1 19 ? -113.162 6.333 -34.098 1.00 55.14 19 SER B CA 1
ATOM 3091 C C . SER B 1 19 ? -114.604 6.445 -33.624 1.00 55.68 19 SER B C 1
ATOM 3092 O O . SER B 1 19 ? -114.934 7.264 -32.762 1.00 55.55 19 SER B O 1
ATOM 3095 N N . ARG B 1 20 ? -115.464 5.619 -34.200 1.00 55.11 20 ARG B N 1
ATOM 3096 C CA . ARG B 1 20 ? -116.858 5.617 -33.832 1.00 55.79 20 ARG B CA 1
ATOM 3097 C C . ARG B 1 20 ? -117.370 4.206 -33.981 1.00 54.59 20 ARG B C 1
ATOM 3098 O O . ARG B 1 20 ? -117.630 3.757 -35.085 1.00 56.72 20 ARG B O 1
ATOM 3106 N N . ILE B 1 21 ? -117.499 3.502 -32.867 1.00 53.32 21 ILE B N 1
ATOM 3107 C CA . ILE B 1 21 ? -117.973 2.130 -32.896 1.00 51.92 21 ILE B CA 1
ATOM 3108 C C . ILE B 1 21 ? -119.390 2.055 -32.377 1.00 52.84 21 ILE B C 1
ATOM 3109 O O . ILE B 1 21 ? -119.748 2.695 -31.389 1.00 54.15 21 ILE B O 1
ATOM 3114 N N . LYS B 1 22 ? -120.200 1.266 -33.058 1.00 53.95 22 LYS B N 1
ATOM 3115 C CA . LYS B 1 22 ? -121.579 1.070 -32.664 1.00 54.97 22 LYS B CA 1
ATOM 3116 C C . LYS B 1 22 ? -121.709 -0.387 -32.268 1.00 54.76 22 LYS B C 1
ATOM 3117 O O . LYS B 1 22 ? -121.336 -1.272 -33.027 1.00 53.53 22 LYS B O 1
ATOM 3123 N N . PHE B 1 23 ? -122.223 -0.631 -31.069 1.00 55.21 23 PHE B N 1
ATOM 3124 C CA . PHE B 1 23 ? -122.380 -1.993 -30.5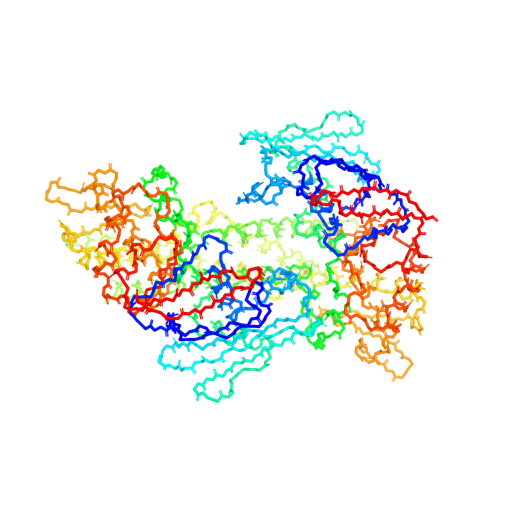87 1.00 55.01 23 PHE B CA 1
ATOM 3125 C C . PHE B 1 23 ? -123.809 -2.465 -30.797 1.00 55.25 23 PHE B C 1
ATOM 3126 O O . PHE B 1 23 ? -124.732 -1.659 -30.887 1.00 56.05 23 PHE B O 1
ATOM 3134 N N . GLU B 1 24 ? -123.981 -3.776 -30.882 1.00 55.22 24 GLU B N 1
ATOM 3135 C CA . GLU B 1 24 ? -125.293 -4.361 -31.052 1.00 56.10 24 GLU B CA 1
ATOM 3136 C C . GLU B 1 24 ? -125.440 -5.526 -30.097 1.00 56.15 24 GLU B C 1
ATOM 3137 O O . GLU B 1 24 ? -124.451 -6.011 -29.543 1.00 55.68 24 GLU B O 1
ATOM 3143 N N . LYS B 1 25 ? -126.671 -5.970 -29.885 1.00 55.62 25 LYS B N 1
ATOM 3144 C CA . LYS B 1 25 ? -126.883 -7.080 -28.982 1.00 55.38 25 LYS B CA 1
ATOM 3145 C C . LYS B 1 25 ? -126.477 -8.424 -29.585 1.00 54.14 25 LYS B C 1
ATOM 3146 O O . LYS B 1 25 ? -126.099 -8.504 -30.755 1.00 52.02 25 LYS B O 1
ATOM 3152 N N . GLY B 1 26 ? -126.539 -9.470 -28.765 1.00 54.22 26 GLY B N 1
ATOM 3153 C CA . GLY B 1 26 ? -126.169 -10.798 -29.209 1.00 53.71 26 GLY B CA 1
ATOM 3154 C C . GLY B 1 26 ? -124.700 -11.024 -28.924 1.00 53.94 26 GLY B C 1
ATOM 3155 O O . GLY B 1 26 ? -124.241 -10.781 -27.796 1.00 55.74 26 GLY B O 1
ATOM 3156 N N . ILE B 1 27 ? -123.963 -11.492 -29.936 1.00 51.66 27 ILE B N 1
ATOM 3157 C CA . ILE B 1 27 ? -122.528 -11.732 -29.803 1.00 48.99 27 ILE B CA 1
ATOM 3158 C C . ILE B 1 27 ? -121.710 -10.874 -30.769 1.00 47.50 27 ILE B C 1
ATOM 3159 O O . ILE B 1 27 ? -121.772 -11.046 -31.978 1.00 47.55 27 ILE B O 1
ATOM 3164 N N . VAL B 1 28 ? -120.940 -9.954 -30.205 1.00 45.68 28 VAL B N 1
ATOM 3165 C CA . VAL B 1 28 ? -120.105 -9.047 -30.963 1.00 42.68 28 VAL B CA 1
ATOM 3166 C C . VAL B 1 28 ? -118.642 -9.399 -30.803 1.00 43.80 28 VAL B C 1
ATOM 3167 O O . VAL B 1 28 ? -118.131 -9.432 -29.685 1.00 45.72 28 VAL B O 1
ATOM 3171 N N . ALA B 1 29 ? -117.960 -9.648 -31.915 1.00 43.41 29 ALA B N 1
ATOM 3172 C CA . ALA B 1 29 ? -116.534 -9.973 -31.868 1.00 43.54 29 ALA B CA 1
ATOM 3173 C C . ALA B 1 29 ? -115.711 -8.774 -32.342 1.00 44.92 29 ALA B C 1
ATOM 3174 O O . ALA B 1 29 ? -115.962 -8.214 -33.412 1.00 45.13 29 ALA B O 1
ATOM 3176 N N . ILE B 1 30 ? -114.746 -8.362 -31.534 1.00 44.88 30 ILE B N 1
ATOM 3177 C CA . ILE B 1 30 ? -113.910 -7.242 -31.905 1.00 46.64 30 ILE B CA 1
ATOM 3178 C C . ILE B 1 30 ? -112.575 -7.880 -32.219 1.00 48.74 30 ILE B C 1
ATOM 3179 O O . ILE B 1 30 ? -111.784 -8.204 -31.330 1.00 49.35 30 ILE B O 1
ATOM 3184 N N . ILE B 1 31 ? -112.362 -8.089 -33.515 1.00 49.55 31 ILE B N 1
ATOM 3185 C CA . ILE B 1 31 ? -111.170 -8.739 -34.036 1.00 49.54 31 ILE B CA 1
ATOM 3186 C C . ILE B 1 31 ? -110.180 -7.752 -34.635 1.00 50.13 31 ILE B C 1
ATOM 3187 O O . ILE B 1 31 ? -110.536 -6.921 -35.478 1.00 50.02 31 ILE B O 1
ATOM 3192 N N . GLY B 1 32 ? -108.929 -7.860 -34.206 1.00 49.55 32 GLY B N 1
ATOM 3193 C CA . GLY B 1 32 ? -107.906 -6.969 -34.708 1.00 50.67 32 GLY B CA 1
ATOM 3194 C C . GLY B 1 32 ? -106.555 -7.434 -34.215 1.00 51.80 32 GLY B C 1
ATOM 3195 O O . GLY B 1 32 ? -106.454 -8.020 -33.137 1.00 51.30 32 GLY B O 1
ATOM 3196 N N . GLU B 1 33 ? -105.516 -7.180 -35.005 1.00 52.64 33 GLU B N 1
ATOM 3197 C CA . GLU B 1 33 ? -104.175 -7.597 -34.635 1.00 53.91 33 GLU B CA 1
ATOM 3198 C C . GLU B 1 33 ? -103.831 -7.103 -33.242 1.00 54.08 33 GLU B C 1
ATOM 3199 O O . GLU B 1 33 ? -104.448 -6.156 -32.737 1.00 53.24 33 GLU B O 1
ATOM 3205 N N . ASN B 1 34 ? -102.851 -7.758 -32.623 1.00 53.07 34 ASN B N 1
ATOM 3206 C CA . ASN B 1 34 ? -102.398 -7.377 -31.298 1.00 52.66 34 ASN B CA 1
ATOM 3207 C C . ASN B 1 34 ? -101.908 -5.930 -31.388 1.00 51.74 34 ASN B C 1
ATOM 3208 O O . ASN B 1 34 ? -101.252 -5.552 -32.353 1.00 51.62 34 ASN B O 1
ATOM 3213 N N . GLY B 1 35 ? -102.249 -5.111 -30.400 1.00 51.94 35 GLY B N 1
ATOM 3214 C CA . GLY B 1 35 ? -101.822 -3.718 -30.417 1.00 50.55 35 GLY B CA 1
ATOM 3215 C C . GLY B 1 35 ? -102.548 -2.817 -31.404 1.00 50.59 35 GLY B C 1
ATOM 3216 O O . GLY B 1 35 ? -102.223 -1.629 -31.520 1.00 49.92 35 GLY B O 1
ATOM 3217 N N . SER B 1 36 ? -103.538 -3.364 -32.108 1.00 50.95 36 SER B N 1
ATOM 3218 C CA . SER B 1 36 ? -104.303 -2.588 -33.087 1.00 51.71 36 SER B CA 1
ATOM 3219 C C . SER B 1 36 ? -105.271 -1.564 -32.478 1.00 51.22 36 SER B C 1
ATOM 3220 O O . SER B 1 36 ? -105.887 -0.786 -33.202 1.00 51.04 36 SER B O 1
ATOM 3223 N N . GLY B 1 37 ? -105.416 -1.570 -31.157 1.00 50.95 37 GLY B N 1
ATOM 3224 C CA . GLY B 1 37 ? -106.285 -0.599 -30.512 1.00 49.58 37 GLY B CA 1
ATOM 3225 C C . GLY B 1 37 ? -107.614 -1.111 -29.990 1.00 48.58 37 GLY B C 1
ATOM 3226 O O . GLY B 1 37 ? -108.510 -0.308 -29.699 1.00 47.04 37 GLY B O 1
ATOM 3227 N N . LYS B 1 38 ? -107.734 -2.434 -29.854 1.00 47.10 38 LYS B N 1
ATOM 3228 C CA . LYS B 1 38 ? -108.969 -3.066 -29.377 1.00 45.40 38 LYS B CA 1
ATOM 3229 C C . LYS B 1 38 ? -109.351 -2.668 -27.958 1.00 44.21 38 LYS B C 1
ATOM 3230 O O . LYS B 1 38 ? -110.419 -2.094 -27.720 1.00 42.15 38 LYS B O 1
ATOM 3236 N N . SER B 1 39 ? -108.466 -2.972 -27.018 1.00 43.07 39 SER B N 1
ATOM 3237 C CA . SER B 1 39 ? -108.721 -2.674 -25.622 1.00 43.08 39 SER B CA 1
ATOM 3238 C C . SER B 1 39 ? -108.962 -1.203 -25.303 1.00 42.60 39 SER B C 1
ATOM 3239 O O . SER B 1 39 ? -109.751 -0.882 -24.419 1.00 42.52 39 SER B O 1
ATOM 3242 N N . SER B 1 40 ? -108.294 -0.305 -26.015 1.00 43.91 40 SER B N 1
ATOM 3243 C CA . SER B 1 40 ? -108.487 1.118 -25.760 1.00 43.99 40 SER B CA 1
ATOM 3244 C C . SER B 1 40 ? -109.974 1.425 -25.892 1.00 43.53 40 SER B C 1
ATOM 3245 O O . SER B 1 40 ? -110.537 2.210 -25.117 1.00 43.41 40 SER B O 1
ATOM 3248 N N . ILE B 1 41 ? -110.610 0.784 -26.864 1.00 41.97 41 ILE B N 1
ATOM 3249 C CA . ILE B 1 41 ? -112.028 1.003 -27.093 1.00 42.64 41 ILE B CA 1
ATOM 3250 C C . ILE B 1 41 ? -112.815 0.922 -25.791 1.00 41.70 41 ILE B C 1
ATOM 3251 O O . ILE B 1 41 ? -113.700 1.730 -25.546 1.00 40.72 41 ILE B O 1
ATOM 3256 N N . PHE B 1 42 ? -112.482 -0.039 -24.946 1.00 41.98 42 PHE B N 1
ATOM 3257 C CA . PHE B 1 42 ? -113.213 -0.187 -23.706 1.00 42.61 42 PHE B CA 1
ATOM 3258 C C . PHE B 1 42 ? -112.716 0.690 -22.588 1.00 43.43 42 PHE B C 1
ATOM 3259 O O . PHE B 1 42 ? -113.497 1.097 -21.719 1.00 42.70 42 PHE B O 1
ATOM 3267 N N . GLU B 1 43 ? -111.424 0.999 -22.609 1.00 43.11 43 GLU B N 1
ATOM 3268 C CA . GLU B 1 43 ? -110.882 1.868 -21.584 1.00 44.01 43 GLU B CA 1
ATOM 3269 C C . GLU B 1 43 ? -111.651 3.175 -21.726 1.00 42.30 43 GLU B C 1
ATOM 3270 O O . GLU B 1 43 ? -112.009 3.823 -20.738 1.00 40.51 43 GLU B O 1
ATOM 3276 N N . ALA B 1 44 ? -111.921 3.536 -22.978 1.00 40.95 44 ALA B N 1
ATOM 3277 C CA . ALA B 1 44 ? -112.648 4.757 -23.293 1.00 40.21 44 ALA B CA 1
ATOM 3278 C C . ALA B 1 44 ? -114.090 4.650 -22.813 1.00 39.12 44 ALA B C 1
ATOM 3279 O O . ALA B 1 44 ? -114.679 5.622 -22.332 1.00 37.62 44 ALA B O 1
ATOM 3281 N N . VAL B 1 45 ? -114.665 3.464 -22.946 1.00 38.27 45 VAL B N 1
ATOM 3282 C CA . VAL B 1 45 ? -116.028 3.276 -22.494 1.00 38.30 45 VAL B CA 1
ATOM 3283 C C . VAL B 1 45 ? -116.032 3.560 -21.010 1.00 39.48 45 VAL B C 1
ATOM 3284 O O . VAL B 1 45 ? -116.812 4.378 -20.529 1.00 40.58 45 VAL B O 1
ATOM 3288 N N . PHE B 1 46 ? -115.137 2.900 -20.288 1.00 40.79 46 PHE B N 1
ATOM 3289 C CA . PHE B 1 46 ? -115.048 3.099 -18.856 1.00 41.22 46 PHE B CA 1
ATOM 3290 C C . PHE B 1 46 ? -114.595 4.514 -18.520 1.00 40.21 46 PHE B C 1
ATOM 3291 O O . PHE B 1 46 ? -114.929 5.034 -17.463 1.00 41.63 46 PHE B O 1
ATOM 3299 N N . PHE B 1 47 ? -113.852 5.157 -19.412 1.00 39.74 47 PHE B N 1
ATOM 3300 C CA . PHE B 1 47 ? -113.453 6.533 -19.139 1.00 40.11 47 PHE B CA 1
ATOM 3301 C C . PHE B 1 47 ? -114.706 7.392 -19.188 1.00 41.39 47 PHE B C 1
ATOM 3302 O O . PHE B 1 47 ? -114.884 8.281 -18.376 1.00 43.20 47 PHE B O 1
ATOM 3310 N N . ALA B 1 48 ? -115.570 7.119 -20.163 1.00 42.44 48 ALA B N 1
ATOM 3311 C CA . ALA B 1 48 ? -116.816 7.850 -20.321 1.00 40.57 48 ALA B CA 1
ATOM 3312 C C . ALA B 1 48 ? -117.722 7.669 -19.111 1.00 41.07 48 ALA B C 1
ATOM 3313 O O . ALA B 1 48 ? -118.402 8.598 -18.693 1.00 40.20 48 ALA B O 1
ATOM 3315 N N . LEU B 1 49 ? -117.724 6.477 -18.530 1.00 42.49 49 LEU B N 1
ATOM 3316 C CA . LEU B 1 49 ? -118.585 6.210 -17.379 1.00 44.10 49 LEU B CA 1
ATOM 3317 C C . LEU B 1 49 ? -118.135 6.791 -16.039 1.00 45.51 49 LEU B C 1
ATOM 3318 O O . LEU B 1 49 ? -118.973 7.226 -15.256 1.00 46.29 49 LEU B O 1
ATOM 3323 N N . PHE B 1 50 ? -116.832 6.814 -15.766 1.00 47.25 50 PHE B N 1
ATOM 3324 C CA . PHE B 1 50 ? -116.369 7.329 -14.479 1.00 48.62 50 PHE B CA 1
ATOM 3325 C C . PHE B 1 50 ? -115.349 8.454 -14.516 1.00 50.67 50 PHE B C 1
ATOM 3326 O O . PHE B 1 50 ? -115.039 9.037 -13.480 1.00 51.25 50 PHE B O 1
ATOM 3334 N N . GLY B 1 51 ? -114.828 8.770 -15.693 1.00 53.12 51 GLY B N 1
ATOM 3335 C CA . GLY B 1 51 ? -113.863 9.850 -15.784 1.00 57.00 51 GLY B CA 1
ATOM 3336 C C . GLY B 1 51 ? -112.523 9.520 -15.151 1.00 60.57 51 GLY B C 1
ATOM 3337 O O . GLY B 1 51 ? -112.271 8.378 -14.777 1.00 59.26 51 GLY B O 1
ATOM 3338 N N . ALA B 1 52 ? -111.657 10.525 -15.037 1.00 65.61 52 ALA B N 1
ATOM 3339 C CA . ALA B 1 52 ? -110.311 10.349 -14.480 1.00 70.78 52 ALA B CA 1
ATOM 3340 C C . ALA B 1 52 ? -110.266 9.913 -13.015 1.00 74.06 52 ALA B C 1
ATOM 3341 O O . ALA B 1 52 ? -110.207 10.752 -12.108 1.00 74.16 52 ALA B O 1
ATOM 3343 N N . GLY B 1 53 ? -110.264 8.597 -12.802 1.00 77.30 53 GLY B N 1
ATOM 3344 C CA . GLY B 1 53 ? -110.230 8.044 -11.459 1.00 80.45 53 GLY B CA 1
ATOM 3345 C C . GLY B 1 53 ? -109.059 8.504 -10.609 1.00 83.16 53 GLY B C 1
ATOM 3346 O O . GLY B 1 53 ? -107.901 8.252 -10.943 1.00 84.26 53 GLY B O 1
ATOM 3347 N N . SER B 1 54 ? -109.368 9.176 -9.503 1.00 85.29 54 SER B N 1
ATOM 3348 C CA . SER B 1 54 ? -108.362 9.678 -8.570 1.00 87.21 54 SER B CA 1
ATOM 3349 C C . SER B 1 54 ? -107.256 10.484 -9.254 1.00 87.90 54 SER B C 1
ATOM 3350 O O . SER B 1 54 ? -106.828 11.528 -8.750 1.00 87.78 54 SER B O 1
ATOM 3353 N N . PHE B 1 56 ? -105.188 9.864 -11.468 1.00 84.22 56 PHE B N 1
ATOM 3354 C CA . PHE B 1 56 ? -105.123 9.621 -12.906 1.00 84.37 56 PHE B CA 1
ATOM 3355 C C . PHE B 1 56 ? -104.315 10.693 -13.634 1.00 83.49 56 PHE B C 1
ATOM 3356 O O . PHE B 1 56 ? -104.170 11.815 -13.149 1.00 84.45 56 PHE B O 1
ATOM 3364 N N . ASN B 1 57 ? -103.809 10.335 -14.811 1.00 81.98 57 ASN B N 1
ATOM 3365 C CA . ASN B 1 57 ? -103.008 11.231 -15.635 1.00 79.95 57 ASN B CA 1
ATOM 3366 C C . ASN B 1 57 ? -103.542 11.255 -17.066 1.00 78.14 57 ASN B C 1
ATOM 3367 O O . ASN B 1 57 ? -103.550 10.233 -17.757 1.00 76.17 57 ASN B O 1
ATOM 3372 N N . TYR B 1 58 ? -103.995 12.426 -17.503 1.00 76.57 58 TYR B N 1
ATOM 3373 C CA . TYR B 1 58 ? -104.529 12.553 -18.850 1.00 75.16 58 TYR B CA 1
ATOM 3374 C C . TYR B 1 58 ? -103.474 12.315 -19.921 1.00 74.46 58 TYR B C 1
ATOM 3375 O O . TYR B 1 58 ? -103.794 12.253 -21.104 1.00 75.63 58 TYR B O 1
ATOM 3384 N N . ASP B 1 59 ? -102.218 12.175 -19.518 1.00 72.93 59 ASP B N 1
ATOM 3385 C CA . ASP B 1 59 ? -101.151 11.935 -20.486 1.00 71.90 59 ASP B CA 1
ATOM 3386 C C . ASP B 1 59 ? -101.304 10.501 -21.001 1.00 69.89 59 ASP B C 1
ATOM 3387 O O . ASP B 1 59 ? -100.877 10.165 -22.111 1.00 68.89 59 ASP B O 1
ATOM 3392 N N . THR B 1 60 ? -101.956 9.670 -20.197 1.00 67.63 60 THR B N 1
ATOM 3393 C CA . THR B 1 60 ? -102.143 8.266 -20.536 1.00 65.54 60 THR B CA 1
ATOM 3394 C C . THR B 1 60 ? -103.246 7.958 -21.533 1.00 63.17 60 THR B C 1
ATOM 3395 O O . THR B 1 60 ? -103.224 6.896 -22.148 1.00 63.22 60 THR B O 1
ATOM 3399 N N . ILE B 1 61 ? -104.215 8.855 -21.695 1.00 60.49 61 ILE B N 1
ATOM 3400 C CA . ILE B 1 61 ? -105.304 8.576 -22.627 1.00 57.61 61 ILE B CA 1
ATOM 3401 C C . ILE B 1 61 ? -105.346 9.498 -23.836 1.00 57.00 61 ILE B C 1
ATOM 3402 O O . ILE B 1 61 ? -106.002 9.196 -24.836 1.00 57.75 61 ILE B O 1
ATOM 3407 N N . ILE B 1 62 ? -104.642 10.617 -23.754 1.00 55.65 62 ILE B N 1
ATOM 3408 C CA . ILE B 1 62 ? -104.619 11.561 -24.863 1.00 54.98 62 ILE B CA 1
ATOM 3409 C C . ILE B 1 62 ? -103.609 11.151 -25.926 1.00 54.59 62 ILE B C 1
ATOM 3410 O O . ILE B 1 62 ? -102.457 10.852 -25.624 1.00 54.85 62 ILE B O 1
ATOM 3415 N N . THR B 1 63 ? -104.050 11.136 -27.176 1.00 55.05 63 THR B N 1
ATOM 3416 C CA . THR B 1 63 ? -103.178 10.786 -28.291 1.00 55.77 63 THR B CA 1
ATOM 3417 C C . THR B 1 63 ? -101.855 11.540 -28.195 1.00 56.15 63 THR B C 1
ATOM 3418 O O . THR B 1 63 ? -101.852 12.761 -28.014 1.00 57.27 63 THR B O 1
ATOM 3422 N N . LYS B 1 64 ? -100.740 10.819 -28.304 1.00 55.88 64 LYS B N 1
ATOM 3423 C CA . LYS B 1 64 ? -99.421 11.449 -28.253 1.00 56.24 64 LYS B CA 1
ATOM 3424 C C . LYS B 1 64 ? -99.334 12.491 -29.351 1.00 56.46 64 LYS B C 1
ATOM 3425 O O . LYS B 1 64 ? -99.532 12.192 -30.534 1.00 55.66 64 LYS B O 1
ATOM 3431 N N . GLY B 1 65 ? -99.052 13.722 -28.936 1.00 56.54 65 GLY B N 1
ATOM 3432 C CA . GLY B 1 65 ? -98.968 14.827 -29.864 1.00 57.63 65 GLY B CA 1
ATOM 3433 C C . GLY B 1 65 ? -100.094 15.781 -29.541 1.00 58.20 65 GLY B C 1
ATOM 3434 O O . GLY B 1 65 ? -99.902 16.998 -29.521 1.00 59.28 65 GLY B O 1
ATOM 3435 N N . LYS B 1 66 ? -101.268 15.212 -29.270 1.00 58.40 66 LYS B N 1
ATOM 3436 C CA . LYS B 1 66 ? -102.474 15.974 -28.938 1.00 57.43 66 LYS B CA 1
ATOM 3437 C C . LYS B 1 66 ? -102.495 16.466 -27.500 1.00 56.83 66 LYS B C 1
ATOM 3438 O O . LYS B 1 66 ? -101.673 16.053 -26.678 1.00 55.25 66 LYS B O 1
ATOM 3444 N N . LYS B 1 67 ? -103.442 17.352 -27.207 1.00 55.83 67 LYS B N 1
ATOM 3445 C CA . LYS B 1 67 ? -103.571 17.892 -25.863 1.00 57.57 67 LYS B CA 1
ATOM 3446 C C . LYS B 1 67 ? -105.039 18.034 -25.485 1.00 56.96 67 LYS B C 1
ATOM 3447 O O . LYS B 1 67 ? -105.429 18.928 -24.723 1.00 57.40 67 LYS B O 1
ATOM 3453 N N . SER B 1 68 ? -105.851 17.141 -26.033 1.00 55.02 68 SER B N 1
ATOM 3454 C CA . SER B 1 68 ? -107.273 17.129 -25.759 1.00 52.91 68 SER B CA 1
ATOM 3455 C C . SER B 1 68 ? -107.828 15.776 -26.161 1.00 52.82 68 SER B C 1
ATOM 3456 O O . SER B 1 68 ? -107.402 15.174 -27.145 1.00 53.68 68 SER B O 1
ATOM 3459 N N . VAL B 1 69 ? -108.770 15.281 -25.376 1.00 52.24 69 VAL B N 1
ATOM 3460 C CA . VAL B 1 69 ? -109.394 14.012 -25.685 1.00 50.98 69 VAL B CA 1
ATOM 3461 C C . VAL B 1 69 ? -110.895 14.167 -25.453 1.00 50.28 69 VAL B C 1
ATOM 3462 O O . VAL B 1 69 ? -111.329 14.974 -24.629 1.00 48.44 69 VAL B O 1
ATOM 3466 N N . TYR B 1 70 ? -111.687 13.410 -26.201 1.00 50.29 70 TYR B N 1
ATOM 3467 C CA . TYR B 1 70 ? -113.138 13.485 -26.087 1.00 50.22 70 TYR B CA 1
ATOM 3468 C C . TYR B 1 70 ? -113.801 12.138 -26.276 1.00 49.54 70 TYR B C 1
ATOM 3469 O O . TYR B 1 70 ? -113.617 11.494 -27.301 1.00 50.52 70 TYR B O 1
ATOM 3478 N N . VAL B 1 71 ? -114.588 11.715 -25.297 1.00 48.50 71 VAL B N 1
ATOM 3479 C CA . VAL B 1 71 ? -115.284 10.440 -25.401 1.00 46.43 71 VAL B CA 1
ATOM 3480 C C . VAL B 1 71 ? -116.787 10.660 -25.234 1.00 46.80 71 VAL B C 1
ATOM 3481 O O . VAL B 1 71 ? -117.215 11.421 -24.366 1.00 47.70 71 VAL B O 1
ATOM 3485 N N . GLU B 1 72 ? -117.585 10.014 -26.081 1.00 45.60 72 GLU B N 1
ATOM 3486 C CA . GLU B 1 72 ? -119.035 10.145 -26.005 1.00 44.00 72 GLU B CA 1
ATOM 3487 C C . GLU B 1 72 ? -119.652 8.767 -26.081 1.00 43.84 72 GLU B C 1
ATOM 3488 O O . GLU B 1 72 ? -119.623 8.130 -27.126 1.00 45.26 72 GLU B O 1
ATOM 3494 N N . LEU B 1 73 ? -120.218 8.314 -24.968 1.00 43.18 73 LEU B N 1
ATOM 3495 C CA . LEU B 1 73 ? -120.815 6.983 -24.888 1.00 41.24 73 LEU B CA 1
ATOM 3496 C C . LEU B 1 73 ? -122.330 6.933 -24.756 1.00 42.02 73 LEU B C 1
ATOM 3497 O O . LEU B 1 73 ? -122.915 7.597 -23.905 1.00 42.34 73 LEU B O 1
ATOM 3502 N N . ASP B 1 74 ? -122.962 6.127 -25.600 1.00 41.69 74 ASP B N 1
ATOM 3503 C CA . ASP B 1 74 ? -124.402 5.963 -25.539 1.00 39.85 74 ASP B CA 1
ATOM 3504 C C . ASP B 1 74 ? -124.668 4.560 -25.037 1.00 38.92 74 ASP B C 1
ATOM 3505 O O . ASP B 1 74 ? -124.403 3.575 -25.720 1.00 36.39 74 ASP B O 1
ATOM 3510 N N . PHE B 1 75 ? -125.175 4.475 -23.819 1.00 39.51 75 PHE B N 1
ATOM 3511 C CA . PHE B 1 75 ? -125.478 3.189 -23.222 1.00 39.90 75 PHE B CA 1
ATOM 3512 C C . PHE B 1 75 ? -126.929 3.188 -22.753 1.00 42.57 75 PHE B C 1
ATOM 3513 O O . PHE B 1 75 ? -127.644 4.190 -22.900 1.00 42.60 75 PHE B O 1
ATOM 3521 N N . GLU B 1 76 ? -127.355 2.068 -22.178 1.00 43.73 76 GLU B N 1
ATOM 3522 C CA . GLU B 1 76 ? -128.727 1.928 -21.713 1.00 45.21 76 GLU B CA 1
ATOM 3523 C C . GLU B 1 76 ? -128.845 1.120 -20.420 1.00 46.65 76 GLU B C 1
ATOM 3524 O O . GLU B 1 76 ? -128.391 -0.028 -20.336 1.00 46.44 76 GLU B O 1
ATOM 3530 N N . VAL B 1 77 ? -129.458 1.735 -19.413 1.00 48.18 77 VAL B N 1
ATOM 3531 C CA . VAL B 1 77 ? -129.684 1.095 -18.118 1.00 49.55 77 VAL B CA 1
ATOM 3532 C C . VAL B 1 77 ? -131.192 1.142 -17.866 1.00 51.57 77 VAL B C 1
ATOM 3533 O O . VAL B 1 77 ? -131.801 2.210 -17.933 1.00 52.71 77 VAL B O 1
ATOM 3537 N N . ASN B 1 78 ? -131.796 -0.005 -17.585 1.00 55.28 78 ASN B N 1
ATOM 3538 C CA . ASN B 1 78 ? -133.238 -0.063 -17.329 1.00 59.49 78 ASN B CA 1
ATOM 3539 C C . ASN B 1 78 ? -134.102 0.463 -18.474 1.00 59.92 78 ASN B C 1
ATOM 3540 O O . ASN B 1 78 ? -135.115 1.124 -18.236 1.00 59.25 78 ASN B O 1
ATOM 3545 N N . GLY B 1 79 ? -133.702 0.177 -19.709 1.00 60.66 79 GLY B N 1
ATOM 3546 C CA . GLY B 1 79 ? -134.467 0.649 -20.854 1.00 61.37 79 GLY B CA 1
ATOM 3547 C C . GLY B 1 79 ? -134.249 2.123 -21.174 1.00 61.66 79 GLY B C 1
ATOM 3548 O O . GLY B 1 79 ? -134.450 2.553 -22.319 1.00 63.08 79 GLY B O 1
ATOM 3549 N N . ASN B 1 80 ? -133.850 2.902 -20.167 1.00 60.46 80 ASN B N 1
ATOM 3550 C CA . ASN B 1 80 ? -133.589 4.328 -20.349 1.00 59.51 80 ASN B CA 1
ATOM 3551 C C . ASN B 1 80 ? -132.311 4.511 -21.128 1.00 57.67 80 ASN B C 1
ATOM 3552 O O . ASN B 1 80 ? -131.314 3.848 -20.845 1.00 56.32 80 ASN B O 1
ATOM 3557 N N . ASN B 1 81 ? -132.339 5.408 -22.106 1.00 56.31 81 ASN B N 1
ATOM 3558 C CA . ASN B 1 81 ? -131.164 5.622 -22.933 1.00 57.25 81 ASN B CA 1
ATOM 3559 C C . ASN B 1 81 ? -130.324 6.852 -22.593 1.00 56.24 81 ASN B C 1
ATOM 3560 O O . ASN B 1 81 ? -130.717 7.993 -22.874 1.00 59.06 81 ASN B O 1
ATOM 3565 N N . TYR B 1 82 ? -129.156 6.603 -21.999 1.00 52.02 82 TYR B N 1
ATOM 3566 C CA . TYR B 1 82 ? -128.250 7.669 -21.614 1.00 47.80 82 TYR B CA 1
ATOM 3567 C C . TYR B 1 82 ? -127.107 7.900 -22.606 1.00 46.41 82 TYR B C 1
ATOM 3568 O O . TYR B 1 82 ? -126.612 6.971 -23.254 1.00 46.52 82 TYR B O 1
ATOM 3577 N N . LYS B 1 83 ? -126.699 9.160 -22.705 1.00 44.13 83 LYS B N 1
ATOM 3578 C CA . LYS B 1 83 ? -125.582 9.579 -23.538 1.00 42.24 83 LYS B CA 1
ATOM 3579 C C . LYS B 1 83 ? -124.701 10.329 -22.563 1.00 42.02 83 LYS B C 1
ATOM 3580 O O . LYS B 1 83 ? -125.112 11.316 -21.964 1.00 42.61 83 LYS B O 1
ATOM 3586 N N . ILE B 1 84 ? -123.485 9.858 -22.374 1.00 42.09 84 ILE B N 1
ATOM 3587 C CA . ILE B 1 84 ? -122.604 10.536 -21.449 1.00 40.59 84 ILE B CA 1
ATOM 3588 C C . ILE B 1 84 ? -121.372 11.014 -22.207 1.00 42.40 84 ILE B C 1
ATOM 3589 O O . ILE B 1 84 ? -120.752 10.249 -22.955 1.00 42.06 84 ILE B O 1
ATOM 3594 N N . ILE B 1 85 ? -121.066 12.300 -22.052 1.00 43.42 85 ILE B N 1
ATOM 3595 C CA . ILE B 1 85 ? -119.917 12.920 -22.704 1.00 44.76 85 ILE B CA 1
ATOM 3596 C C . ILE B 1 85 ? -118.924 13.379 -21.650 1.00 45.70 85 ILE B C 1
ATOM 3597 O O . ILE B 1 85 ? -119.290 14.056 -20.691 1.00 46.78 85 ILE B O 1
ATOM 3602 N N . ARG B 1 86 ? -117.664 13.017 -21.840 1.00 46.53 86 ARG B N 1
ATOM 3603 C CA . ARG B 1 86 ? -116.600 13.379 -20.909 1.00 47.57 86 ARG B CA 1
ATOM 3604 C C . ARG B 1 86 ? -115.394 13.891 -21.715 1.00 48.26 86 ARG B C 1
ATOM 3605 O O . ARG B 1 86 ? -114.791 13.152 -22.485 1.00 47.41 86 ARG B O 1
ATOM 3613 N N . GLU B 1 87 ? -115.055 15.163 -21.545 1.00 50.88 87 GLU B N 1
ATOM 3614 C CA . GLU B 1 87 ? -113.949 15.747 -22.288 1.00 53.64 87 GLU B CA 1
ATOM 3615 C C . GLU B 1 87 ? -112.890 16.428 -21.443 1.00 54.43 87 GLU B C 1
ATOM 3616 O O . GLU B 1 87 ? -113.095 16.716 -20.275 1.00 54.15 87 GLU B O 1
ATOM 3622 N N . TYR B 1 88 ? -111.748 16.686 -22.064 1.00 56.26 88 TYR B N 1
ATOM 3623 C CA . TYR B 1 88 ? -110.626 17.329 -21.402 1.00 58.57 88 TYR B CA 1
ATOM 3624 C C . TYR B 1 88 ? -109.819 18.103 -22.437 1.00 59.00 88 TYR B C 1
ATOM 3625 O O . TYR B 1 88 ? -109.199 17.503 -23.311 1.00 58.30 88 TYR B O 1
ATOM 3634 N N . ASP B 1 89 ? -109.813 19.429 -22.327 1.00 59.95 89 ASP B N 1
ATOM 3635 C CA . ASP B 1 89 ? -109.086 20.254 -23.271 1.00 59.43 89 ASP B CA 1
ATOM 3636 C C . ASP B 1 89 ? -108.078 21.174 -22.616 1.00 60.06 89 ASP B C 1
ATOM 3637 O O . ASP B 1 89 ? -108.430 22.214 -22.070 1.00 60.28 89 ASP B O 1
ATOM 3642 N N . SER B 1 90 ? -106.817 20.769 -22.683 1.00 60.87 90 SER B N 1
ATOM 3643 C CA . SER B 1 90 ? -105.713 21.544 -22.149 1.00 60.61 90 SER B CA 1
ATOM 3644 C C . SER B 1 90 ? -105.926 21.999 -20.717 1.00 60.24 90 SER B C 1
ATOM 3645 O O . SER B 1 90 ? -105.899 23.190 -20.435 1.00 59.40 90 SER B O 1
ATOM 3648 N N . GLY B 1 91 ? -106.139 21.047 -19.817 1.00 60.17 91 GLY B N 1
ATOM 3649 C CA . GLY B 1 91 ? -106.331 21.381 -18.420 1.00 59.74 91 GLY B CA 1
ATOM 3650 C C . GLY B 1 91 ? -107.779 21.524 -18.006 1.00 60.83 91 GLY B C 1
ATOM 3651 O O . GLY B 1 91 ? -108.154 21.131 -16.906 1.00 60.99 91 GLY B O 1
ATOM 3652 N N . ARG B 1 92 ? -108.596 22.082 -18.891 1.00 61.19 92 ARG B N 1
ATOM 3653 C CA . ARG B 1 92 ? -110.005 22.296 -18.608 1.00 61.15 92 ARG B CA 1
ATOM 3654 C C . ARG B 1 92 ? -110.806 21.011 -18.820 1.00 60.33 92 ARG B C 1
ATOM 3655 O O . ARG B 1 92 ? -110.949 20.542 -19.939 1.00 60.12 92 ARG B O 1
ATOM 3663 N N . GLY B 1 93 ? -111.312 20.433 -17.736 1.00 59.54 93 GLY B N 1
ATOM 3664 C CA . GLY B 1 93 ? -112.106 19.221 -17.849 1.00 57.82 93 GLY B CA 1
ATOM 3665 C C . GLY B 1 93 ? -113.574 19.555 -18.061 1.00 56.84 93 GLY B C 1
ATOM 3666 O O . GLY B 1 93 ? -113.926 20.714 -18.215 1.00 57.62 93 GLY B O 1
ATOM 3667 N N . GLY B 1 94 ? -114.433 18.546 -18.073 1.00 55.82 94 GLY B N 1
ATOM 3668 C CA . GLY B 1 94 ? -115.850 18.790 -18.269 1.00 54.76 94 GLY B CA 1
ATOM 3669 C C . GLY B 1 94 ? -116.595 17.502 -18.532 1.00 54.39 94 GLY B C 1
ATOM 3670 O O . GLY B 1 94 ? -116.028 16.555 -19.062 1.00 54.59 94 GLY B O 1
ATOM 3671 N N . ALA B 1 95 ? -117.868 17.453 -18.166 1.00 53.94 95 ALA B N 1
ATOM 3672 C CA . ALA B 1 95 ? -118.653 16.243 -18.387 1.00 54.10 95 ALA B CA 1
ATOM 3673 C C . ALA B 1 95 ? -120.136 16.525 -18.322 1.00 53.62 95 ALA B C 1
ATOM 3674 O O . ALA B 1 95 ? -120.574 17.348 -17.533 1.00 54.01 95 ALA B O 1
ATOM 3676 N N . LYS B 1 96 ? -120.909 15.853 -19.163 1.00 53.94 96 LYS B N 1
ATOM 3677 C CA . LYS B 1 96 ? -122.350 16.028 -19.131 1.00 55.83 96 LYS B CA 1
ATOM 3678 C C . LYS B 1 96 ? -123.059 14.715 -19.406 1.00 54.21 96 LYS B C 1
ATOM 3679 O O . LYS B 1 96 ? -122.542 13.869 -20.128 1.00 53.38 96 LYS B O 1
ATOM 3685 N N . LEU B 1 97 ? -124.234 14.545 -18.805 1.00 53.69 97 LEU B N 1
ATOM 3686 C CA . LEU B 1 97 ? -125.010 13.324 -18.961 1.00 54.07 97 LEU B CA 1
ATOM 3687 C C . LEU B 1 97 ? -126.459 13.572 -19.336 1.00 54.41 97 LEU B C 1
ATOM 3688 O O . LEU B 1 97 ? -127.177 14.269 -18.634 1.00 56.23 97 LEU B O 1
ATOM 3693 N N . TYR B 1 98 ? -126.885 12.984 -20.444 1.00 55.50 98 TYR B N 1
ATOM 3694 C CA . TYR B 1 98 ? -128.260 13.118 -20.917 1.00 55.99 98 TYR B CA 1
ATOM 3695 C C . TYR B 1 98 ? -129.027 11.844 -20.596 1.00 55.83 98 TYR B C 1
ATOM 3696 O O . TYR B 1 98 ? -128.437 10.780 -20.395 1.00 56.24 98 TYR B O 1
ATOM 3705 N N . LYS B 1 99 ? -130.348 11.963 -20.542 1.00 55.38 99 LYS B N 1
ATOM 3706 C CA . LYS B 1 99 ? -131.215 10.824 -20.265 1.00 54.36 99 LYS B CA 1
ATOM 3707 C C . LYS B 1 99 ? -132.366 10.935 -21.253 1.00 53.61 99 LYS B C 1
ATOM 3708 O O . LYS B 1 99 ? -133.056 11.951 -21.292 1.00 51.71 99 LYS B O 1
ATOM 3714 N N . ASN B 1 100 ? -132.539 9.908 -22.077 1.00 53.83 100 ASN B N 1
ATOM 3715 C CA . ASN B 1 100 ? -133.598 9.904 -23.084 1.00 55.69 100 ASN B CA 1
ATOM 3716 C C . ASN B 1 100 ? -133.686 11.238 -23.852 1.00 57.42 100 ASN B C 1
ATOM 3717 O O . ASN B 1 100 ? -134.769 11.788 -24.037 1.00 57.64 100 ASN B O 1
ATOM 3722 N N . GLY B 1 101 ? -132.538 11.752 -24.290 1.00 59.06 101 GLY B N 1
ATOM 3723 C CA . GLY B 1 101 ? -132.507 12.998 -25.037 1.00 59.06 101 GLY B CA 1
ATOM 3724 C C . GLY B 1 101 ? -132.441 14.271 -24.209 1.00 60.63 101 GLY B C 1
ATOM 3725 O O . GLY B 1 101 ? -131.900 15.283 -24.662 1.00 61.69 101 GLY B O 1
ATOM 3726 N N . LYS B 1 102 ? -132.971 14.235 -22.992 1.00 61.23 102 LYS B N 1
ATOM 3727 C CA . LYS B 1 102 ? -132.983 15.430 -22.150 1.00 62.02 102 LYS B CA 1
ATOM 3728 C C . LYS B 1 102 ? -131.804 15.517 -21.184 1.00 62.19 102 LYS B C 1
ATOM 3729 O O . LYS B 1 102 ? -131.404 14.515 -20.587 1.00 64.02 102 LYS B O 1
ATOM 3735 N N . PRO B 1 103 ? -131.223 16.720 -21.026 1.00 61.28 103 PRO B N 1
ATOM 3736 C CA . PRO B 1 103 ? -130.087 16.935 -20.123 1.00 60.18 103 PRO B CA 1
ATOM 3737 C C . PRO B 1 103 ? -130.420 16.391 -18.743 1.00 60.21 103 PRO B C 1
ATOM 3738 O O . PRO B 1 103 ? -131.554 16.505 -18.300 1.00 62.21 103 PRO B O 1
ATOM 3742 N N . TYR B 1 104 ? -129.441 15.802 -18.064 1.00 59.42 104 TYR B N 1
ATOM 3743 C CA . TYR B 1 104 ? -129.683 15.221 -16.754 1.00 57.73 104 TYR B CA 1
ATOM 3744 C C . TYR B 1 104 ? -128.631 15.619 -15.731 1.00 57.18 104 TYR B C 1
ATOM 3745 O O . TYR B 1 104 ? -128.945 15.842 -14.569 1.00 56.74 104 TYR B O 1
ATOM 3754 N N . ALA B 1 105 ? -127.378 15.684 -16.154 1.00 56.83 105 ALA B N 1
ATOM 3755 C CA . ALA B 1 105 ? -126.287 16.085 -15.265 1.00 58.09 105 ALA B CA 1
ATOM 3756 C C . ALA B 1 105 ? -125.343 16.904 -16.121 1.00 59.31 105 ALA B C 1
ATOM 3757 O O . ALA B 1 105 ? -125.169 16.605 -17.302 1.00 59.62 105 ALA B O 1
ATOM 3759 N N . THR B 1 106 ? -124.721 17.928 -15.553 1.00 59.62 106 THR B N 1
ATOM 3760 C CA . THR B 1 106 ? -123.860 18.766 -16.383 1.00 60.76 106 THR B CA 1
ATOM 3761 C C . THR B 1 106 ? -122.490 19.040 -15.822 1.00 60.47 106 THR B C 1
ATOM 3762 O O . THR B 1 106 ? -121.613 19.530 -16.537 1.00 61.51 106 THR B O 1
ATOM 3766 N N . THR B 1 107 ? -122.288 18.757 -14.549 1.00 59.15 107 THR B N 1
ATOM 3767 C CA . THR B 1 107 ? -120.978 19.003 -14.001 1.00 58.53 107 THR B CA 1
ATOM 3768 C C . THR B 1 107 ? -120.263 17.684 -13.716 1.00 56.68 107 THR B C 1
ATOM 3769 O O . THR B 1 107 ? -120.901 16.680 -13.403 1.00 56.75 107 THR B O 1
ATOM 3773 N N . ILE B 1 108 ? -118.940 17.683 -13.869 1.00 54.45 108 ILE B N 1
ATOM 3774 C CA . ILE B 1 108 ? -118.154 16.477 -13.638 1.00 52.82 108 ILE B CA 1
ATOM 3775 C C . ILE B 1 108 ? -118.615 15.844 -12.343 1.00 52.26 108 ILE B C 1
ATOM 3776 O O . ILE B 1 108 ? -118.906 14.656 -12.274 1.00 51.49 108 ILE B O 1
ATOM 3781 N N . SER B 1 109 ? -118.705 16.663 -11.315 1.00 52.45 109 SER B N 1
ATOM 3782 C CA . SER B 1 109 ? -119.136 16.188 -10.017 1.00 52.49 109 SER B CA 1
ATOM 3783 C C . SER B 1 109 ? -120.540 15.588 -10.019 1.00 50.84 109 SER B C 1
ATOM 3784 O O . SER B 1 109 ? -120.780 14.575 -9.384 1.00 50.12 109 SER B O 1
ATOM 3787 N N . ALA B 1 110 ? -121.473 16.214 -10.722 1.00 50.46 110 ALA B N 1
ATOM 3788 C CA . ALA B 1 110 ? -122.839 15.701 -10.744 1.00 50.07 110 ALA B CA 1
ATOM 3789 C C . ALA B 1 110 ? -122.921 14.441 -11.563 1.00 50.32 110 ALA B C 1
ATOM 3790 O O . ALA B 1 110 ? -123.528 13.454 -11.139 1.00 50.47 110 ALA B O 1
ATOM 3792 N N . VAL B 1 111 ? -122.316 14.473 -12.744 1.00 50.26 111 VAL B N 1
ATOM 3793 C CA . VAL B 1 111 ? -122.320 13.312 -13.622 1.00 50.25 111 VAL B CA 1
ATOM 3794 C C . VAL B 1 111 ? -121.795 12.080 -12.884 1.00 51.22 111 VAL B C 1
ATOM 3795 O O . VAL B 1 111 ? -122.437 11.032 -12.887 1.00 51.52 111 VAL B O 1
ATOM 3799 N N . ASN B 1 112 ? -120.640 12.203 -12.235 1.00 51.94 112 ASN B N 1
ATOM 3800 C CA . ASN B 1 112 ? -120.090 11.069 -11.506 1.00 52.68 112 ASN B CA 1
ATOM 3801 C C . ASN B 1 112 ? -121.133 10.578 -10.528 1.00 53.40 112 ASN B C 1
ATOM 3802 O O . ASN B 1 112 ? -121.437 9.388 -10.475 1.00 54.62 112 ASN B O 1
ATOM 3807 N N . LYS B 1 113 ? -121.695 11.506 -9.766 1.00 53.61 113 LYS B N 1
ATOM 3808 C CA . LYS B 1 113 ? -122.708 11.159 -8.786 1.00 53.44 113 LYS B CA 1
ATOM 3809 C C . LYS B 1 113 ? -123.925 10.552 -9.467 1.00 53.07 113 LYS B C 1
ATOM 3810 O O . LYS B 1 113 ? -124.514 9.594 -8.973 1.00 53.20 113 LYS B O 1
ATOM 3816 N N . ALA B 1 114 ? -124.302 11.118 -10.604 1.00 52.10 114 ALA B N 1
ATOM 3817 C CA . ALA B 1 114 ? -125.448 10.617 -11.336 1.00 52.30 114 ALA B CA 1
ATOM 3818 C C . ALA B 1 114 ? -125.178 9.186 -11.779 1.00 51.93 114 ALA B C 1
ATOM 3819 O O . ALA B 1 114 ? -125.996 8.307 -11.571 1.00 51.83 114 ALA B O 1
ATOM 3821 N N . VAL B 1 115 ? -124.017 8.956 -12.377 1.00 52.90 115 VAL B N 1
ATOM 3822 C CA . VAL B 1 115 ? -123.659 7.635 -12.863 1.00 53.55 115 VAL B CA 1
ATOM 3823 C C . VAL B 1 115 ? -123.706 6.573 -11.786 1.00 55.38 115 VAL B C 1
ATOM 3824 O O . VAL B 1 115 ? -124.243 5.491 -12.009 1.00 55.99 115 VAL B O 1
ATOM 3828 N N . ASN B 1 116 ? -123.139 6.864 -10.622 1.00 57.91 116 ASN B N 1
ATOM 3829 C CA . ASN B 1 116 ? -123.137 5.883 -9.541 1.00 61.70 116 ASN B CA 1
ATOM 3830 C C . ASN B 1 116 ? -124.525 5.677 -8.955 1.00 62.92 116 ASN B C 1
ATOM 3831 O O . ASN B 1 116 ? -124.826 4.622 -8.406 1.00 64.32 116 ASN B O 1
ATOM 3836 N N . GLU B 1 117 ? -125.381 6.678 -9.088 1.00 63.81 117 GLU B N 1
ATOM 3837 C CA . GLU B 1 117 ? -126.745 6.572 -8.590 1.00 64.26 117 GLU B CA 1
ATOM 3838 C C . GLU B 1 117 ? -127.478 5.587 -9.505 1.00 62.69 117 GLU B C 1
ATOM 3839 O O . GLU B 1 117 ? -128.300 4.795 -9.056 1.00 63.16 117 GLU B O 1
ATOM 3845 N N . ILE B 1 118 ? -127.127 5.634 -10.788 1.00 61.46 118 ILE B N 1
ATOM 3846 C CA . ILE B 1 118 ? -127.726 4.818 -11.845 1.00 59.68 118 ILE B CA 1
ATOM 3847 C C . ILE B 1 118 ? -127.324 3.357 -11.885 1.00 60.88 118 ILE B C 1
ATOM 3848 O O . ILE B 1 118 ? -128.178 2.471 -12.008 1.00 61.01 118 ILE B O 1
ATOM 3853 N N . LEU B 1 119 ? -126.021 3.110 -11.815 1.00 61.48 119 LEU B N 1
ATOM 3854 C CA . LEU B 1 119 ? -125.495 1.749 -11.860 1.00 61.15 119 LEU B CA 1
ATOM 3855 C C . LEU B 1 119 ? -125.734 0.991 -10.555 1.00 61.47 119 LEU B C 1
ATOM 3856 O O . LEU B 1 119 ? -126.077 -0.189 -10.564 1.00 62.95 119 LEU B O 1
ATOM 3861 N N . GLY B 1 120 ? -125.556 1.659 -9.430 1.00 60.69 120 GLY B N 1
ATOM 3862 C CA . GLY B 1 120 ? -125.795 0.983 -8.173 1.00 61.55 120 GLY B CA 1
ATOM 3863 C C . GLY B 1 120 ? -124.596 0.306 -7.543 1.00 61.99 120 GLY B C 1
ATOM 3864 O O . GLY B 1 120 ? -124.759 -0.478 -6.603 1.00 62.00 120 GLY B O 1
ATOM 3865 N N . VAL B 1 121 ? -123.401 0.586 -8.061 1.00 62.10 121 VAL B N 1
ATOM 3866 C CA . VAL B 1 121 ? -122.162 0.023 -7.517 1.00 61.29 121 VAL B CA 1
ATOM 3867 C C . VAL B 1 121 ? -120.979 0.913 -7.840 1.00 60.77 121 VAL B C 1
ATOM 3868 O O . VAL B 1 121 ? -121.011 1.698 -8.789 1.00 60.74 121 VAL B O 1
ATOM 3872 N N . ASP B 1 122 ? -119.934 0.794 -7.035 1.00 61.10 122 ASP B N 1
ATOM 3873 C CA . ASP B 1 122 ? -118.742 1.592 -7.243 1.00 61.96 122 ASP B CA 1
ATOM 3874 C C . ASP B 1 122 ? -118.110 1.151 -8.550 1.00 61.17 122 ASP B C 1
ATOM 3875 O O . ASP B 1 122 ? -118.508 0.152 -9.138 1.00 61.03 122 ASP B O 1
ATOM 3880 N N . ARG B 1 123 ? -117.120 1.907 -8.994 1.00 60.70 123 ARG B N 1
ATOM 3881 C CA . ARG B 1 123 ? -116.433 1.630 -10.235 1.00 60.24 123 ARG B CA 1
ATOM 3882 C C . ARG B 1 123 ? -115.892 0.209 -10.358 1.00 60.69 123 ARG B C 1
ATOM 3883 O O . ARG B 1 123 ? -115.939 -0.391 -11.429 1.00 60.82 123 ARG B O 1
ATOM 3891 N N . ASN B 1 124 ? -115.377 -0.326 -9.260 1.00 62.04 124 ASN B N 1
ATOM 3892 C CA . ASN B 1 124 ? -114.802 -1.666 -9.263 1.00 62.83 124 ASN B CA 1
ATOM 3893 C C . ASN B 1 124 ? -115.842 -2.765 -9.333 1.00 62.66 124 ASN B C 1
ATOM 3894 O O . ASN B 1 124 ? -115.748 -3.657 -10.172 1.00 62.14 124 ASN B O 1
ATOM 3899 N N . MET B 1 125 ? -116.821 -2.724 -8.436 1.00 62.19 125 MET B N 1
ATOM 3900 C CA . MET B 1 125 ? -117.860 -3.736 -8.461 1.00 61.42 125 MET B CA 1
ATOM 3901 C C . MET B 1 125 ? -118.397 -3.785 -9.887 1.00 59.72 125 MET B C 1
ATOM 3902 O O . MET B 1 125 ? -118.487 -4.852 -10.491 1.00 59.90 125 MET B O 1
ATOM 3907 N N . PHE B 1 126 ? -118.734 -2.620 -10.428 1.00 57.47 126 PHE B N 1
ATOM 3908 C CA . PHE B 1 126 ? -119.257 -2.554 -11.779 1.00 55.44 126 PHE B CA 1
ATOM 3909 C C . PHE B 1 126 ? -118.287 -3.183 -12.766 1.00 54.53 126 PHE B C 1
ATOM 3910 O O . PHE B 1 126 ? -118.622 -4.159 -13.434 1.00 54.72 126 PHE B O 1
ATOM 3918 N N . LEU B 1 127 ? -117.085 -2.624 -12.851 1.00 52.57 127 LEU B N 1
ATOM 3919 C CA . LEU B 1 127 ? -116.078 -3.128 -13.763 1.00 51.37 127 LEU B CA 1
ATOM 3920 C C . LEU B 1 127 ? -115.976 -4.664 -13.781 1.00 51.08 127 LEU B C 1
ATOM 3921 O O . LEU B 1 127 ? -115.813 -5.264 -14.840 1.00 51.30 127 LEU B O 1
ATOM 3926 N N . ASN B 1 128 ? -116.076 -5.305 -12.620 1.00 49.91 128 ASN B N 1
ATOM 3927 C CA . ASN B 1 128 ? -116.004 -6.763 -12.560 1.00 48.16 128 ASN B CA 1
ATOM 3928 C C . ASN B 1 128 ? -117.298 -7.441 -12.983 1.00 47.77 128 ASN B C 1
ATOM 3929 O O . ASN B 1 128 ? -117.328 -8.644 -13.220 1.00 48.50 128 ASN B O 1
ATOM 3934 N N . SER B 1 129 ? -118.380 -6.686 -13.070 1.00 46.63 129 SER B N 1
ATOM 3935 C CA . SER B 1 129 ? -119.641 -7.284 -13.462 1.00 46.79 129 SER B CA 1
ATOM 3936 C C . SER B 1 129 ? -119.847 -7.142 -14.965 1.00 46.93 129 SER B C 1
ATOM 3937 O O . SER B 1 129 ? -120.836 -7.649 -15.523 1.00 47.68 129 SER B O 1
ATOM 3940 N N . ILE B 1 130 ? -118.912 -6.466 -15.627 1.00 45.30 130 ILE B N 1
ATOM 3941 C CA . ILE B 1 130 ? -119.035 -6.275 -17.067 1.00 44.58 130 ILE B CA 1
ATOM 3942 C C . ILE B 1 130 ? -117.764 -6.558 -17.870 1.00 45.16 130 ILE B C 1
ATOM 3943 O O . ILE B 1 130 ? -117.834 -6.783 -19.081 1.00 45.86 130 ILE B O 1
ATOM 3948 N N . TYR B 1 131 ? -116.611 -6.568 -17.211 1.00 44.03 131 TYR B N 1
ATOM 3949 C CA . TYR B 1 131 ? -115.365 -6.784 -17.935 1.00 43.16 131 TYR B CA 1
ATOM 3950 C C . TYR B 1 131 ? -114.552 -7.963 -17.421 1.00 42.29 131 TYR B C 1
ATOM 3951 O O . TYR B 1 131 ? -114.103 -7.967 -16.281 1.00 42.24 131 TYR B O 1
ATOM 3960 N N . ILE B 1 132 ? -114.373 -8.966 -18.271 1.00 40.90 132 ILE B N 1
ATOM 3961 C CA . ILE B 1 132 ? -113.590 -10.138 -17.916 1.00 40.17 132 ILE B CA 1
ATOM 3962 C C . ILE B 1 132 ? -112.232 -9.927 -18.547 1.00 40.43 132 ILE B C 1
ATOM 3963 O O . ILE B 1 132 ? -112.091 -9.974 -19.769 1.00 39.14 132 ILE B O 1
ATOM 3968 N N . LYS B 1 133 ? -111.247 -9.665 -17.695 1.00 41.74 133 LYS B N 1
ATOM 3969 C CA . LYS B 1 133 ? -109.885 -9.391 -18.137 1.00 44.46 133 LYS B CA 1
ATOM 3970 C C . LYS B 1 133 ? -109.132 -10.566 -18.736 1.00 46.59 133 LYS B C 1
ATOM 3971 O O . LYS B 1 133 ? -109.241 -11.707 -18.274 1.00 47.65 133 LYS B O 1
ATOM 3977 N N . GLN B 1 134 ? -108.363 -10.270 -19.778 1.00 47.11 134 GLN B N 1
ATOM 3978 C CA . GLN B 1 134 ? -107.563 -11.271 -20.451 1.00 47.62 134 GLN B CA 1
ATOM 3979 C C . GLN B 1 134 ? -106.879 -12.188 -19.434 1.00 48.52 134 GLN B C 1
ATOM 3980 O O . GLN B 1 134 ? -106.217 -11.724 -18.505 1.00 47.50 134 GLN B O 1
ATOM 3986 N N . GLY B 1 135 ? -107.058 -13.493 -19.601 1.00 51.09 135 GLY B N 1
ATOM 3987 C CA . GLY B 1 135 ? -106.435 -14.438 -18.692 1.00 53.10 135 GLY B CA 1
ATOM 3988 C C . GLY B 1 135 ? -107.306 -14.992 -17.579 1.00 54.67 135 GLY B C 1
ATOM 3989 O O . GLY B 1 135 ? -107.157 -16.158 -17.222 1.00 56.20 135 GLY B O 1
ATOM 3990 N N . GLU B 1 136 ? -108.209 -14.176 -17.031 1.00 55.16 136 GLU B N 1
ATOM 3991 C CA . GLU B 1 136 ? -109.087 -14.606 -15.934 1.00 55.03 136 GLU B CA 1
ATOM 3992 C C . GLU B 1 136 ? -109.541 -16.058 -16.059 1.00 54.82 136 GLU B C 1
ATOM 3993 O O . GLU B 1 136 ? -109.404 -16.852 -15.125 1.00 53.14 136 GLU B O 1
ATOM 3999 N N . ILE B 1 137 ? -110.097 -16.388 -17.217 1.00 55.58 137 ILE B N 1
ATOM 4000 C CA . ILE B 1 137 ? -110.575 -17.732 -17.484 1.00 55.94 137 ILE B CA 1
ATOM 4001 C C . ILE B 1 137 ? -109.440 -18.715 -17.257 1.00 56.17 137 ILE B C 1
ATOM 4002 O O . ILE B 1 137 ? -109.550 -19.615 -16.430 1.00 55.04 137 ILE B O 1
ATOM 4007 N N . ALA B 1 138 ? -108.349 -18.529 -17.994 1.00 56.88 138 ALA B N 1
ATOM 4008 C CA . ALA B 1 138 ? -107.181 -19.389 -17.873 1.00 59.18 138 ALA B CA 1
ATOM 4009 C C . ALA B 1 138 ? -106.754 -19.555 -16.417 1.00 60.61 138 ALA B C 1
ATOM 4010 O O . ALA B 1 138 ? -106.392 -20.644 -15.994 1.00 60.69 138 ALA B O 1
ATOM 4012 N N . LYS B 1 139 ? -106.800 -18.468 -15.654 1.00 63.25 139 LYS B N 1
ATOM 4013 C CA . LYS B 1 139 ? -106.427 -18.488 -14.244 1.00 65.75 139 LYS B CA 1
ATOM 4014 C C . LYS B 1 139 ? -107.259 -19.479 -13.418 1.00 66.73 139 LYS B C 1
ATOM 4015 O O . LYS B 1 139 ? -106.828 -19.954 -12.369 1.00 66.54 139 LYS B O 1
ATOM 4021 N N . PHE B 1 140 ? -108.453 -19.796 -13.894 1.00 68.87 140 PHE B N 1
ATOM 4022 C CA . PHE B 1 140 ? -109.334 -20.710 -13.179 1.00 71.35 140 PHE B CA 1
ATOM 4023 C C . PHE B 1 140 ? -109.154 -22.169 -13.540 1.00 72.39 140 PHE B C 1
ATOM 4024 O O . PHE B 1 140 ? -109.738 -23.043 -12.907 1.00 72.94 140 PHE B O 1
ATOM 4032 N N . LEU B 1 141 ? -108.366 -22.446 -14.564 1.00 73.48 141 LEU B N 1
ATOM 4033 C CA . LEU B 1 141 ? -108.167 -23.827 -14.959 1.00 75.09 141 LEU B CA 1
ATOM 4034 C C . LEU B 1 141 ? -106.799 -24.340 -14.524 1.00 76.87 141 LEU B C 1
ATOM 4035 O O . LEU B 1 141 ? -106.540 -25.547 -14.574 1.00 78.30 141 LEU B O 1
ATOM 4040 N N . SER B 1 142 ? -105.926 -23.439 -14.084 1.00 77.52 142 SER B N 1
ATOM 4041 C CA . SER B 1 142 ? -104.596 -23.860 -13.672 1.00 78.77 142 SER B CA 1
ATOM 4042 C C . SER B 1 142 ? -104.262 -23.535 -12.227 1.00 79.64 142 SER B C 1
ATOM 4043 O O . SER B 1 142 ? -103.617 -24.330 -11.554 1.00 80.72 142 SER B O 1
ATOM 4046 N N . LEU B 1 143 ? -104.687 -22.372 -11.748 1.00 80.37 143 LEU B N 1
ATOM 4047 C CA . LEU B 1 143 ? -104.387 -21.990 -10.376 1.00 81.00 143 LEU B CA 1
ATOM 4048 C C . LEU B 1 143 ? -104.818 -23.036 -9.363 1.00 81.38 143 LEU B C 1
ATOM 4049 O O . LEU B 1 143 ? -105.902 -23.619 -9.462 1.00 80.07 143 LEU B O 1
ATOM 4054 N N . LYS B 1 144 ? -103.931 -23.264 -8.396 1.00 82.11 144 LYS B N 1
ATOM 4055 C CA . LYS B 1 144 ? -104.132 -24.220 -7.314 1.00 82.11 144 LYS B CA 1
ATOM 4056 C C . LYS B 1 144 ? -105.502 -24.012 -6.685 1.00 82.25 144 LYS B C 1
ATOM 4057 O O . LYS B 1 144 ? -106.184 -23.033 -6.981 1.00 82.72 144 LYS B O 1
ATOM 4063 N N . PRO B 1 145 ? -105.929 -24.937 -5.809 1.00 82.35 145 PRO B N 1
ATOM 4064 C CA . PRO B 1 145 ? -107.232 -24.816 -5.150 1.00 82.37 145 PRO B CA 1
ATOM 4065 C C . PRO B 1 145 ? -107.204 -23.654 -4.164 1.00 82.61 145 PRO B C 1
ATOM 4066 O O . PRO B 1 145 ? -108.242 -23.165 -3.720 1.00 82.91 145 PRO B O 1
ATOM 4070 N N . SER B 1 146 ? -105.993 -23.229 -3.822 1.00 82.85 146 SER B N 1
ATOM 4071 C CA . SER B 1 146 ? -105.788 -22.117 -2.908 1.00 82.67 146 SER B CA 1
ATOM 4072 C C . SER B 1 146 ? -106.141 -20.852 -3.680 1.00 82.53 146 SER B C 1
ATOM 4073 O O . SER B 1 146 ? -107.155 -20.205 -3.411 1.00 82.18 146 SER B O 1
ATOM 4076 N N . GLU B 1 147 ? -105.300 -20.529 -4.657 1.00 83.26 147 GLU B N 1
ATOM 4077 C CA . GLU B 1 147 ? -105.483 -19.356 -5.503 1.00 84.38 147 GLU B CA 1
ATOM 4078 C C . GLU B 1 147 ? -106.962 -19.166 -5.856 1.00 84.76 147 GLU B C 1
ATOM 4079 O O . GLU B 1 147 ? -107.536 -18.108 -5.617 1.00 84.82 147 GLU B O 1
ATOM 4085 N N . LYS B 1 148 ? -107.569 -20.204 -6.425 1.00 85.05 148 LYS B N 1
ATOM 4086 C CA . LYS B 1 148 ? -108.970 -20.159 -6.832 1.00 85.14 148 LYS B CA 1
ATOM 4087 C C . LYS B 1 148 ? -109.906 -19.559 -5.785 1.00 84.92 148 LYS B C 1
ATOM 4088 O O . LYS B 1 148 ? -110.347 -18.420 -5.925 1.00 84.77 148 LYS B O 1
ATOM 4094 N N . LEU B 1 149 ? -110.215 -20.328 -4.745 1.00 84.98 149 LEU B N 1
ATOM 4095 C CA . LEU B 1 149 ? -111.097 -19.854 -3.683 1.00 84.04 149 LEU B CA 1
ATOM 4096 C C . LEU B 1 149 ? -110.701 -18.451 -3.214 1.00 82.85 149 LEU B C 1
ATOM 4097 O O . LEU B 1 149 ? -111.513 -17.734 -2.632 1.00 82.07 149 LEU B O 1
ATOM 4102 N N . GLU B 1 150 ? -109.454 -18.066 -3.480 1.00 81.38 150 GLU B N 1
ATOM 4103 C CA . GLU B 1 150 ? -108.943 -16.743 -3.114 1.00 79.55 150 GLU B CA 1
ATOM 4104 C C . GLU B 1 150 ? -109.284 -15.736 -4.218 1.00 78.32 150 GLU B C 1
ATOM 4105 O O . GLU B 1 150 ? -110.033 -14.777 -4.006 1.00 77.63 150 GLU B O 1
ATOM 4111 N N . THR B 1 151 ? -108.717 -15.967 -5.398 1.00 76.68 151 THR B N 1
ATOM 4112 C CA . THR B 1 151 ? -108.948 -15.116 -6.550 1.00 74.86 151 THR B CA 1
ATOM 4113 C C . THR B 1 151 ? -110.443 -14.875 -6.777 1.00 72.70 151 THR B C 1
ATOM 4114 O O . THR B 1 151 ? -110.825 -13.974 -7.514 1.00 72.62 151 THR B O 1
ATOM 4118 N N . VAL B 1 152 ? -111.288 -15.679 -6.143 1.00 70.20 152 VAL B N 1
ATOM 4119 C CA . VAL B 1 152 ? -112.728 -15.506 -6.282 1.00 68.92 152 VAL B CA 1
ATOM 4120 C C . VAL B 1 152 ? -113.170 -14.310 -5.456 1.00 68.57 152 VAL B C 1
ATOM 4121 O O . VAL B 1 152 ? -113.883 -13.436 -5.946 1.00 67.57 152 VAL B O 1
ATOM 4125 N N . ALA B 1 153 ? -112.748 -14.289 -4.193 1.00 68.43 153 ALA B N 1
ATOM 4126 C CA . ALA B 1 153 ? -113.092 -13.208 -3.276 1.00 67.56 153 ALA B CA 1
ATOM 4127 C C . ALA B 1 153 ? -112.417 -11.916 -3.722 1.00 67.59 153 ALA B C 1
ATOM 4128 O O . ALA B 1 153 ? -112.899 -10.818 -3.424 1.00 68.70 153 ALA B O 1
ATOM 4130 N N . LYS B 1 154 ? -111.299 -12.040 -4.432 1.00 65.18 154 LYS B N 1
ATOM 4131 C CA . LYS B 1 154 ? -110.598 -10.861 -4.911 1.00 62.64 154 LYS B CA 1
ATOM 4132 C C . LYS B 1 154 ? -111.561 -10.102 -5.821 1.00 60.03 154 LYS B C 1
ATOM 4133 O O . LYS B 1 154 ? -111.522 -8.878 -5.893 1.00 59.48 154 LYS B O 1
ATOM 4139 N N . LEU B 1 155 ? -112.438 -10.848 -6.493 1.00 57.93 155 LEU B N 1
ATOM 4140 C CA . LEU B 1 155 ? -113.443 -10.286 -7.401 1.00 55.81 155 LEU B CA 1
ATOM 4141 C C . LEU B 1 155 ? -114.622 -9.623 -6.673 1.00 56.01 155 LEU B C 1
ATOM 4142 O O . LEU B 1 155 ? -115.109 -8.569 -7.107 1.00 55.83 155 LEU B O 1
ATOM 4147 N N . LEU B 1 156 ? -115.093 -10.254 -5.590 1.00 55.53 156 LEU B N 1
ATOM 4148 C CA . LEU B 1 156 ? -116.199 -9.713 -4.800 1.00 54.21 156 LEU B CA 1
ATOM 4149 C C . LEU B 1 156 ? -115.768 -8.432 -4.085 1.00 54.16 156 LEU B C 1
ATOM 4150 O O . LEU B 1 156 ? -116.579 -7.766 -3.437 1.00 53.64 156 LEU B O 1
ATOM 4155 N N . GLY B 1 157 ? -114.483 -8.103 -4.200 1.00 54.01 157 GLY B N 1
ATOM 4156 C CA . GLY B 1 157 ? -113.961 -6.892 -3.593 1.00 55.51 157 GLY B CA 1
ATOM 4157 C C . GLY B 1 157 ? -113.338 -6.953 -2.208 1.00 56.73 157 GLY B C 1
ATOM 4158 O O . GLY B 1 157 ? -113.348 -5.953 -1.500 1.00 57.53 157 GLY B O 1
ATOM 4159 N N . ILE B 1 158 ? -112.791 -8.093 -1.804 1.00 57.73 158 ILE B N 1
ATOM 4160 C CA . ILE B 1 158 ? -112.175 -8.180 -0.482 1.00 58.63 158 ILE B CA 1
ATOM 4161 C C . ILE B 1 158 ? -110.961 -7.245 -0.370 1.00 58.46 158 ILE B C 1
ATOM 4162 O O . ILE B 1 158 ? -110.542 -6.906 0.733 1.00 58.69 158 ILE B O 1
ATOM 4167 N N . ASP B 1 159 ? -110.397 -6.828 -1.502 1.00 59.35 159 ASP B N 1
ATOM 4168 C CA . ASP B 1 159 ? -109.241 -5.930 -1.474 1.00 61.15 159 ASP B CA 1
ATOM 4169 C C . ASP B 1 159 ? -109.597 -4.557 -0.932 1.00 61.91 159 ASP B C 1
ATOM 4170 O O . ASP B 1 159 ? -108.965 -4.072 0.007 1.00 62.89 159 ASP B O 1
ATOM 4175 N N . GLU B 1 160 ? -110.602 -3.928 -1.535 1.00 61.28 160 GLU B N 1
ATOM 4176 C CA . GLU B 1 160 ? -111.049 -2.622 -1.092 1.00 59.96 160 GLU B CA 1
ATOM 4177 C C . GLU B 1 160 ? -111.407 -2.651 0.393 1.00 58.53 160 GLU B C 1
ATOM 4178 O O . GLU B 1 160 ? -111.221 -1.667 1.097 1.00 58.54 160 GLU B O 1
ATOM 4184 N N . PHE B 1 161 ? -111.917 -3.778 0.872 1.00 57.68 161 PHE B N 1
ATOM 4185 C CA . PHE B 1 161 ? -112.280 -3.890 2.278 1.00 58.30 161 PHE B CA 1
ATOM 4186 C C . PHE B 1 161 ? -111.050 -4.021 3.143 1.00 57.44 161 PHE B C 1
ATOM 4187 O O . PHE B 1 161 ? -111.060 -3.648 4.308 1.00 58.12 161 PHE B O 1
ATOM 4195 N N . GLU B 1 162 ? -109.975 -4.531 2.568 1.00 56.73 162 GLU B N 1
ATOM 4196 C CA . GLU B 1 162 ? -108.758 -4.701 3.331 1.00 55.58 162 GLU B CA 1
ATOM 4197 C C . GLU B 1 162 ? -107.989 -3.400 3.483 1.00 54.05 162 GLU B C 1
ATOM 4198 O O . GLU B 1 162 ? -107.150 -3.278 4.357 1.00 53.32 162 GLU B O 1
ATOM 4204 N N . LYS B 1 163 ? -108.273 -2.422 2.637 1.00 53.54 163 LYS B N 1
ATOM 4205 C CA . LYS B 1 163 ? -107.582 -1.143 2.739 1.00 53.61 163 LYS B CA 1
ATOM 4206 C C . LYS B 1 163 ? -108.194 -0.360 3.883 1.00 51.97 163 LYS B C 1
ATOM 4207 O O . LYS B 1 163 ? -107.514 0.395 4.570 1.00 52.23 163 LYS B O 1
ATOM 4213 N N . CYS B 1 164 ? -109.491 -0.545 4.081 1.00 49.57 164 CYS B N 1
ATOM 4214 C CA . CYS B 1 164 ? -110.191 0.130 5.150 1.00 46.75 164 CYS B CA 1
ATOM 4215 C C . CYS B 1 164 ? -109.806 -0.535 6.463 1.00 47.38 164 CYS B C 1
ATOM 4216 O O . CYS B 1 164 ? -109.919 0.051 7.545 1.00 46.20 164 CYS B O 1
ATOM 4219 N N . TYR B 1 165 ? -109.338 -1.772 6.364 1.00 48.06 165 TYR B N 1
ATOM 4220 C CA . TYR B 1 165 ? -108.906 -2.491 7.549 1.00 48.53 165 TYR B CA 1
ATOM 4221 C C . TYR B 1 165 ? -107.644 -1.795 8.036 1.00 48.51 165 TYR B C 1
ATOM 4222 O O . TYR B 1 165 ? -107.464 -1.594 9.232 1.00 49.01 165 TYR B O 1
ATOM 4231 N N . GLN B 1 166 ? -106.768 -1.436 7.101 1.00 48.38 166 GLN B N 1
ATOM 4232 C CA . GLN B 1 166 ? -105.535 -0.741 7.450 1.00 50.21 166 GLN B CA 1
ATOM 4233 C C . GLN B 1 166 ? -105.874 0.662 7.931 1.00 49.26 166 GLN B C 1
ATOM 4234 O O . GLN B 1 166 ? -105.370 1.122 8.957 1.00 50.50 166 GLN B O 1
ATOM 4240 N N . LYS B 1 167 ? -106.714 1.352 7.168 1.00 46.62 167 LYS B N 1
ATOM 4241 C CA . LYS B 1 167 ? -107.135 2.690 7.536 1.00 44.98 167 LYS B CA 1
ATOM 4242 C C . LYS B 1 167 ? -107.465 2.672 9.025 1.00 44.23 167 LYS B C 1
ATOM 4243 O O . LYS B 1 167 ? -106.907 3.438 9.815 1.00 43.53 167 LYS B O 1
ATOM 4249 N N . MET B 1 168 ? -108.358 1.763 9.401 1.00 42.61 168 MET B N 1
ATOM 4250 C CA . MET B 1 168 ? -108.776 1.631 10.788 1.00 42.45 168 MET B CA 1
ATOM 4251 C C . MET B 1 168 ? -107.604 1.549 11.749 1.00 42.10 168 MET B C 1
ATOM 4252 O O . MET B 1 168 ? -107.567 2.254 12.756 1.00 42.76 168 MET B O 1
ATOM 4257 N N . GLY B 1 169 ? -106.649 0.680 11.448 1.00 41.71 169 GLY B N 1
ATOM 4258 C CA . GLY B 1 169 ? -105.506 0.542 12.327 1.00 42.02 169 GLY B CA 1
ATOM 4259 C C . GLY B 1 169 ? -104.678 1.808 12.362 1.00 42.52 169 GLY B C 1
ATOM 4260 O O . GLY B 1 169 ? -104.106 2.175 13.393 1.00 41.17 169 GLY B O 1
ATOM 4261 N N . GLU B 1 170 ? -104.614 2.488 11.223 1.00 43.51 170 GLU B N 1
ATOM 4262 C CA . GLU B 1 170 ? -103.835 3.702 11.151 1.00 45.24 170 GLU B CA 1
ATOM 4263 C C . GLU B 1 170 ? -104.590 4.880 11.784 1.00 44.29 170 GLU B C 1
ATOM 4264 O O . GLU B 1 170 ? -103.989 5.908 12.141 1.00 43.79 170 GLU B O 1
ATOM 4270 N N . ILE B 1 171 ? -105.905 4.733 11.932 1.00 41.16 171 ILE B N 1
ATOM 4271 C CA . ILE B 1 171 ? -106.669 5.780 12.580 1.00 39.82 171 ILE B CA 1
ATOM 4272 C C . ILE B 1 171 ? -106.520 5.571 14.083 1.00 38.40 171 ILE B C 1
ATOM 4273 O O . ILE B 1 171 ? -106.472 6.541 14.834 1.00 39.19 171 ILE B O 1
ATOM 4278 N N . VAL B 1 172 ? -106.429 4.323 14.535 1.00 38.00 172 VAL B N 1
ATOM 4279 C CA . VAL B 1 172 ? -106.264 4.107 15.976 1.00 41.56 172 VAL B CA 1
ATOM 4280 C C . VAL B 1 172 ? -104.872 4.583 16.376 1.00 42.03 172 VAL B C 1
ATOM 4281 O O . VAL B 1 172 ? -104.691 5.204 17.427 1.00 42.54 172 VAL B O 1
ATOM 4285 N N . LYS B 1 173 ? -103.897 4.313 15.515 1.00 42.53 173 LYS B N 1
ATOM 4286 C CA . LYS B 1 173 ? -102.527 4.740 15.763 1.00 43.80 173 LYS B CA 1
ATOM 4287 C C . LYS B 1 173 ? -102.548 6.269 15.916 1.00 43.44 173 LYS B C 1
ATOM 4288 O O . LYS B 1 173 ? -102.006 6.816 16.885 1.00 43.68 173 LYS B O 1
ATOM 4294 N N . GLU B 1 174 ? -103.192 6.960 14.976 1.00 41.20 174 GLU B N 1
ATOM 4295 C CA . GLU B 1 174 ? -103.267 8.413 15.062 1.00 39.38 174 GLU B CA 1
ATOM 4296 C C . GLU B 1 174 ? -104.009 8.820 16.331 1.00 37.80 174 GLU B C 1
ATOM 4297 O O . GLU B 1 174 ? -103.520 9.650 17.088 1.00 36.97 174 GLU B O 1
ATOM 4303 N N . TYR B 1 175 ? -105.174 8.235 16.595 1.00 36.95 175 TYR B N 1
ATOM 4304 C CA . TYR B 1 175 ? -105.894 8.625 17.800 1.00 36.99 175 TYR B CA 1
ATOM 4305 C C . TYR B 1 175 ? -105.092 8.415 19.061 1.00 37.95 175 TYR B C 1
ATOM 4306 O O . TYR B 1 175 ? -105.267 9.115 20.060 1.00 36.12 175 TYR B O 1
ATOM 4315 N N . GLU B 1 176 ? -104.193 7.450 19.014 1.00 40.58 176 GLU B N 1
ATOM 4316 C CA . GLU B 1 176 ? -103.369 7.205 20.173 1.00 43.99 176 GLU B CA 1
ATOM 4317 C C . GLU B 1 176 ? -102.251 8.236 20.256 1.00 44.23 176 GLU B C 1
ATOM 4318 O O . GLU B 1 176 ? -101.884 8.655 21.345 1.00 42.97 176 GLU B O 1
ATOM 4324 N N . LYS B 1 177 ? -101.731 8.667 19.110 1.00 46.83 177 LYS B N 1
ATOM 4325 C CA . LYS B 1 177 ? -100.685 9.687 19.114 1.00 49.74 177 LYS B CA 1
ATOM 4326 C C . LYS B 1 177 ? -101.241 10.931 19.802 1.00 50.15 177 LYS B C 1
ATOM 4327 O O . LYS B 1 177 ? -100.541 11.569 20.589 1.00 50.43 177 LYS B O 1
ATOM 4333 N N . ARG B 1 178 ? -102.495 11.281 19.517 1.00 50.22 178 ARG B N 1
ATOM 4334 C CA . ARG B 1 178 ? -103.064 12.449 20.172 1.00 51.41 178 ARG B CA 1
ATOM 4335 C C . ARG B 1 178 ? -103.447 12.138 21.607 1.00 51.69 178 ARG B C 1
ATOM 4336 O O . ARG B 1 178 ? -103.144 12.919 22.501 1.00 52.77 178 ARG B O 1
ATOM 4344 N N . LEU B 1 179 ? -104.108 11.011 21.849 1.00 50.17 179 LEU B N 1
ATOM 4345 C CA . LEU B 1 179 ? -104.460 10.693 23.220 1.00 50.21 179 LEU B CA 1
ATOM 4346 C C . LEU B 1 179 ? -103.213 10.844 24.080 1.00 51.05 179 LEU B C 1
ATOM 4347 O O . LEU B 1 179 ? -103.299 11.052 25.285 1.00 49.32 179 LEU B O 1
ATOM 4352 N N . GLU B 1 180 ? -102.052 10.742 23.439 1.00 54.08 180 GLU B N 1
ATOM 4353 C CA . GLU B 1 180 ? -100.766 10.894 24.112 1.00 56.79 180 GLU B CA 1
ATOM 4354 C C . GLU B 1 180 ? -100.570 12.352 24.461 1.00 58.44 180 GLU B C 1
ATOM 4355 O O . GLU B 1 180 ? -100.431 12.708 25.632 1.00 58.84 180 GLU B O 1
ATOM 4361 N N . ARG B 1 181 ? -100.532 13.193 23.430 1.00 59.66 181 ARG B N 1
ATOM 4362 C CA . ARG B 1 181 ? -100.331 14.616 23.645 1.00 61.42 181 ARG B CA 1
ATOM 4363 C C . ARG B 1 181 ? -101.262 15.096 24.745 1.00 61.86 181 ARG B C 1
ATOM 4364 O O . ARG B 1 181 ? -100.862 15.910 25.573 1.00 63.27 181 ARG B O 1
ATOM 4372 N N . ILE B 1 182 ? -102.490 14.576 24.767 1.00 61.09 182 ILE B N 1
ATOM 4373 C CA . ILE B 1 182 ? -103.463 14.972 25.778 1.00 60.52 182 ILE B CA 1
ATOM 4374 C C . ILE B 1 182 ? -102.945 14.658 27.183 1.00 61.85 182 ILE B C 1
ATOM 4375 O O . ILE B 1 182 ? -102.748 15.566 27.995 1.00 62.29 182 ILE B O 1
ATOM 4380 N N . GLU B 1 183 ? -102.714 13.385 27.478 1.00 63.00 183 GLU B N 1
ATOM 4381 C CA . GLU B 1 183 ? -102.201 13.017 28.789 1.00 63.83 183 GLU B CA 1
ATOM 4382 C C . GLU B 1 183 ? -101.020 13.917 29.144 1.00 65.04 183 GLU B C 1
ATOM 4383 O O . GLU B 1 183 ? -100.937 14.432 30.263 1.00 66.58 183 GLU B O 1
ATOM 4389 N N . GLY B 1 184 ? -100.114 14.114 28.187 1.00 64.43 184 GLY B N 1
ATOM 4390 C CA . GLY B 1 184 ? -98.974 14.983 28.427 1.00 61.75 184 GLY B CA 1
ATOM 4391 C C . GLY B 1 184 ? -99.498 16.289 28.981 1.00 60.01 184 GLY B C 1
ATOM 4392 O O . GLY B 1 184 ? -99.224 16.629 30.118 1.00 60.19 184 GLY B O 1
ATOM 4393 N N . GLU B 1 185 ? -100.284 17.003 28.182 1.00 59.38 185 GLU B N 1
ATOM 4394 C CA . GLU B 1 185 ? -100.862 18.275 28.597 1.00 59.33 185 GLU B CA 1
ATOM 4395 C C . GLU B 1 185 ? -101.650 18.203 29.909 1.00 59.50 185 GLU B C 1
ATOM 4396 O O . GLU B 1 185 ? -101.716 19.194 30.646 1.00 59.43 185 GLU B O 1
ATOM 4402 N N . LEU B 1 186 ? -102.251 17.049 30.205 1.00 58.32 186 LEU B N 1
ATOM 4403 C CA . LEU B 1 186 ? -103.020 16.913 31.444 1.00 57.59 186 LEU B CA 1
ATOM 4404 C C . LEU B 1 186 ? -102.159 16.736 32.703 1.00 57.90 186 LEU B C 1
ATOM 4405 O O . LEU B 1 186 ? -102.668 16.823 33.816 1.00 55.99 186 LEU B O 1
ATOM 4410 N N . ASN B 1 187 ? -100.861 16.502 32.535 1.00 59.39 187 ASN B N 1
ATOM 4411 C CA . ASN B 1 187 ? -99.982 16.318 33.686 1.00 62.75 187 ASN B CA 1
ATOM 4412 C C . ASN B 1 187 ? -98.983 17.454 33.869 1.00 64.10 187 ASN B C 1
ATOM 4413 O O . ASN B 1 187 ? -98.943 18.113 34.916 1.00 63.74 187 ASN B O 1
ATOM 4418 N N . TYR B 1 188 ? -98.169 17.666 32.840 1.00 64.97 188 TYR B N 1
ATOM 4419 C CA . TYR B 1 188 ? -97.141 18.687 32.873 1.00 65.26 188 TYR B CA 1
ATOM 4420 C C . TYR B 1 188 ? -97.593 19.966 32.179 1.00 65.87 188 TYR B C 1
ATOM 4421 O O . TYR B 1 188 ? -98.784 20.291 32.169 1.00 65.58 188 TYR B O 1
ATOM 4430 N N . ASN B 1 202 ? -110.798 22.093 30.015 1.00 83.21 836 ASN B N 1
ATOM 4431 C CA . ASN B 1 202 ? -112.040 21.339 29.900 1.00 82.92 836 ASN B CA 1
ATOM 4432 C C . ASN B 1 202 ? -111.937 20.252 28.862 1.00 82.70 836 ASN B C 1
ATOM 4433 O O . ASN B 1 202 ? -112.390 19.136 29.086 1.00 83.64 836 ASN B O 1
ATOM 4438 N N . LEU B 1 203 ? -111.358 20.601 27.717 1.00 82.11 837 LEU B N 1
ATOM 4439 C CA . LEU B 1 203 ? -111.213 19.678 26.601 1.00 80.53 837 LEU B CA 1
ATOM 4440 C C . LEU B 1 203 ? -110.467 18.373 26.905 1.00 79.16 837 LEU B C 1
ATOM 4441 O O . LEU B 1 203 ? -109.528 17.981 26.214 1.00 77.47 837 LEU B O 1
ATOM 4446 N N . GLU B 1 204 ? -110.898 17.727 27.980 1.00 78.17 838 GLU B N 1
ATOM 4447 C CA . GLU B 1 204 ? -110.389 16.435 28.390 1.00 77.67 838 GLU B CA 1
ATOM 4448 C C . GLU B 1 204 ? -111.495 15.586 27.783 1.00 76.20 838 GLU B C 1
ATOM 4449 O O . GLU B 1 204 ? -111.434 14.362 27.766 1.00 76.45 838 GLU B O 1
ATOM 4455 N N . LYS B 1 205 ? -112.521 16.280 27.288 1.00 74.08 839 LYS B N 1
ATOM 4456 C CA . LYS B 1 205 ? -113.659 15.638 26.650 1.00 70.82 839 LYS B CA 1
ATOM 4457 C C . LYS B 1 205 ? -113.206 15.112 25.299 1.00 70.05 839 LYS B C 1
ATOM 4458 O O . LYS B 1 205 ? -113.738 14.118 24.812 1.00 70.69 839 LYS B O 1
ATOM 4464 N N . GLU B 1 206 ? -112.225 15.778 24.692 1.00 67.82 840 GLU B N 1
ATOM 4465 C CA . GLU B 1 206 ? -111.685 15.297 23.427 1.00 65.21 840 GLU B CA 1
ATOM 4466 C C . GLU B 1 206 ? -111.072 13.941 23.762 1.00 63.41 840 GLU B C 1
ATOM 4467 O O . GLU B 1 206 ? -111.191 12.990 22.994 1.00 62.66 840 GLU B O 1
ATOM 4473 N N . LYS B 1 207 ? -110.421 13.862 24.921 1.00 62.10 841 LYS B N 1
ATOM 4474 C CA . LYS B 1 207 ? -109.809 12.618 25.367 1.00 60.52 841 LYS B CA 1
ATOM 4475 C C . LYS B 1 207 ? -110.867 11.524 25.426 1.00 60.78 841 LYS B C 1
ATOM 4476 O O . LYS B 1 207 ? -110.587 10.372 25.099 1.00 61.50 841 LYS B O 1
ATOM 4482 N N . GLU B 1 208 ? -112.080 11.876 25.846 1.00 59.93 842 GLU B N 1
ATOM 4483 C CA . GLU B 1 208 ? -113.140 10.883 25.911 1.00 60.55 842 GLU B CA 1
ATOM 4484 C C . GLU B 1 208 ? -113.590 10.425 24.528 1.00 58.41 842 GLU B C 1
ATOM 4485 O O . GLU B 1 208 ? -113.742 9.229 24.291 1.00 57.74 842 GLU B O 1
ATOM 4491 N N . LYS B 1 209 ? -113.820 11.377 23.627 1.00 56.09 843 LYS B N 1
ATOM 4492 C CA . LYS B 1 209 ? -114.240 11.058 22.267 1.00 53.94 843 LYS B CA 1
ATOM 4493 C C . LYS B 1 209 ? -113.241 10.118 21.590 1.00 52.78 843 LYS B C 1
ATOM 4494 O O . LYS B 1 209 ? -113.637 9.153 20.932 1.00 52.82 843 LYS B O 1
ATOM 4500 N N . LEU B 1 210 ? -111.950 10.390 21.766 1.00 50.18 844 LEU B N 1
ATOM 4501 C CA . LEU B 1 210 ? -110.922 9.579 21.136 1.00 48.38 844 LEU B CA 1
ATOM 4502 C C . LEU B 1 210 ? -110.774 8.171 21.697 1.00 48.02 844 LEU B C 1
ATOM 4503 O O . LEU B 1 210 ? -110.714 7.199 20.937 1.00 46.70 844 LEU B O 1
ATOM 4508 N N . THR B 1 211 ? -110.707 8.049 23.016 1.00 47.74 845 THR B N 1
ATOM 4509 C CA . THR B 1 211 ? -110.583 6.729 23.635 1.00 48.41 845 THR B CA 1
ATOM 4510 C C . THR B 1 211 ? -111.795 5.848 23.265 1.00 49.10 845 THR B C 1
ATOM 4511 O O . THR B 1 211 ? -111.693 4.616 23.162 1.00 48.37 845 THR B O 1
ATOM 4515 N N . LYS B 1 212 ? -112.936 6.500 23.053 1.00 49.81 846 LYS B N 1
ATOM 4516 C CA . LYS B 1 212 ? -114.177 5.822 22.693 1.00 50.86 846 LYS B CA 1
ATOM 4517 C C . LYS B 1 212 ? -114.111 5.306 21.258 1.00 50.55 846 LYS B C 1
ATOM 4518 O O . LYS B 1 212 ? -114.570 4.204 20.968 1.00 50.70 846 LYS B O 1
ATOM 4524 N N . PHE B 1 213 ? -113.556 6.115 20.358 1.00 50.04 847 PHE B N 1
ATOM 4525 C CA . PHE B 1 213 ? -113.419 5.717 18.964 1.00 49.43 847 PHE B CA 1
ATOM 4526 C C . PHE B 1 213 ? -112.413 4.586 18.839 1.00 49.73 847 PHE B C 1
ATOM 4527 O O . PHE B 1 213 ? -112.655 3.630 18.107 1.00 50.54 847 PHE B O 1
ATOM 4535 N N . VAL B 1 214 ? -111.281 4.708 19.537 1.00 50.17 848 VAL B N 1
ATOM 4536 C CA . VAL B 1 214 ? -110.235 3.688 19.499 1.00 50.74 848 VAL B CA 1
ATOM 4537 C C . VAL B 1 214 ? -110.845 2.362 19.898 1.00 51.50 848 VAL B C 1
ATOM 4538 O O . VAL B 1 214 ? -110.393 1.295 19.486 1.00 51.41 848 VAL B O 1
ATOM 4542 N N . GLU B 1 215 ? -111.898 2.460 20.695 1.00 52.53 849 GLU B N 1
ATOM 4543 C CA . GLU B 1 215 ? -112.633 1.309 21.185 1.00 53.30 849 GLU B CA 1
ATOM 4544 C C . GLU B 1 215 ? -113.467 0.695 20.067 1.00 51.37 849 GLU B C 1
ATOM 4545 O O . GLU B 1 215 ? -113.322 -0.484 19.753 1.00 50.42 849 GLU B O 1
ATOM 4551 N N . TYR B 1 216 ? -114.351 1.494 19.474 1.00 50.05 850 TYR B N 1
ATOM 4552 C CA . TYR B 1 216 ? -115.182 0.990 18.402 1.00 48.42 850 TYR B CA 1
ATOM 4553 C C . TYR B 1 216 ? -114.264 0.427 17.331 1.00 47.36 850 TYR B C 1
ATOM 4554 O O . TYR B 1 216 ? -114.478 -0.676 16.826 1.00 48.16 850 TYR B O 1
ATOM 4563 N N . LEU B 1 217 ? -113.230 1.186 16.989 1.00 45.20 851 LEU B N 1
ATOM 4564 C CA . LEU B 1 217 ? -112.284 0.750 15.971 1.00 45.18 851 LEU B CA 1
ATOM 4565 C C . LEU B 1 217 ? -111.665 -0.623 16.256 1.00 46.07 851 LEU B C 1
ATOM 4566 O O . LEU B 1 217 ? -111.524 -1.434 15.351 1.00 46.54 851 LEU B O 1
ATOM 4571 N N . ASP B 1 218 ? -111.294 -0.904 17.498 1.00 47.58 852 ASP B N 1
ATOM 4572 C CA . ASP B 1 218 ? -110.738 -2.222 17.765 1.00 48.57 852 ASP B CA 1
ATOM 4573 C C . ASP B 1 218 ? -111.818 -3.307 17.747 1.00 48.53 852 ASP B C 1
ATOM 4574 O O . ASP B 1 218 ? -111.546 -4.447 17.347 1.00 46.38 852 ASP B O 1
ATOM 4579 N N . LYS B 1 219 ? -113.042 -2.960 18.153 1.00 49.29 853 LYS B N 1
ATOM 4580 C CA . LYS B 1 219 ? -114.128 -3.936 18.109 1.00 51.43 853 LYS B CA 1
ATOM 4581 C C . LYS B 1 219 ? -114.299 -4.423 16.665 1.00 52.86 853 LYS B C 1
ATOM 4582 O O . LYS B 1 219 ? -114.286 -5.626 16.403 1.00 54.44 853 LYS B O 1
ATOM 4588 N N . VAL B 1 220 ? -114.453 -3.501 15.720 1.00 52.61 854 VAL B N 1
ATOM 4589 C CA . VAL B 1 220 ? -114.607 -3.924 14.337 1.00 52.37 854 VAL B CA 1
ATOM 4590 C C . VAL B 1 220 ? -113.286 -4.472 13.804 1.00 53.87 854 VAL B C 1
ATOM 4591 O O . VAL B 1 220 ? -113.277 -5.423 13.030 1.00 53.26 854 VAL B O 1
ATOM 4595 N N . ARG B 1 221 ? -112.167 -3.896 14.240 1.00 56.40 855 ARG B N 1
ATOM 4596 C CA . ARG B 1 221 ? -110.855 -4.345 13.766 1.00 58.48 855 ARG B CA 1
ATOM 4597 C C . ARG B 1 221 ? -110.596 -5.822 14.026 1.00 61.27 855 ARG B C 1
ATOM 4598 O O . ARG B 1 221 ? -109.921 -6.478 13.233 1.00 61.68 855 ARG B O 1
ATOM 4606 N N . ARG B 1 222 ? -111.120 -6.344 15.135 1.00 64.49 856 ARG B N 1
ATOM 4607 C CA . ARG B 1 222 ? -110.934 -7.754 15.465 1.00 67.18 856 ARG B CA 1
ATOM 4608 C C . ARG B 1 222 ? -112.064 -8.591 14.871 1.00 68.54 856 ARG B C 1
ATOM 4609 O O . ARG B 1 222 ? -111.811 -9.608 14.239 1.00 69.26 856 ARG B O 1
ATOM 4617 N N . ILE B 1 223 ? -113.305 -8.154 15.061 1.00 69.90 857 ILE B N 1
ATOM 4618 C CA . ILE B 1 223 ? -114.464 -8.859 14.527 1.00 71.05 857 ILE B CA 1
ATOM 4619 C C . ILE B 1 223 ? -114.422 -8.956 12.992 1.00 72.71 857 ILE B C 1
ATOM 4620 O O . ILE B 1 223 ? -115.316 -9.530 12.383 1.00 73.48 857 ILE B O 1
ATOM 4625 N N . PHE B 1 224 ? -113.382 -8.419 12.363 1.00 74.53 858 PHE B N 1
ATOM 4626 C CA . PHE B 1 224 ? -113.289 -8.480 10.904 1.00 77.94 858 PHE B CA 1
ATOM 4627 C C . PHE B 1 224 ? -111.883 -8.791 10.392 1.00 79.63 858 PHE B C 1
ATOM 4628 O O . PHE B 1 224 ? -111.648 -8.788 9.186 1.00 79.33 858 PHE B O 1
ATOM 4636 N N . GLY B 1 225 ? -110.972 -9.071 11.320 1.00 82.57 859 GLY B N 1
ATOM 4637 C CA . GLY B 1 225 ? -109.581 -9.377 11.007 1.00 86.24 859 GLY B CA 1
ATOM 4638 C C . GLY B 1 225 ? -109.180 -9.716 9.577 1.00 88.92 859 GLY B C 1
ATOM 4639 O O . GLY B 1 225 ? -109.357 -8.911 8.656 1.00 88.82 859 GLY B O 1
ATOM 4640 N N . ARG B 1 226 ? -108.600 -10.904 9.404 1.00 91.30 860 ARG B N 1
ATOM 4641 C CA . ARG B 1 226 ? -108.166 -11.383 8.091 1.00 93.36 860 ARG B CA 1
ATOM 4642 C C . ARG B 1 226 ? -109.317 -12.128 7.417 1.00 93.96 860 ARG B C 1
ATOM 4643 O O . ARG B 1 226 ? -109.398 -12.189 6.186 1.00 93.91 860 ARG B O 1
ATOM 4651 N N . ASN B 1 227 ? -110.208 -12.683 8.239 1.00 94.53 861 ASN B N 1
ATOM 4652 C CA . ASN B 1 227 ? -111.360 -13.442 7.756 1.00 94.89 861 ASN B CA 1
ATOM 4653 C C . ASN B 1 227 ? -112.678 -12.731 8.037 1.00 94.66 861 ASN B C 1
ATOM 4654 O O . ASN B 1 227 ? -113.749 -13.325 7.909 1.00 94.46 861 ASN B O 1
ATOM 4659 N N . GLY B 1 228 ? -112.605 -11.465 8.428 1.00 94.42 862 GLY B N 1
ATOM 4660 C CA . GLY B 1 228 ? -113.819 -10.727 8.718 1.00 94.19 862 GLY B CA 1
ATOM 4661 C C . GLY B 1 228 ? -114.660 -10.491 7.481 1.00 93.95 862 GLY B C 1
ATOM 4662 O O . GLY B 1 228 ? -115.862 -10.771 7.467 1.00 93.45 862 GLY B O 1
ATOM 4663 N N . PHE B 1 229 ? -114.020 -9.971 6.438 1.00 93.35 863 PHE B N 1
ATOM 4664 C CA . PHE B 1 229 ? -114.698 -9.688 5.181 1.00 92.19 863 PHE B CA 1
ATOM 4665 C C . PHE B 1 229 ? -114.957 -10.986 4.435 1.00 91.03 863 PHE B C 1
ATOM 4666 O O . PHE B 1 229 ? -115.941 -11.110 3.704 1.00 90.97 863 PHE B O 1
ATOM 4674 N N . GLN B 1 230 ? -114.063 -11.949 4.632 1.00 89.48 864 GLN B N 1
ATOM 4675 C CA . GLN B 1 230 ? -114.196 -13.263 4.023 1.00 87.31 864 GLN B CA 1
ATOM 4676 C C . GLN B 1 230 ? -115.614 -13.723 4.310 1.00 85.56 864 GLN B C 1
ATOM 4677 O O . GLN B 1 230 ? -116.358 -14.088 3.408 1.00 86.30 864 GLN B O 1
ATOM 4683 N N . ALA B 1 231 ? -115.979 -13.688 5.585 1.00 83.44 865 ALA B N 1
ATOM 4684 C CA . ALA B 1 231 ? -117.309 -14.098 6.016 1.00 81.81 865 ALA B CA 1
ATOM 4685 C C . ALA B 1 231 ? -118.376 -13.258 5.337 1.00 79.94 865 ALA B C 1
ATOM 4686 O O . ALA B 1 231 ? -119.156 -13.762 4.527 1.00 80.29 865 ALA B O 1
ATOM 4688 N N . TYR B 1 232 ? -118.406 -11.977 5.693 1.00 77.41 866 TYR B N 1
ATOM 4689 C CA . TYR B 1 232 ? -119.357 -11.022 5.138 1.00 73.99 866 TYR B CA 1
ATOM 4690 C C . TYR B 1 232 ? -119.626 -11.302 3.666 1.00 74.24 866 TYR B C 1
ATOM 4691 O O . TYR B 1 232 ? -120.777 -11.303 3.229 1.00 74.30 866 TYR B O 1
ATOM 4700 N N . LEU B 1 233 ? -118.557 -11.535 2.906 1.00 74.20 867 LEU B N 1
ATOM 4701 C CA . LEU B 1 233 ? -118.679 -11.822 1.478 1.00 74.73 867 LEU B CA 1
ATOM 4702 C C . LEU B 1 233 ? -119.494 -13.105 1.219 1.00 75.84 867 LEU B C 1
ATOM 4703 O O . LEU B 1 233 ? -120.367 -13.136 0.339 1.00 75.81 867 LEU B O 1
ATOM 4708 N N . ARG B 1 234 ? -119.217 -14.149 1.999 1.00 76.32 868 ARG B N 1
ATOM 4709 C CA . ARG B 1 234 ? -119.913 -15.423 1.871 1.00 76.18 868 ARG B CA 1
ATOM 4710 C C . ARG B 1 234 ? -121.410 -15.288 2.087 1.00 74.78 868 ARG B C 1
ATOM 4711 O O . ARG B 1 234 ? -122.186 -15.996 1.461 1.00 74.67 868 ARG B O 1
ATOM 4719 N N . GLU B 1 235 ? -121.821 -14.386 2.969 1.00 73.34 869 GLU B N 1
ATOM 4720 C CA . GLU B 1 235 ? -123.246 -14.209 3.226 1.00 72.69 869 GLU B CA 1
ATOM 4721 C C . GLU B 1 235 ? -123.895 -13.131 2.372 1.00 70.59 869 GLU B C 1
ATOM 4722 O O . GLU B 1 235 ? -124.913 -12.553 2.767 1.00 70.58 869 GLU B O 1
ATOM 4728 N N . LYS B 1 236 ? -123.316 -12.850 1.209 1.00 67.75 870 LYS B N 1
ATOM 4729 C CA . LYS B 1 236 ? -123.897 -11.840 0.332 1.00 65.85 870 LYS B CA 1
ATOM 4730 C C . LYS B 1 236 ? -123.908 -12.248 -1.129 1.00 65.37 870 LYS B C 1
ATOM 4731 O O . LYS B 1 236 ? -124.892 -12.027 -1.847 1.00 64.18 870 LYS B O 1
ATOM 4737 N N . TYR B 1 237 ? -122.806 -12.844 -1.561 1.00 65.40 871 TYR B N 1
ATOM 4738 C CA . TYR B 1 237 ? -122.665 -13.241 -2.949 1.00 65.77 871 TYR B CA 1
ATOM 4739 C C . TYR B 1 237 ? -122.845 -14.738 -3.201 1.00 65.33 871 TYR B C 1
ATOM 4740 O O . TYR B 1 237 ? -123.331 -15.136 -4.267 1.00 63.88 871 TYR B O 1
ATOM 4749 N N . VAL B 1 238 ? -122.471 -15.553 -2.213 1.00 65.16 872 VAL B N 1
ATOM 4750 C CA . VAL B 1 238 ? -122.572 -17.011 -2.307 1.00 64.73 872 VAL B CA 1
ATOM 4751 C C . VAL B 1 238 ? -123.911 -17.574 -2.779 1.00 65.11 872 VAL B C 1
ATOM 4752 O O . VAL B 1 238 ? -123.958 -18.342 -3.741 1.00 65.69 872 VAL B O 1
ATOM 4756 N N . PRO B 1 239 ? -125.017 -17.218 -2.112 1.00 65.26 873 PRO B N 1
ATOM 4757 C CA . PRO B 1 239 ? -126.274 -17.785 -2.603 1.00 65.55 873 PRO B CA 1
ATOM 4758 C C . PRO B 1 239 ? -126.470 -17.436 -4.077 1.00 65.90 873 PRO B C 1
ATOM 4759 O O . PRO B 1 239 ? -126.818 -18.303 -4.884 1.00 66.73 873 PRO B O 1
ATOM 4763 N N . LEU B 1 240 ? -126.223 -16.169 -4.418 1.00 64.89 874 LEU B N 1
ATOM 4764 C CA . LEU B 1 240 ? -126.376 -15.685 -5.787 1.00 62.78 874 LEU B CA 1
ATOM 4765 C C . LEU B 1 240 ? -125.397 -16.287 -6.772 1.00 61.66 874 LEU B C 1
ATOM 4766 O O . LEU B 1 240 ? -125.786 -16.623 -7.883 1.00 61.50 874 LEU B O 1
ATOM 4771 N N . ILE B 1 241 ? -124.130 -16.406 -6.377 1.00 60.87 875 ILE B N 1
ATOM 4772 C CA . ILE B 1 241 ? -123.110 -16.973 -7.258 1.00 60.70 875 ILE B CA 1
ATOM 4773 C C . ILE B 1 241 ? -123.539 -18.382 -7.650 1.00 61.93 875 ILE B C 1
ATOM 4774 O O . ILE B 1 241 ? -123.372 -18.805 -8.796 1.00 62.06 875 ILE B O 1
ATOM 4779 N N . GLN B 1 242 ? -124.102 -19.097 -6.680 1.00 62.77 876 GLN B N 1
ATOM 4780 C CA . GLN B 1 242 ? -124.582 -20.461 -6.877 1.00 62.90 876 GLN B CA 1
ATOM 4781 C C . GLN B 1 242 ? -125.783 -20.438 -7.821 1.00 62.56 876 GLN B C 1
ATOM 4782 O O . GLN B 1 242 ? -125.728 -20.973 -8.928 1.00 62.73 876 GLN B O 1
ATOM 4788 N N . LYS B 1 243 ? -126.868 -19.810 -7.383 1.00 62.32 877 LYS B N 1
ATOM 4789 C CA . LYS B 1 243 ? -128.068 -19.711 -8.206 1.00 62.92 877 LYS B CA 1
ATOM 4790 C C . LYS B 1 243 ? -127.689 -19.424 -9.664 1.00 62.97 877 LYS B C 1
ATOM 4791 O O . LYS B 1 243 ? -128.074 -20.158 -10.572 1.00 62.78 877 LYS B O 1
ATOM 4797 N N . TYR B 1 244 ? -126.921 -18.358 -9.874 1.00 63.04 878 TYR B N 1
ATOM 4798 C CA . TYR B 1 244 ? -126.487 -17.966 -11.209 1.00 62.57 878 TYR B CA 1
ATOM 4799 C C . TYR B 1 244 ? -125.513 -18.964 -11.798 1.00 62.25 878 TYR B C 1
ATOM 4800 O O . TYR B 1 244 ? -125.469 -19.159 -13.009 1.00 61.28 878 TYR B O 1
ATOM 4809 N N . LEU B 1 245 ? -124.724 -19.591 -10.938 1.00 61.79 879 LEU B N 1
ATOM 4810 C CA . LEU B 1 245 ? -123.765 -20.577 -11.400 1.00 62.47 879 LEU B CA 1
ATOM 4811 C C . LEU B 1 245 ? -124.541 -21.752 -11.964 1.00 63.69 879 LEU B C 1
ATOM 4812 O O . LEU B 1 245 ? -124.133 -22.374 -12.947 1.00 64.30 879 LEU B O 1
ATOM 4817 N N . ASN B 1 246 ? -125.674 -22.044 -11.333 1.00 64.86 880 ASN B N 1
ATOM 4818 C CA . ASN B 1 246 ? -126.530 -23.135 -11.764 1.00 65.84 880 ASN B CA 1
ATOM 4819 C C . ASN B 1 246 ? -127.154 -22.817 -13.107 1.00 66.83 880 ASN B C 1
ATOM 4820 O O . ASN B 1 246 ? -126.999 -23.566 -14.070 1.00 67.87 880 ASN B O 1
ATOM 4825 N N . GLU B 1 247 ? -127.863 -21.697 -13.163 1.00 67.79 881 GLU B N 1
ATOM 4826 C CA . GLU B 1 247 ? -128.519 -21.265 -14.387 1.00 68.34 881 GLU B CA 1
ATOM 4827 C C . GLU B 1 247 ? -127.573 -21.335 -15.585 1.00 67.85 881 GLU B C 1
ATOM 4828 O O . GLU B 1 247 ? -128.014 -21.523 -16.721 1.00 68.12 881 GLU B O 1
ATOM 4834 N N . ALA B 1 248 ? -126.276 -21.188 -15.328 1.00 67.58 882 ALA B N 1
ATOM 4835 C CA . ALA B 1 248 ? -125.279 -21.246 -16.390 1.00 67.61 882 ALA B CA 1
ATOM 4836 C C . ALA B 1 248 ? -125.095 -22.693 -16.795 1.00 68.27 882 ALA B C 1
ATOM 4837 O O . ALA B 1 248 ? -125.127 -23.018 -17.983 1.00 68.97 882 ALA B O 1
ATOM 4839 N N . PHE B 1 249 ? -124.906 -23.565 -15.808 1.00 68.82 883 PHE B N 1
ATOM 4840 C CA . PHE B 1 249 ? -124.728 -24.989 -16.088 1.00 69.83 883 PHE B CA 1
ATOM 4841 C C . PHE B 1 249 ? -125.792 -25.526 -17.054 1.00 70.35 883 PHE B C 1
ATOM 4842 O O . PHE B 1 249 ? -125.494 -26.374 -17.907 1.00 69.96 883 PHE B O 1
ATOM 4850 N N . SER B 1 250 ? -127.022 -25.020 -16.924 1.00 70.40 884 SER B N 1
ATOM 4851 C CA . SER B 1 250 ? -128.146 -25.432 -17.773 1.00 69.33 884 SER B CA 1
ATOM 4852 C C . SER B 1 250 ? -128.019 -24.904 -19.189 1.00 68.28 884 SER B C 1
ATOM 4853 O O . SER B 1 250 ? -128.152 -25.646 -20.156 1.00 67.61 884 SER B O 1
ATOM 4856 N N . GLU B 1 251 ? -127.774 -23.609 -19.307 1.00 68.01 885 GLU B N 1
ATOM 4857 C CA . GLU B 1 251 ? -127.639 -23.003 -20.614 1.00 68.71 885 GLU B CA 1
ATOM 4858 C C . GLU B 1 251 ? -126.529 -23.668 -21.406 1.00 69.82 885 GLU B C 1
ATOM 4859 O O . GLU B 1 251 ? -126.651 -23.864 -22.614 1.00 69.54 885 GLU B O 1
ATOM 4865 N N . PHE B 1 252 ? -125.449 -24.020 -20.717 1.00 72.02 886 PHE B N 1
ATOM 4866 C CA . PHE B 1 252 ? -124.298 -24.649 -21.358 1.00 74.10 886 PHE B CA 1
ATOM 4867 C C . PHE B 1 252 ? -124.508 -26.139 -21.628 1.00 75.03 886 PHE B C 1
ATOM 4868 O O . PHE B 1 252 ? -123.670 -26.797 -22.248 1.00 76.11 886 PHE B O 1
ATOM 4876 N N . ASP B 1 253 ? -125.633 -26.664 -21.163 1.00 76.01 887 ASP B N 1
ATOM 4877 C CA . ASP B 1 253 ? -125.970 -28.068 -21.372 1.00 77.19 887 ASP B CA 1
ATOM 4878 C C . ASP B 1 253 ? -125.030 -28.997 -20.615 1.00 77.21 887 ASP B C 1
ATOM 4879 O O . ASP B 1 253 ? -124.645 -30.052 -21.126 1.00 76.89 887 ASP B O 1
ATOM 4884 N N . LEU B 1 254 ? -124.656 -28.590 -19.404 1.00 77.27 888 LEU B N 1
ATOM 4885 C CA . LEU B 1 254 ? -123.777 -29.392 -18.554 1.00 76.78 888 LEU B CA 1
ATOM 4886 C C . LEU B 1 254 ? -124.600 -30.563 -18.037 1.00 75.92 888 LEU B C 1
ATOM 4887 O O . LEU B 1 254 ? -125.764 -30.401 -17.694 1.00 75.62 888 LEU B O 1
ATOM 4892 N N . PRO B 1 255 ? -124.003 -31.759 -17.975 1.00 75.71 889 PRO B N 1
ATOM 4893 C CA . PRO B 1 255 ? -124.690 -32.966 -17.503 1.00 75.43 889 PRO B CA 1
ATOM 4894 C C . PRO B 1 255 ? -124.934 -33.099 -15.992 1.00 74.89 889 PRO B C 1
ATOM 4895 O O . PRO B 1 255 ? -124.768 -34.179 -15.428 1.00 74.26 889 PRO B O 1
ATOM 4899 N N . TYR B 1 256 ? -125.335 -32.015 -15.335 1.00 74.28 890 TYR B N 1
ATOM 4900 C CA . TYR B 1 256 ? -125.592 -32.075 -13.901 1.00 73.63 890 TYR B CA 1
ATOM 4901 C C . TYR B 1 256 ? -126.853 -31.316 -13.541 1.00 73.64 890 TYR B C 1
ATOM 4902 O O . TYR B 1 256 ? -127.140 -30.250 -14.088 1.00 72.68 890 TYR B O 1
ATOM 4911 N N . SER B 1 257 ? -127.611 -31.882 -12.615 1.00 74.65 891 SER B N 1
ATOM 4912 C CA . SER B 1 257 ? -128.856 -31.270 -12.185 1.00 75.60 891 SER B CA 1
ATOM 4913 C C . SER B 1 257 ? -128.624 -30.125 -11.206 1.00 75.68 891 SER B C 1
ATOM 4914 O O . SER B 1 257 ? -129.405 -29.178 -11.168 1.00 76.04 891 SER B O 1
ATOM 4917 N N . PHE B 1 258 ? -127.543 -30.201 -10.430 1.00 75.58 892 PHE B N 1
ATOM 4918 C CA . PHE B 1 258 ? -127.256 -29.171 -9.431 1.00 75.85 892 PHE B CA 1
ATOM 4919 C C . PHE B 1 258 ? -125.755 -28.956 -9.136 1.00 76.03 892 PHE B C 1
ATOM 4920 O O . PHE B 1 258 ? -124.967 -29.907 -9.173 1.00 76.04 892 PHE B O 1
ATOM 4928 N N . VAL B 1 259 ? -125.376 -27.701 -8.856 1.00 75.54 893 VAL B N 1
ATOM 4929 C CA . VAL B 1 259 ? -123.989 -27.334 -8.528 1.00 75.11 893 VAL B CA 1
ATOM 4930 C C . VAL B 1 259 ? -123.964 -26.521 -7.241 1.00 75.89 893 VAL B C 1
ATOM 4931 O O . VAL B 1 259 ? -124.646 -25.501 -7.108 1.00 75.09 893 VAL B O 1
ATOM 4935 N N . GLU B 1 260 ? -123.146 -26.975 -6.306 1.00 76.81 894 GLU B N 1
ATOM 4936 C CA . GLU B 1 260 ? -123.032 -26.349 -5.005 1.00 78.36 894 GLU B CA 1
ATOM 4937 C C . GLU B 1 260 ? -121.841 -25.412 -4.943 1.00 78.82 894 GLU B C 1
ATOM 4938 O O . GLU B 1 260 ? -120.887 -25.557 -5.702 1.00 78.93 894 GLU B O 1
ATOM 4944 N N . LEU B 1 261 ? -121.905 -24.442 -4.042 1.00 79.72 895 LEU B N 1
ATOM 4945 C CA . LEU B 1 261 ? -120.796 -23.519 -3.858 1.00 81.17 895 LEU B CA 1
ATOM 4946 C C . LEU B 1 261 ? -120.448 -23.534 -2.363 1.00 82.40 895 LEU B C 1
ATOM 4947 O O . LEU B 1 261 ? -121.193 -22.981 -1.543 1.00 82.00 895 LEU B O 1
ATOM 4952 N N . THR B 1 262 ? -119.336 -24.190 -2.013 1.00 83.58 896 THR B N 1
ATOM 4953 C CA . THR B 1 262 ? -118.904 -24.285 -0.613 1.00 85.52 896 THR B CA 1
ATOM 4954 C C . THR B 1 262 ? -118.791 -22.875 -0.063 1.00 87.06 896 THR B C 1
ATOM 4955 O O . THR B 1 262 ? -118.413 -21.960 -0.795 1.00 88.03 896 THR B O 1
ATOM 4959 N N . LYS B 1 263 ? -119.110 -22.687 1.216 1.00 88.23 897 LYS B N 1
ATOM 4960 C CA . LYS B 1 263 ? -119.029 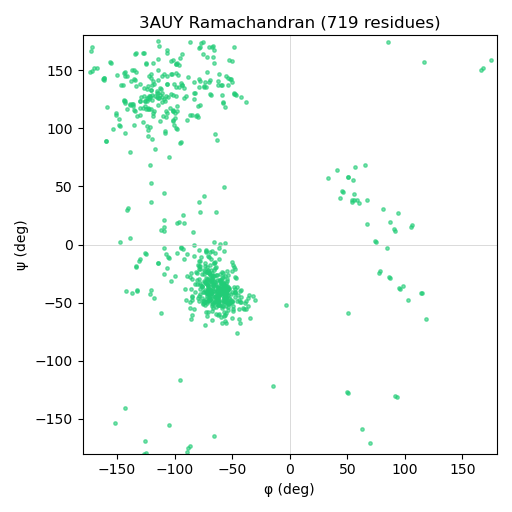-21.351 1.798 1.00 89.13 897 LYS B CA 1
ATOM 4961 C C . LYS B 1 263 ? -117.616 -20.787 1.611 1.00 89.39 897 LYS B C 1
ATOM 4962 O O . LYS B 1 263 ? -117.318 -19.671 2.037 1.00 88.74 897 LYS B O 1
ATOM 4968 N N . ASP B 1 264 ? -116.759 -21.571 0.959 1.00 90.46 898 ASP B N 1
ATOM 4969 C CA . ASP B 1 264 ? -115.377 -21.183 0.669 1.00 91.76 898 ASP B CA 1
ATOM 4970 C C . ASP B 1 264 ? -115.144 -20.904 -0.823 1.00 91.99 898 ASP B C 1
ATOM 4971 O O . ASP B 1 264 ? -114.010 -20.947 -1.299 1.00 91.96 898 ASP B O 1
ATOM 4976 N N . PHE B 1 265 ? -116.221 -20.627 -1.552 1.00 92.18 899 PHE B N 1
ATOM 4977 C CA . PHE B 1 265 ? -116.149 -20.332 -2.983 1.00 92.26 899 PHE B CA 1
ATOM 4978 C C . PHE B 1 265 ? -115.472 -21.436 -3.780 1.00 92.51 899 PHE B C 1
ATOM 4979 O O . PHE B 1 265 ? -114.642 -21.168 -4.649 1.00 93.30 899 PHE B O 1
ATOM 4987 N N . GLU B 1 266 ? -115.828 -22.678 -3.465 1.00 92.39 900 GLU B N 1
ATOM 4988 C CA . GLU B 1 266 ? -115.302 -23.854 -4.154 1.00 92.28 900 GLU B CA 1
ATOM 4989 C C . GLU B 1 266 ? -116.490 -24.476 -4.875 1.00 91.95 900 GLU B C 1
ATOM 4990 O O . GLU B 1 266 ? -117.598 -24.489 -4.339 1.00 92.37 900 GLU B O 1
ATOM 4996 N N . VAL B 1 267 ? -116.275 -24.986 -6.083 1.00 91.24 901 VAL B N 1
ATOM 4997 C CA . VAL B 1 267 ? -117.380 -25.577 -6.831 1.00 90.07 901 VAL B CA 1
ATOM 4998 C C . VAL B 1 267 ? -117.556 -27.075 -6.571 1.00 89.72 901 VAL B C 1
ATOM 4999 O O . VAL B 1 267 ? -116.612 -27.861 -6.670 1.00 89.25 901 VAL B O 1
ATOM 5003 N N . ARG B 1 268 ? -118.784 -27.449 -6.228 1.00 89.42 902 ARG B N 1
ATOM 5004 C CA . ARG B 1 268 ? -119.137 -28.837 -5.941 1.00 89.22 902 ARG B CA 1
ATOM 5005 C C . ARG B 1 268 ? -120.213 -29.307 -6.922 1.00 88.89 902 ARG B C 1
ATOM 5006 O O . ARG B 1 268 ? -121.410 -29.144 -6.669 1.00 88.76 902 ARG B O 1
ATOM 5014 N N . VAL B 1 269 ? -119.793 -29.878 -8.043 1.00 88.28 903 VAL B N 1
ATOM 5015 C CA . VAL B 1 269 ? -120.752 -30.363 -9.025 1.00 87.61 903 VAL B CA 1
ATOM 5016 C C . VAL B 1 269 ? -121.378 -31.648 -8.486 1.00 87.80 903 VAL B C 1
ATOM 5017 O O . VAL B 1 269 ? -120.687 -32.499 -7.936 1.00 87.97 903 VAL B O 1
ATOM 5021 N N . HIS B 1 270 ? -122.692 -31.779 -8.622 1.00 87.84 904 HIS B N 1
ATOM 5022 C CA . HIS B 1 270 ? -123.391 -32.971 -8.150 1.00 87.12 904 HIS B CA 1
ATOM 5023 C C . HIS B 1 270 ? -123.708 -33.938 -9.296 1.00 87.19 904 HIS B C 1
ATOM 5024 O O . HIS B 1 270 ? -124.640 -33.711 -10.072 1.00 86.70 904 HIS B O 1
ATOM 5031 N N . ALA B 1 271 ? -122.929 -35.012 -9.399 1.00 87.23 905 ALA B N 1
ATOM 5032 C CA . ALA B 1 271 ? -123.137 -36.017 -10.438 1.00 87.47 905 ALA B CA 1
ATOM 5033 C C . ALA B 1 271 ? -123.555 -37.338 -9.798 1.00 88.00 905 ALA B C 1
ATOM 5034 O O . ALA B 1 271 ? -123.160 -37.636 -8.671 1.00 88.27 905 ALA B O 1
ATOM 5036 N N . PRO B 1 272 ? -124.350 -38.153 -10.514 1.00 88.19 906 PRO B N 1
ATOM 5037 C CA . PRO B 1 272 ? -124.810 -39.442 -9.988 1.00 87.75 906 PRO B CA 1
ATOM 5038 C C . PRO B 1 272 ? -123.856 -40.130 -9.003 1.00 87.74 906 PRO B C 1
ATOM 5039 O O . PRO B 1 272 ? -124.271 -40.569 -7.934 1.00 87.32 906 PRO B O 1
ATOM 5043 N N . ASN B 1 273 ? -122.578 -40.213 -9.346 1.00 87.88 907 ASN B N 1
ATOM 5044 C CA . ASN B 1 273 ? -121.610 -40.857 -8.463 1.00 88.48 907 ASN B CA 1
ATOM 5045 C C . ASN B 1 273 ? -121.167 -39.958 -7.320 1.00 88.78 907 ASN B C 1
ATOM 5046 O O . ASN B 1 273 ? -120.005 -39.991 -6.913 1.00 88.04 907 ASN B O 1
ATOM 5051 N N . GLY B 1 274 ? -122.095 -39.163 -6.799 1.00 89.30 908 GLY B N 1
ATOM 5052 C CA . GLY B 1 274 ? -121.762 -38.260 -5.712 1.00 90.39 908 GLY B CA 1
ATOM 5053 C C . GLY B 1 274 ? -121.182 -36.951 -6.225 1.00 90.94 908 GLY B C 1
ATOM 5054 O O . GLY B 1 274 ? -120.929 -36.804 -7.424 1.00 91.49 908 GLY B O 1
ATOM 5055 N N . VAL B 1 275 ? -120.962 -36.006 -5.314 1.00 90.97 909 VAL B N 1
ATOM 5056 C CA . VAL B 1 275 ? -120.419 -34.693 -5.651 1.00 90.80 909 VAL B CA 1
ATOM 5057 C C . VAL B 1 275 ? -119.046 -34.739 -6.327 1.00 91.83 909 VAL B C 1
ATOM 5058 O O . VAL B 1 275 ? -118.113 -35.365 -5.819 1.00 91.42 909 VAL B O 1
ATOM 5062 N N . LEU B 1 276 ? -118.933 -34.058 -7.471 1.00 92.86 910 LEU B N 1
ATOM 5063 C CA . LEU B 1 276 ? -117.684 -33.990 -8.234 1.00 93.00 910 LEU B CA 1
ATOM 5064 C C . LEU B 1 276 ? -117.016 -32.619 -8.111 1.00 93.28 910 LEU B C 1
ATOM 5065 O O . LEU B 1 276 ? -117.685 -31.581 -8.044 1.00 92.70 910 LEU B O 1
ATOM 5070 N N . THR B 1 277 ? -115.688 -32.631 -8.090 1.00 93.56 911 THR B N 1
ATOM 5071 C CA . THR B 1 277 ? -114.907 -31.409 -7.971 1.00 93.85 911 THR B CA 1
ATOM 5072 C C . THR B 1 277 ? -114.490 -30.923 -9.361 1.00 94.75 911 THR B C 1
ATOM 5073 O O . THR B 1 277 ? -114.492 -31.699 -10.327 1.00 94.22 911 THR B O 1
ATOM 5077 N N . ILE B 1 278 ? -114.128 -29.642 -9.451 1.00 95.38 912 ILE B N 1
ATOM 5078 C CA . ILE B 1 278 ? -113.719 -29.031 -10.716 1.00 95.53 912 ILE B CA 1
ATOM 5079 C C . ILE B 1 278 ? -112.463 -29.661 -11.319 1.00 96.49 912 ILE B C 1
ATOM 5080 O O . ILE B 1 278 ? -112.403 -29.895 -12.529 1.00 96.43 912 ILE B O 1
ATOM 5085 N N . ASP B 1 279 ? -111.471 -29.944 -10.476 1.00 97.18 913 ASP B N 1
ATOM 5086 C CA . ASP B 1 279 ? -110.219 -30.548 -10.934 1.00 97.28 913 ASP B CA 1
ATOM 5087 C C . ASP B 1 279 ? -110.344 -32.046 -11.199 1.00 96.71 913 ASP B C 1
ATOM 5088 O O . ASP B 1 279 ? -109.368 -32.793 -11.089 1.00 96.72 913 ASP B O 1
ATOM 5093 N N . ASN B 1 280 ? -111.547 -32.476 -11.556 1.00 96.04 914 ASN B N 1
ATOM 5094 C CA . ASN B 1 280 ? -111.796 -33.880 -11.834 1.00 96.04 914 ASN B CA 1
ATOM 5095 C C . ASN B 1 280 ? -112.858 -34.029 -12.919 1.00 95.20 914 ASN B C 1
ATOM 5096 O O . ASN B 1 280 ? -113.246 -35.145 -13.276 1.00 94.90 914 ASN B O 1
ATOM 5101 N N . LEU B 1 281 ? -113.325 -32.899 -13.444 1.00 94.22 915 LEU B N 1
ATOM 5102 C CA . LEU B 1 281 ? -114.332 -32.917 -14.502 1.00 93.18 915 LEU B CA 1
ATOM 5103 C C . LEU B 1 281 ? -113.701 -32.861 -15.889 1.00 91.74 915 LEU B C 1
ATOM 5104 O O . LEU B 1 281 ? -112.522 -32.519 -16.042 1.00 91.44 915 LEU B O 1
ATOM 5109 N N . SER B 1 282 ? -114.510 -33.200 -16.890 1.00 89.76 916 SER B N 1
ATOM 5110 C CA . SER B 1 282 ? -114.101 -33.205 -18.293 1.00 87.70 916 SER B CA 1
ATOM 5111 C C . SER B 1 282 ? -113.377 -31.912 -18.686 1.00 86.41 916 SER B C 1
ATOM 5112 O O . SER B 1 282 ? -113.861 -30.810 -18.406 1.00 86.73 916 SER B O 1
ATOM 5115 N N . GLY B 1 283 ? -112.218 -32.053 -19.331 1.00 83.97 917 GLY B N 1
ATOM 5116 C CA . GLY B 1 283 ? -111.452 -30.890 -19.754 1.00 81.31 917 GLY B CA 1
ATOM 5117 C C . GLY B 1 283 ? -112.286 -29.837 -20.469 1.00 79.37 917 GLY B C 1
ATOM 5118 O O . GLY B 1 283 ? -112.109 -28.641 -20.241 1.00 78.16 917 GLY B O 1
ATOM 5119 N N . GLY B 1 284 ? -113.193 -30.287 -21.337 1.00 78.17 918 GLY B N 1
ATOM 5120 C CA . GLY B 1 284 ? -114.051 -29.374 -22.072 1.00 76.61 918 GLY B CA 1
ATOM 5121 C C . GLY B 1 284 ? -115.065 -28.692 -21.171 1.00 75.38 918 GLY B C 1
ATOM 5122 O O . GLY B 1 284 ? -115.538 -27.597 -21.467 1.00 75.54 918 GLY B O 1
ATOM 5123 N N . GLU B 1 285 ? -115.408 -29.347 -20.069 1.00 74.47 919 GLU B N 1
ATOM 5124 C CA . GLU B 1 285 ? -116.360 -28.793 -19.115 1.00 73.23 919 GLU B CA 1
ATOM 5125 C C . GLU B 1 285 ? -115.597 -27.885 -18.151 1.00 72.16 919 GLU B C 1
ATOM 5126 O O . GLU B 1 285 ? -116.170 -26.977 -17.552 1.00 72.25 919 GLU B O 1
ATOM 5132 N N . GLN B 1 286 ? -114.300 -28.145 -17.999 1.00 70.36 920 GLN B N 1
ATOM 5133 C CA . GLN B 1 286 ? -113.457 -27.325 -17.135 1.00 67.86 920 GLN B CA 1
ATOM 5134 C C . GLN B 1 286 ? -113.656 -25.896 -17.615 1.00 68.03 920 GLN B C 1
ATOM 5135 O O . GLN B 1 286 ? -114.058 -25.016 -16.847 1.00 69.22 920 GLN B O 1
ATOM 5141 N N . ILE B 1 287 ? -113.389 -25.675 -18.900 1.00 65.26 921 ILE B N 1
ATOM 5142 C CA . ILE B 1 287 ? -113.550 -24.353 -19.464 1.00 61.53 921 ILE B CA 1
ATOM 5143 C C . ILE B 1 287 ? -114.988 -23.913 -19.259 1.00 60.16 921 ILE B C 1
ATOM 5144 O O . ILE B 1 287 ? -115.225 -22.859 -18.688 1.00 60.72 921 ILE B O 1
ATOM 5149 N N . ALA B 1 288 ? -115.938 -24.741 -19.689 1.00 59.11 922 ALA B N 1
ATOM 5150 C CA . ALA B 1 288 ? -117.372 -24.446 -19.565 1.00 56.82 922 ALA B CA 1
ATOM 5151 C C . ALA B 1 288 ? -117.755 -24.036 -18.145 1.00 57.02 922 ALA B C 1
ATOM 5152 O O . ALA B 1 288 ? -118.440 -23.032 -17.939 1.00 57.30 922 ALA B O 1
ATOM 5154 N N . VAL B 1 289 ? -117.317 -24.817 -17.165 1.00 56.18 923 VAL B N 1
ATOM 5155 C CA . VAL B 1 289 ? -117.606 -24.508 -15.770 1.00 54.93 923 VAL B CA 1
ATOM 5156 C C . VAL B 1 289 ? -116.964 -23.162 -15.394 1.00 54.43 923 VAL B C 1
ATOM 5157 O O . VAL B 1 289 ? -117.621 -22.314 -14.774 1.00 54.92 923 VAL B O 1
ATOM 5161 N N . ALA B 1 290 ? -115.697 -22.971 -15.783 1.00 51.55 924 ALA B N 1
ATOM 5162 C CA . ALA B 1 290 ? -114.952 -21.741 -15.485 1.00 48.80 924 ALA B CA 1
ATOM 5163 C C . ALA B 1 290 ? -115.659 -20.469 -15.962 1.00 49.15 924 ALA B C 1
ATOM 5164 O O . ALA B 1 290 ? -115.673 -19.458 -15.246 1.00 48.03 924 ALA B O 1
ATOM 5166 N N . LEU B 1 291 ? -116.247 -20.511 -17.159 1.00 48.39 925 LEU B N 1
ATOM 5167 C CA . LEU B 1 291 ? -116.965 -19.349 -17.679 1.00 47.11 925 LEU B CA 1
ATOM 5168 C C . LEU B 1 291 ? -118.271 -19.172 -16.914 1.00 47.58 925 LEU B C 1
ATOM 5169 O O . LEU B 1 291 ? -118.727 -18.043 -16.681 1.00 47.56 925 LEU B O 1
ATOM 5174 N N . SER B 1 292 ? -118.859 -20.297 -16.516 1.00 45.28 926 SER B N 1
ATOM 5175 C CA . SER B 1 292 ? -120.105 -20.269 -15.763 1.00 43.75 926 SER B CA 1
ATOM 5176 C C . SER B 1 292 ? -119.845 -19.592 -14.410 1.00 41.96 926 SER B C 1
ATOM 5177 O O . SER B 1 292 ? -120.607 -18.730 -13.966 1.00 39.58 926 SER B O 1
ATOM 5180 N N . LEU B 1 293 ? -118.753 -19.975 -13.763 1.00 40.21 927 LEU B N 1
ATOM 5181 C CA . LEU B 1 293 ? -118.445 -19.409 -12.460 1.00 40.50 927 LEU B CA 1
ATOM 5182 C C . LEU B 1 293 ? -118.237 -17.904 -12.523 1.00 42.19 927 LEU B C 1
ATOM 5183 O O . LEU B 1 293 ? -118.801 -17.143 -11.720 1.00 41.96 927 LEU B O 1
ATOM 5188 N N . ARG B 1 294 ? -117.413 -17.492 -13.485 1.00 42.25 928 ARG B N 1
ATOM 5189 C CA . ARG B 1 294 ? -117.093 -16.091 -13.687 1.00 40.38 928 ARG B CA 1
ATOM 5190 C C . ARG B 1 294 ? -118.319 -15.287 -14.041 1.00 40.67 928 ARG B C 1
ATOM 5191 O O . ARG B 1 294 ? -118.537 -14.211 -13.487 1.00 40.86 928 ARG B O 1
ATOM 5199 N N . LEU B 1 295 ? -119.120 -15.816 -14.961 1.00 41.26 929 LEU B N 1
ATOM 5200 C CA . LEU B 1 295 ? -120.337 -15.138 -15.383 1.00 41.36 929 LEU B CA 1
ATOM 5201 C C . LEU B 1 295 ? -121.250 -15.003 -14.161 1.00 43.22 929 LEU B C 1
ATOM 5202 O O . LEU B 1 295 ? -121.824 -13.940 -13.904 1.00 42.86 929 LEU B O 1
ATOM 5207 N N . ALA B 1 296 ? -121.351 -16.076 -13.386 1.00 44.70 930 ALA B N 1
ATOM 5208 C CA . ALA B 1 296 ? -122.191 -16.084 -12.191 1.00 45.62 930 ALA B CA 1
ATOM 5209 C C . ALA B 1 296 ? -121.739 -14.968 -11.232 1.00 46.69 930 ALA B C 1
ATOM 5210 O O . ALA B 1 296 ? -122.558 -14.190 -10.701 1.00 47.80 930 ALA B O 1
ATOM 5212 N N . ILE B 1 297 ? -120.434 -14.902 -11.003 1.00 44.95 931 ILE B N 1
ATOM 5213 C CA . ILE B 1 297 ? -119.892 -13.894 -10.114 1.00 44.06 931 ILE B CA 1
ATOM 5214 C C . ILE B 1 297 ? -120.270 -12.501 -10.600 1.00 44.64 931 ILE B C 1
ATOM 5215 O O . ILE B 1 297 ? -120.475 -11.598 -9.812 1.00 44.02 931 ILE B O 1
ATOM 5220 N N . ALA B 1 298 ? -120.373 -12.329 -11.906 1.00 46.25 932 ALA B N 1
ATOM 5221 C CA . ALA B 1 298 ? -120.756 -11.037 -12.443 1.00 47.41 932 ALA B CA 1
ATOM 5222 C C . ALA B 1 298 ? -122.230 -10.767 -12.137 1.00 48.90 932 ALA B C 1
ATOM 5223 O O . ALA B 1 298 ? -122.603 -9.640 -11.831 1.00 50.56 932 ALA B O 1
ATOM 5225 N N . ASN B 1 299 ? -123.073 -11.793 -12.216 1.00 49.57 933 ASN B N 1
ATOM 5226 C CA . ASN B 1 299 ? -124.490 -11.592 -11.928 1.00 50.94 933 ASN B CA 1
ATOM 5227 C C . ASN B 1 299 ? -124.667 -11.247 -10.458 1.00 52.20 933 ASN B C 1
ATOM 5228 O O . ASN B 1 299 ? -125.479 -10.382 -10.112 1.00 52.74 933 ASN B O 1
ATOM 5233 N N . ALA B 1 300 ? -123.897 -11.912 -9.597 1.00 52.10 934 ALA B N 1
ATOM 5234 C CA . ALA B 1 300 ? -123.976 -11.671 -8.157 1.00 51.91 934 ALA B CA 1
ATOM 5235 C C . ALA B 1 300 ? -123.579 -10.232 -7.806 1.00 52.02 934 ALA B C 1
ATOM 5236 O O . ALA B 1 300 ? -124.252 -9.560 -7.018 1.00 51.68 934 ALA B O 1
ATOM 5238 N N . LEU B 1 301 ? -122.488 -9.761 -8.400 1.00 52.94 935 LEU B N 1
ATOM 5239 C CA . LEU B 1 301 ? -122.003 -8.410 -8.141 1.00 54.18 935 LEU B CA 1
ATOM 5240 C C . LEU B 1 301 ? -123.048 -7.319 -8.368 1.00 56.28 935 LEU B C 1
ATOM 5241 O O . LEU B 1 301 ? -123.029 -6.289 -7.687 1.00 55.87 935 LEU B O 1
ATOM 5246 N N . ILE B 1 302 ? -123.954 -7.547 -9.319 1.00 57.20 936 ILE B N 1
ATOM 5247 C CA . ILE B 1 302 ? -124.978 -6.560 -9.652 1.00 58.45 936 ILE B CA 1
ATOM 5248 C C . ILE B 1 302 ? -126.392 -6.867 -9.168 1.00 59.60 936 ILE B C 1
ATOM 5249 O O . ILE B 1 302 ? -127.269 -6.006 -9.231 1.00 59.27 936 ILE B O 1
ATOM 5254 N N . GLY B 1 303 ? -126.633 -8.080 -8.692 1.00 60.95 937 GLY B N 1
ATOM 5255 C CA . GLY B 1 303 ? -127.974 -8.391 -8.225 1.00 63.08 937 GLY B CA 1
ATOM 5256 C C . GLY B 1 303 ? -128.806 -9.235 -9.176 1.00 63.86 937 GLY B C 1
ATOM 5257 O O . GLY B 1 303 ? -129.426 -10.203 -8.748 1.00 65.03 937 GLY B O 1
ATOM 5258 N N . ASN B 1 304 ? -128.837 -8.877 -10.456 1.00 64.46 938 ASN B N 1
ATOM 5259 C CA . ASN B 1 304 ? -129.608 -9.647 -11.431 1.00 66.00 938 ASN B CA 1
ATOM 5260 C C . ASN B 1 304 ? -128.723 -10.091 -12.615 1.00 66.58 938 ASN B C 1
ATOM 5261 O O . ASN B 1 304 ? -127.490 -9.981 -12.560 1.00 66.26 938 ASN B O 1
ATOM 5266 N N . ARG B 1 305 ? -129.349 -10.598 -13.675 1.00 66.36 939 ARG B N 1
ATOM 5267 C CA . ARG B 1 305 ? -128.601 -11.071 -14.835 1.00 66.89 939 ARG B CA 1
ATOM 5268 C C . ARG B 1 305 ? -127.913 -9.951 -15.613 1.00 65.73 939 AR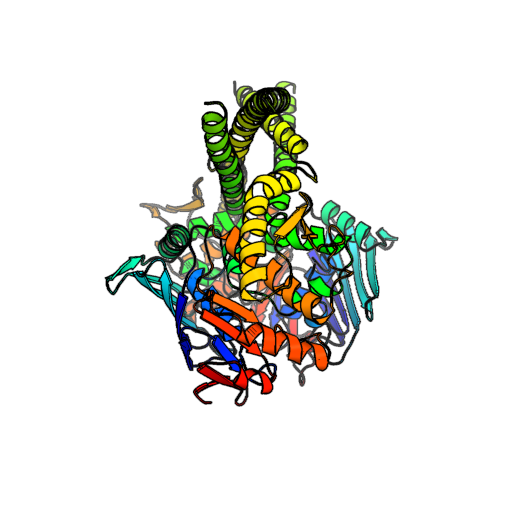G B C 1
ATOM 5269 O O . ARG B 1 305 ? -128.558 -8.977 -15.998 1.00 66.34 939 ARG B O 1
ATOM 5277 N N . VAL B 1 306 ? -126.614 -10.102 -15.869 1.00 63.57 940 VAL B N 1
ATOM 5278 C CA . VAL B 1 306 ? -125.873 -9.085 -16.605 1.00 60.37 940 VAL B CA 1
ATOM 5279 C C . VAL B 1 306 ? -126.440 -8.926 -18.001 1.00 58.32 940 VAL B C 1
ATOM 5280 O O . VAL B 1 306 ? -126.821 -9.898 -18.643 1.00 58.20 940 VAL B O 1
ATOM 5284 N N . GLU B 1 307 ? -126.496 -7.685 -18.459 1.00 57.25 941 GLU B N 1
ATOM 5285 C CA . GLU B 1 307 ? -127.022 -7.357 -19.779 1.00 54.64 941 GLU B CA 1
ATOM 5286 C C . GLU B 1 307 ? -125.928 -7.469 -20.794 1.00 52.32 941 GLU B C 1
ATOM 5287 O O . GLU B 1 307 ? -126.097 -8.081 -21.843 1.00 51.47 941 GLU B O 1
ATOM 5293 N N . CYS B 1 308 ? -124.808 -6.838 -20.468 1.00 49.67 942 CYS B N 1
ATOM 5294 C CA . CYS B 1 308 ? -123.639 -6.839 -21.316 1.00 47.07 942 CYS B CA 1
ATOM 5295 C C . CYS B 1 308 ? -122.478 -7.472 -20.576 1.00 46.02 942 CYS B C 1
ATOM 5296 O O . CYS B 1 308 ? -122.285 -7.209 -19.392 1.00 47.76 942 CYS B O 1
ATOM 5299 N N . ILE B 1 309 ? -121.723 -8.322 -21.263 1.00 43.92 943 ILE B N 1
ATOM 5300 C CA . ILE B 1 309 ? -120.545 -8.958 -20.676 1.00 41.84 943 ILE B CA 1
ATOM 5301 C C . ILE B 1 309 ? -119.409 -8.902 -21.709 1.00 41.20 943 ILE B C 1
ATOM 5302 O O . ILE B 1 309 ? -119.522 -9.429 -22.821 1.00 39.79 943 ILE B O 1
ATOM 5307 N N . ILE B 1 310 ? -118.322 -8.239 -21.335 1.00 39.97 944 ILE B N 1
ATOM 5308 C CA . ILE B 1 310 ? -117.175 -8.089 -22.214 1.00 38.73 944 ILE B CA 1
ATOM 5309 C C . ILE B 1 310 ? -116.015 -8.994 -21.848 1.00 39.13 944 ILE B C 1
ATOM 5310 O O . ILE B 1 310 ? -115.435 -8.856 -20.775 1.00 39.87 944 ILE B O 1
ATOM 5315 N N . LEU B 1 311 ? -115.670 -9.898 -22.759 1.00 39.64 945 LEU B N 1
ATOM 5316 C CA . LEU B 1 311 ? -114.562 -10.839 -22.573 1.00 39.65 945 LEU B CA 1
ATOM 5317 C C . LEU B 1 311 ? -113.364 -10.307 -23.359 1.00 40.38 945 LEU B C 1
ATOM 5318 O O . LEU B 1 311 ? -113.428 -10.194 -24.578 1.00 41.42 945 LEU B O 1
ATOM 5323 N N . ASP B 1 312 ? -112.279 -9.955 -22.680 1.00 41.41 946 ASP B N 1
ATOM 5324 C CA . ASP B 1 312 ? -111.123 -9.466 -23.410 1.00 42.72 946 ASP B CA 1
ATOM 5325 C C . ASP B 1 312 ? -110.137 -10.607 -23.585 1.00 43.18 946 ASP B C 1
ATOM 5326 O O . ASP B 1 312 ? -109.578 -11.135 -22.611 1.00 42.02 946 ASP B O 1
ATOM 5331 N N . GLU B 1 313 ? -109.956 -10.982 -24.850 1.00 43.20 947 GLU B N 1
ATOM 5332 C CA . GLU B 1 313 ? -109.083 -12.069 -25.248 1.00 43.24 947 GLU B CA 1
ATOM 5333 C C . GLU B 1 313 ? -109.234 -13.235 -24.280 1.00 42.98 947 GLU B C 1
ATOM 5334 O O . GLU B 1 313 ? -108.295 -13.597 -23.568 1.00 42.72 947 GLU B O 1
ATOM 5340 N N . PRO B 1 314 ? -110.449 -13.826 -24.243 1.00 42.26 948 PRO B N 1
ATOM 5341 C CA . PRO B 1 314 ? -110.850 -14.958 -23.400 1.00 43.25 948 PRO B CA 1
ATOM 5342 C C . PRO B 1 314 ? -110.269 -16.306 -23.803 1.00 45.10 948 PRO B C 1
ATOM 5343 O O . PRO B 1 314 ? -110.441 -17.308 -23.106 1.00 45.22 948 PRO B O 1
ATOM 5347 N N . THR B 1 315 ? -109.559 -16.292 -24.926 1.00 47.63 949 THR B N 1
ATOM 5348 C CA . THR B 1 315 ? -108.941 -17.467 -25.540 1.00 48.09 949 THR B CA 1
ATOM 5349 C C . THR B 1 315 ? -107.460 -17.619 -25.262 1.00 49.08 949 THR B C 1
ATOM 5350 O O . THR B 1 315 ? -106.942 -18.726 -25.302 1.00 49.77 949 THR B O 1
ATOM 5354 N N . VAL B 1 316 ? -106.773 -16.508 -25.021 1.00 51.36 950 VAL B N 1
ATOM 5355 C CA . VAL B 1 316 ? -105.342 -16.556 -24.747 1.00 53.65 950 VAL B CA 1
ATOM 5356 C C . VAL B 1 316 ? -105.047 -17.518 -23.611 1.00 56.06 950 VAL B C 1
ATOM 5357 O O . VAL B 1 316 ? -105.830 -17.623 -22.655 1.00 57.06 950 VAL B O 1
ATOM 5361 N N . TYR B 1 317 ? -103.919 -18.220 -23.733 1.00 56.79 951 TYR B N 1
ATOM 5362 C CA . TYR B 1 317 ? -103.469 -19.194 -22.736 1.00 57.86 951 TYR B CA 1
ATOM 5363 C C . TYR B 1 317 ? -104.087 -20.593 -22.887 1.00 59.63 951 TYR B C 1
ATOM 5364 O O . TYR B 1 317 ? -103.748 -21.515 -22.139 1.00 59.66 951 TYR B O 1
ATOM 5373 N N . LEU B 1 318 ? -104.996 -20.738 -23.844 1.00 60.53 952 LEU B N 1
ATOM 5374 C CA . LEU B 1 318 ? -105.639 -22.015 -24.116 1.00 61.85 952 LEU B CA 1
ATOM 5375 C C . LEU B 1 318 ? -104.982 -22.670 -25.332 1.00 64.72 952 LEU B C 1
ATOM 5376 O O . LEU B 1 318 ? -104.659 -22.007 -26.319 1.00 65.96 952 LEU B O 1
ATOM 5381 N N . ASP B 1 319 ? -104.768 -23.975 -25.244 1.00 67.21 953 ASP B N 1
ATOM 5382 C CA . ASP B 1 319 ? -104.164 -24.728 -26.331 1.00 69.38 953 ASP B CA 1
ATOM 5383 C C . ASP B 1 319 ? -105.185 -24.829 -27.452 1.00 70.69 953 ASP B C 1
ATOM 5384 O O . ASP B 1 319 ? -106.386 -24.641 -27.227 1.00 69.54 953 ASP B O 1
ATOM 5389 N N . GLU B 1 320 ? -104.696 -25.144 -28.648 1.00 71.88 954 GLU B N 1
ATOM 5390 C CA . GLU B 1 320 ? -105.538 -25.274 -29.828 1.00 73.10 954 GLU B CA 1
ATOM 5391 C C . GLU B 1 320 ? -106.910 -25.849 -29.487 1.00 74.13 954 GLU B C 1
ATOM 5392 O O . GLU B 1 320 ? -107.929 -25.175 -29.647 1.00 73.54 954 GLU B O 1
ATOM 5398 N N . ASN B 1 321 ? -106.930 -27.088 -29.000 1.00 74.73 955 ASN B N 1
ATOM 5399 C CA . ASN B 1 321 ? -108.193 -27.754 -28.690 1.00 74.58 955 ASN B CA 1
ATOM 5400 C C . ASN B 1 321 ? -109.141 -26.972 -27.785 1.00 74.36 955 ASN B C 1
ATOM 5401 O O . ASN B 1 321 ? -110.345 -26.897 -28.049 1.00 74.84 955 ASN B O 1
ATOM 5406 N N . ARG B 1 322 ? -108.615 -26.414 -26.704 1.00 73.20 956 ARG B N 1
ATOM 5407 C CA . ARG B 1 322 ? -109.471 -25.673 -25.793 1.00 71.37 956 ARG B CA 1
ATOM 5408 C C . ARG B 1 322 ? -110.071 -24.418 -26.407 1.00 70.77 956 ARG B C 1
ATOM 5409 O O . ARG B 1 322 ? -111.238 -24.096 -26.161 1.00 71.04 956 ARG B O 1
ATOM 5417 N N . ARG B 1 323 ? -109.269 -23.705 -27.193 1.00 68.63 957 ARG B N 1
ATOM 5418 C CA . ARG B 1 323 ? -109.742 -22.505 -27.861 1.00 66.01 957 ARG B CA 1
ATOM 5419 C C . ARG B 1 323 ? -111.010 -22.861 -28.634 1.00 65.13 957 ARG B C 1
ATOM 5420 O O . ARG B 1 323 ? -111.955 -22.074 -28.702 1.00 64.24 957 ARG B O 1
ATOM 5428 N N . ALA B 1 324 ? -111.017 -24.063 -29.208 1.00 64.34 958 ALA B N 1
ATOM 5429 C CA . ALA B 1 324 ? -112.145 -24.556 -30.001 1.00 63.05 958 ALA B CA 1
ATOM 5430 C C . ALA B 1 324 ? -113.344 -24.883 -29.124 1.00 63.22 958 ALA B C 1
ATOM 5431 O O . ALA B 1 324 ? -114.490 -24.625 -29.504 1.00 62.30 958 ALA B O 1
ATOM 5433 N N . LYS B 1 325 ? -113.087 -25.459 -27.955 1.00 63.31 959 LYS B N 1
ATOM 5434 C CA . LYS B 1 325 ? -114.183 -25.794 -27.055 1.00 64.22 959 LYS B CA 1
ATOM 5435 C C . LYS B 1 325 ? -114.879 -24.510 -26.595 1.00 64.48 959 LYS B C 1
ATOM 5436 O O . LYS B 1 325 ? -116.103 -24.368 -26.725 1.00 64.92 959 LYS B O 1
ATOM 5442 N N . LEU B 1 326 ? -114.093 -23.577 -26.061 1.00 63.00 960 LEU B N 1
ATOM 5443 C CA . LEU B 1 326 ? -114.639 -22.302 -25.615 1.00 61.10 960 LEU B CA 1
ATOM 5444 C C . LEU B 1 326 ? -115.422 -21.630 -26.758 1.00 62.16 960 LEU B C 1
ATOM 5445 O O . LEU B 1 326 ? -116.483 -21.034 -26.534 1.00 61.85 960 LEU B O 1
ATOM 5450 N N . ALA B 1 327 ? -114.895 -21.732 -27.979 1.00 61.69 961 ALA B N 1
ATOM 5451 C CA . ALA B 1 327 ? -115.555 -21.153 -29.141 1.00 60.75 961 ALA B CA 1
ATOM 5452 C C . ALA B 1 327 ? -116.973 -21.695 -29.197 1.00 62.67 961 ALA B C 1
ATOM 5453 O O . ALA B 1 327 ? -117.934 -20.927 -29.297 1.00 64.31 961 ALA B O 1
ATOM 5455 N N . GLU B 1 328 ? -117.092 -23.019 -29.102 1.00 62.24 962 GLU B N 1
ATOM 5456 C CA . GLU B 1 328 ? -118.380 -23.698 -29.157 1.00 62.61 962 GLU B CA 1
ATOM 5457 C C . GLU B 1 328 ? -119.262 -23.440 -27.950 1.00 62.42 962 GLU B C 1
ATOM 5458 O O . GLU B 1 328 ? -120.495 -23.512 -28.039 1.00 62.81 962 GLU B O 1
ATOM 5464 N N . ILE B 1 329 ? -118.642 -23.146 -26.815 1.00 61.03 963 ILE B N 1
ATOM 5465 C CA . ILE B 1 329 ? -119.417 -22.850 -25.618 1.00 58.74 963 ILE B CA 1
ATOM 5466 C C . ILE B 1 329 ? -119.973 -21.423 -25.754 1.00 58.80 963 ILE B C 1
ATOM 5467 O O . ILE B 1 329 ? -121.003 -21.079 -25.174 1.00 58.27 963 ILE B O 1
ATOM 5472 N N . PHE B 1 330 ? -119.287 -20.609 -26.550 1.00 58.38 964 PHE B N 1
ATOM 5473 C CA . PHE B 1 330 ? -119.714 -19.246 -26.793 1.00 58.07 964 PHE B CA 1
ATOM 5474 C C . PHE B 1 330 ? -120.918 -19.245 -27.712 1.00 60.11 964 PHE B C 1
ATOM 5475 O O . PHE B 1 330 ? -121.699 -18.295 -27.733 1.00 61.00 964 PHE B O 1
ATOM 5483 N N . ARG B 1 331 ? -121.058 -20.322 -28.477 1.00 59.86 965 ARG B N 1
ATOM 5484 C CA . ARG B 1 331 ? -122.163 -20.473 -29.418 1.00 58.95 965 ARG B CA 1
ATOM 5485 C C . ARG B 1 331 ? -123.445 -20.652 -28.601 1.00 59.11 965 ARG B C 1
ATOM 5486 O O . ARG B 1 331 ? -124.483 -20.082 -28.935 1.00 59.70 965 ARG B O 1
ATOM 5494 N N . LYS B 1 332 ? -123.346 -21.408 -27.508 1.00 57.79 966 LYS B N 1
ATOM 5495 C CA . LYS B 1 332 ? -124.492 -21.706 -26.648 1.00 56.07 966 LYS B CA 1
ATOM 5496 C C . LYS B 1 332 ? -125.067 -20.532 -25.844 1.00 56.15 966 LYS B C 1
ATOM 5497 O O . LYS B 1 332 ? -126.220 -20.575 -25.425 1.00 55.73 966 LYS B O 1
ATOM 5503 N N . VAL B 1 333 ? -124.269 -19.491 -25.633 1.00 56.72 967 VAL B N 1
ATOM 5504 C CA . VAL B 1 333 ? -124.684 -18.333 -24.829 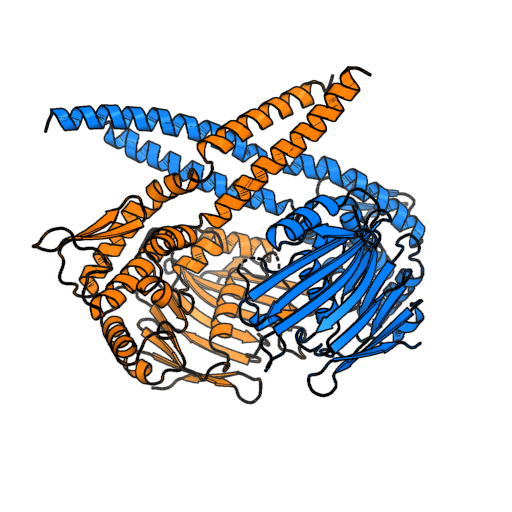1.00 55.59 967 VAL B CA 1
ATOM 5505 C C . VAL B 1 333 ? -125.834 -17.469 -25.348 1.00 56.99 967 VAL B C 1
ATOM 5506 O O . VAL B 1 333 ? -125.630 -16.522 -26.122 1.00 56.98 967 VAL B O 1
ATOM 5510 N N . LYS B 1 334 ? -127.038 -17.768 -24.873 1.00 57.50 968 LYS B N 1
ATOM 5511 C CA . LYS B 1 334 ? -128.222 -17.035 -25.278 1.00 56.73 968 LYS B CA 1
ATOM 5512 C C . LYS B 1 334 ? -128.816 -16.132 -24.201 1.00 56.25 968 LYS B C 1
ATOM 5513 O O . LYS B 1 334 ? -129.484 -15.151 -24.537 1.00 56.93 968 LYS B O 1
ATOM 5519 N N . SER B 1 335 ? -128.575 -16.448 -22.924 1.00 53.94 969 SER B N 1
ATOM 5520 C CA . SER B 1 335 ? -129.111 -15.648 -21.810 1.00 51.85 969 SER B CA 1
ATOM 5521 C C . SER B 1 335 ? -128.553 -14.213 -21.711 1.00 52.04 969 SER B C 1
ATOM 5522 O O . SER B 1 335 ? -129.251 -13.307 -21.252 1.00 51.19 969 SER B O 1
ATOM 5525 N N . ILE B 1 336 ? -127.301 -14.011 -22.129 1.00 51.34 970 ILE B N 1
ATOM 5526 C CA . ILE B 1 336 ? -126.668 -12.689 -22.096 1.00 49.69 970 ILE B CA 1
ATOM 5527 C C . ILE B 1 336 ? -126.954 -11.952 -23.398 1.00 48.92 970 ILE B C 1
ATOM 5528 O O . ILE B 1 336 ? -126.378 -12.266 -24.439 1.00 48.64 970 ILE B O 1
ATOM 5533 N N . PRO B 1 337 ? -127.827 -10.937 -23.343 1.00 48.65 971 PRO B N 1
ATOM 5534 C CA . PRO B 1 337 ? -128.245 -10.110 -24.484 1.00 47.82 971 PRO B CA 1
ATOM 5535 C C . PRO B 1 337 ? -127.131 -9.462 -25.305 1.00 47.80 971 PRO B C 1
ATOM 5536 O O . PRO B 1 337 ? -127.316 -9.152 -26.477 1.00 47.04 971 PRO B O 1
ATOM 5540 N N . GLN B 1 338 ? -125.984 -9.233 -24.681 1.00 48.37 972 GLN B N 1
ATOM 5541 C CA . GLN B 1 338 ? -124.859 -8.628 -25.374 1.00 48.28 972 GLN B CA 1
ATOM 5542 C C . GLN B 1 338 ? -123.553 -9.157 -24.802 1.00 49.36 972 GLN B C 1
ATOM 5543 O O . GLN B 1 338 ? -123.173 -8.834 -23.678 1.00 51.25 972 GLN B O 1
ATOM 5549 N N . MET B 1 339 ? -122.878 -9.990 -25.578 1.00 49.12 973 MET B N 1
ATOM 5550 C CA . MET B 1 339 ? -121.611 -10.566 -25.162 1.00 47.61 973 MET B CA 1
ATOM 5551 C C . MET B 1 339 ? -120.569 -10.100 -26.164 1.00 47.42 973 MET B C 1
ATOM 5552 O O . MET B 1 339 ? -120.598 -10.529 -27.314 1.00 47.15 973 MET B O 1
ATOM 5557 N N . ILE B 1 340 ? -119.660 -9.228 -25.718 1.00 45.18 974 ILE B N 1
ATOM 5558 C CA . ILE B 1 340 ? -118.608 -8.677 -26.570 1.00 42.72 974 ILE B CA 1
ATOM 5559 C C . ILE B 1 340 ? -117.258 -9.369 -26.396 1.00 43.90 974 ILE B C 1
ATOM 5560 O O . ILE B 1 340 ? -116.641 -9.282 -25.343 1.00 45.60 974 ILE B O 1
ATOM 5565 N N . ILE B 1 341 ? -116.819 -10.056 -27.450 1.00 44.91 975 ILE B N 1
ATOM 5566 C CA . ILE B 1 341 ? -115.558 -10.806 -27.494 1.00 44.72 975 ILE B CA 1
ATOM 5567 C C . ILE B 1 341 ? -114.468 -10.001 -28.190 1.00 47.01 975 ILE B C 1
ATOM 5568 O O . ILE B 1 341 ? -114.662 -9.536 -29.319 1.00 49.10 975 ILE B O 1
ATOM 5573 N N . ILE B 1 342 ? -113.318 -9.857 -27.536 1.00 46.47 976 ILE B N 1
ATOM 5574 C CA . ILE B 1 342 ? -112.193 -9.102 -28.103 1.00 44.93 976 ILE B CA 1
ATOM 5575 C C . ILE B 1 342 ? -111.090 -10.112 -28.338 1.00 45.90 976 ILE B C 1
ATOM 5576 O O . ILE B 1 342 ? -110.773 -10.896 -27.453 1.00 46.80 976 ILE B O 1
ATOM 5581 N N . THR B 1 343 ? -110.507 -10.117 -29.528 1.00 47.91 977 THR B N 1
ATOM 5582 C CA . THR B 1 343 ? -109.446 -11.077 -29.790 1.00 49.40 977 THR B CA 1
ATOM 5583 C C . THR B 1 343 ? -108.732 -10.856 -31.109 1.00 51.07 977 THR B C 1
ATOM 5584 O O . THR B 1 343 ? -109.151 -10.039 -31.945 1.00 51.12 977 THR B O 1
ATOM 5588 N N . HIS B 1 344 ? -107.632 -11.586 -31.268 1.00 52.77 978 HIS B N 1
ATOM 5589 C CA . HIS B 1 344 ? -106.830 -11.536 -32.484 1.00 54.65 978 HIS B CA 1
ATOM 5590 C C . HIS B 1 344 ? -106.803 -12.961 -33.050 1.00 56.16 978 HIS B C 1
ATOM 5591 O O . HIS B 1 344 ? -105.795 -13.432 -33.585 1.00 58.09 978 HIS B O 1
ATOM 5598 N N . HIS B 1 345 ? -107.936 -13.642 -32.905 1.00 56.56 979 HIS B N 1
ATOM 5599 C CA . HIS B 1 345 ? -108.112 -14.998 -33.400 1.00 55.99 979 HIS B CA 1
ATOM 5600 C C . HIS B 1 345 ? -109.311 -14.981 -34.333 1.00 57.46 979 HIS B C 1
ATOM 5601 O O . HIS B 1 345 ? -110.457 -15.099 -33.901 1.00 56.30 979 HIS B O 1
ATOM 5608 N N . ARG B 1 346 ? -109.015 -14.803 -35.620 1.00 59.07 980 ARG B N 1
ATOM 5609 C CA . ARG B 1 346 ? -110.022 -14.726 -36.674 1.00 59.60 980 ARG B CA 1
ATOM 5610 C C . ARG B 1 346 ? -111.119 -15.795 -36.565 1.00 60.88 980 ARG B C 1
ATOM 5611 O O . ARG B 1 346 ? -112.306 -15.482 -36.724 1.00 60.89 980 ARG B O 1
ATOM 5619 N N . GLU B 1 347 ? -110.745 -17.042 -36.275 1.00 59.54 981 GLU B N 1
ATOM 5620 C CA . GLU B 1 347 ? -111.747 -18.107 -36.171 1.00 58.90 981 GLU B CA 1
ATOM 5621 C C . GLU B 1 347 ? -113.041 -17.661 -35.491 1.00 60.27 981 GLU B C 1
ATOM 5622 O O . GLU B 1 347 ? -114.137 -17.880 -36.009 1.00 61.22 981 GLU B O 1
ATOM 5628 N N . LEU B 1 348 ? -112.896 -17.041 -34.323 1.00 60.20 982 LEU B N 1
ATOM 5629 C CA . LEU B 1 348 ? -114.025 -16.584 -33.521 1.00 59.20 982 LEU B CA 1
ATOM 5630 C C . LEU B 1 348 ? -115.090 -15.762 -34.247 1.00 60.78 982 LEU B C 1
ATOM 5631 O O . LEU B 1 348 ? -116.213 -15.621 -33.754 1.00 61.00 982 LEU B O 1
ATOM 5636 N N . GLU B 1 349 ? -114.761 -15.222 -35.413 1.00 61.31 983 GLU B N 1
ATOM 5637 C CA . GLU B 1 349 ? -115.759 -14.449 -36.133 1.00 62.12 983 GLU B CA 1
ATOM 5638 C C . GLU B 1 349 ? -116.926 -15.338 -36.562 1.00 63.22 983 GLU B C 1
ATOM 5639 O O . GLU B 1 349 ? -117.991 -14.837 -36.927 1.00 64.63 983 GLU B O 1
ATOM 5645 N N . ASP B 1 350 ? -116.727 -16.654 -36.512 1.00 63.04 984 ASP B N 1
ATOM 5646 C CA . ASP B 1 350 ? -117.779 -17.614 -36.869 1.00 63.57 984 ASP B CA 1
ATOM 5647 C C . ASP B 1 350 ? -118.860 -17.586 -35.795 1.00 64.55 984 ASP B C 1
ATOM 5648 O O . ASP B 1 350 ? -120.047 -17.838 -36.065 1.00 66.24 984 ASP B O 1
ATOM 5653 N N . VAL B 1 351 ? -118.427 -17.282 -34.576 1.00 62.60 985 VAL B N 1
ATOM 5654 C CA . VAL B 1 351 ? -119.302 -17.256 -33.421 1.00 59.04 985 VAL B CA 1
ATOM 5655 C C . VAL B 1 351 ? -119.890 -15.884 -33.164 1.00 58.57 985 VAL B C 1
ATOM 5656 O O . VAL B 1 351 ? -120.361 -15.613 -32.066 1.00 60.16 985 VAL B O 1
ATOM 5660 N N . ALA B 1 352 ? -119.881 -15.004 -34.151 1.00 56.94 986 ALA B N 1
ATOM 5661 C CA . ALA B 1 352 ? -120.434 -13.677 -33.898 1.00 55.59 986 ALA B CA 1
ATOM 5662 C C . ALA B 1 352 ? -121.574 -13.246 -34.806 1.00 55.31 986 ALA B C 1
ATOM 5663 O O . ALA B 1 352 ? -121.615 -13.563 -35.995 1.00 54.27 986 ALA B O 1
ATOM 5665 N N . ASP B 1 353 ? -122.503 -12.509 -34.218 1.00 55.39 987 ASP B N 1
ATOM 5666 C CA . ASP B 1 353 ? -123.643 -11.976 -34.945 1.00 55.85 987 ASP B CA 1
ATOM 5667 C C . ASP B 1 353 ? -123.075 -10.770 -35.684 1.00 56.07 987 ASP B C 1
ATOM 5668 O O . ASP B 1 353 ? -123.285 -10.607 -36.885 1.00 55.87 987 ASP B O 1
ATOM 5673 N N . VAL B 1 354 ? -122.343 -9.929 -34.961 1.00 55.48 988 VAL B N 1
ATOM 5674 C CA . VAL B 1 354 ? -121.712 -8.781 -35.584 1.00 53.54 988 VAL B CA 1
ATOM 5675 C C . VAL B 1 354 ? -120.207 -8.918 -35.403 1.00 54.25 988 VAL B C 1
ATOM 5676 O O . VAL B 1 354 ? -119.735 -9.606 -34.494 1.00 52.45 988 VAL B O 1
ATOM 5680 N N . ILE B 1 355 ? -119.459 -8.275 -36.293 1.00 54.90 989 ILE B N 1
ATOM 5681 C CA . ILE B 1 355 ? -118.011 -8.335 -36.253 1.00 54.01 989 ILE B CA 1
ATOM 5682 C C . ILE B 1 355 ? -117.438 -6.969 -36.531 1.00 55.29 989 ILE B C 1
ATOM 5683 O O . ILE B 1 355 ? -117.703 -6.398 -37.586 1.00 57.49 989 ILE B O 1
ATOM 5688 N N . ILE B 1 356 ? -116.659 -6.448 -35.587 1.00 55.38 990 ILE B N 1
ATOM 5689 C CA . ILE B 1 356 ? -116.030 -5.147 -35.755 1.00 54.93 990 ILE B CA 1
ATOM 5690 C C . ILE B 1 356 ? -114.532 -5.373 -35.910 1.00 55.77 990 ILE B C 1
ATOM 5691 O O . ILE B 1 356 ? -113.883 -5.958 -35.037 1.00 55.91 990 ILE B O 1
ATOM 5696 N N . ASN B 1 357 ? -113.983 -4.908 -37.022 1.00 55.37 991 ASN B N 1
ATOM 5697 C CA . ASN B 1 357 ? -112.568 -5.080 -37.266 1.00 56.43 991 ASN B CA 1
ATOM 5698 C C . ASN B 1 357 ? -111.759 -3.856 -36.850 1.00 57.17 991 ASN B C 1
ATOM 5699 O O . ASN B 1 357 ? -112.138 -2.713 -37.131 1.00 57.25 991 ASN B O 1
ATOM 5704 N N . VAL B 1 358 ? -110.645 -4.116 -36.168 1.00 57.25 992 VAL B N 1
ATOM 5705 C CA . VAL B 1 358 ? -109.741 -3.080 -35.689 1.00 57.08 992 VAL B CA 1
ATOM 5706 C C . VAL B 1 358 ? -108.378 -3.320 -36.321 1.00 59.10 992 VAL B C 1
ATOM 5707 O O . VAL B 1 358 ? -107.806 -4.411 -36.187 1.00 57.84 992 VAL B O 1
ATOM 5711 N N . LYS B 1 359 ? -107.869 -2.290 -37.000 1.00 61.31 993 LYS B N 1
ATOM 5712 C CA . LYS B 1 359 ? -106.579 -2.347 -37.693 1.00 63.00 993 LYS B CA 1
ATOM 5713 C C . LYS B 1 359 ? -105.813 -1.049 -37.478 1.00 63.76 993 LYS B C 1
ATOM 5714 O O . LYS B 1 359 ? -106.280 0.029 -37.851 1.00 64.21 993 LYS B O 1
ATOM 5720 N N . LYS B 1 360 ? -104.636 -1.150 -36.874 1.00 64.55 994 LYS B N 1
ATOM 5721 C CA . LYS B 1 360 ? -103.820 0.033 -36.611 1.00 64.94 994 LYS B CA 1
ATOM 5722 C C . LYS B 1 360 ? -103.118 0.467 -37.895 1.00 66.04 994 LYS B C 1
ATOM 5723 O O . LYS B 1 360 ? -102.352 -0.299 -38.486 1.00 65.85 994 LYS B O 1
ATOM 5729 N N . ASP B 1 361 ? -103.391 1.688 -38.340 1.00 67.23 995 ASP B N 1
ATOM 5730 C CA . ASP B 1 361 ? -102.754 2.188 -39.554 1.00 68.55 995 ASP B CA 1
ATOM 5731 C C . ASP B 1 361 ? -101.656 3.209 -39.250 1.00 68.18 995 ASP B C 1
ATOM 5732 O O . ASP B 1 361 ? -101.840 4.415 -39.446 1.00 67.35 995 ASP B O 1
ATOM 5737 N N . GLY B 1 362 ? -100.517 2.717 -38.777 1.00 67.88 996 GLY B N 1
ATOM 5738 C CA . GLY B 1 362 ? -99.417 3.600 -38.444 1.00 68.06 996 GLY B CA 1
ATOM 5739 C C . GLY B 1 362 ? -99.781 4.512 -37.291 1.00 68.14 996 GLY B C 1
ATOM 5740 O O . GLY B 1 362 ? -99.934 5.726 -37.468 1.00 68.99 996 GLY B O 1
ATOM 5741 N N . ASN B 1 363 ? -99.933 3.916 -36.112 1.00 67.18 997 ASN B N 1
ATOM 5742 C CA . ASN B 1 363 ? -100.262 4.638 -34.880 1.00 66.38 997 ASN B CA 1
ATOM 5743 C C . ASN B 1 363 ? -101.649 5.265 -34.834 1.00 65.45 997 ASN B C 1
ATOM 5744 O O . ASN B 1 363 ? -101.894 6.141 -34.010 1.00 67.09 997 ASN B O 1
ATOM 5749 N N . VAL B 1 364 ? -102.555 4.834 -35.704 1.00 63.39 998 VAL B N 1
ATOM 5750 C CA . VAL B 1 364 ? -103.905 5.381 -35.701 1.00 61.06 998 VAL B CA 1
ATOM 5751 C C . VAL B 1 364 ? -104.962 4.334 -36.007 1.00 60.87 998 VAL B C 1
ATOM 5752 O O . VAL B 1 364 ? -105.254 4.047 -37.168 1.00 61.54 998 VAL B O 1
ATOM 5756 N N . SER B 1 365 ? -105.540 3.780 -34.948 1.00 60.02 999 SER B N 1
ATOM 5757 C CA . SER B 1 365 ? -106.566 2.757 -35.068 1.00 59.92 999 SER B CA 1
ATOM 5758 C C . SER B 1 365 ? -107.691 3.122 -36.018 1.00 60.73 999 SER B C 1
ATOM 5759 O O . SER B 1 365 ? -108.139 4.267 -36.055 1.00 61.32 999 SER B O 1
ATOM 5762 N N . LYS B 1 366 ? -108.140 2.135 -36.787 1.00 61.63 1000 LYS B N 1
ATOM 5763 C CA . LYS B 1 366 ? -109.230 2.322 -37.738 1.00 63.40 1000 LYS B CA 1
ATOM 5764 C C . LYS B 1 366 ? -110.241 1.206 -37.493 1.00 63.93 1000 LYS B C 1
ATOM 5765 O O . LYS B 1 366 ? -109.864 0.053 -37.267 1.00 64.37 1000 LYS B O 1
ATOM 5771 N N . VAL B 1 367 ? -111.524 1.545 -37.526 1.00 65.00 1001 VAL B N 1
ATOM 5772 C CA . VAL B 1 367 ? -112.559 0.550 -37.268 1.00 66.15 1001 VAL B CA 1
ATOM 5773 C C . VAL B 1 367 ? -113.610 0.366 -38.369 1.00 69.25 1001 VAL B C 1
ATOM 5774 O O . VAL B 1 367 ? -114.365 1.288 -38.696 1.00 68.83 1001 VAL B O 1
ATOM 5778 N N . LYS B 1 368 ? -113.646 -0.847 -38.923 1.00 72.40 1002 LYS B N 1
ATOM 5779 C CA . LYS B 1 368 ? -114.565 -1.215 -40.001 1.00 76.56 1002 LYS B CA 1
ATOM 5780 C C . LYS B 1 368 ? -115.567 -2.269 -39.523 1.00 79.72 1002 LYS B C 1
ATOM 5781 O O . LYS B 1 368 ? -115.325 -2.967 -38.538 1.00 80.28 1002 LYS B O 1
ATOM 5787 N N . ILE B 1 369 ? -116.685 -2.388 -40.229 1.00 83.30 1003 ILE B N 1
ATOM 5788 C CA . ILE B 1 369 ? -117.697 -3.388 -39.898 1.00 86.90 1003 ILE B CA 1
ATOM 5789 C C . ILE B 1 369 ? -117.696 -4.395 -41.053 1.00 89.60 1003 ILE B C 1
ATOM 5790 O O . ILE B 1 369 ? -117.688 -3.994 -42.218 1.00 89.60 1003 ILE B O 1
ATOM 5795 N N . ASN B 1 370 ? -117.717 -5.689 -40.736 1.00 92.89 1004 ASN B N 1
ATOM 5796 C CA . ASN B 1 370 ? -117.692 -6.741 -41.763 1.00 96.36 1004 ASN B CA 1
ATOM 5797 C C . ASN B 1 370 ? -118.539 -7.979 -41.465 1.00 98.18 1004 ASN B C 1
ATOM 5798 O O . ASN B 1 370 ? -119.654 -7.929 -40.923 1.00 98.45 1004 ASN B O 1
ATOM 5803 N N . GLY B 1 371 ? -117.920 -9.100 -41.845 1.00 99.11 1005 GLY B N 1
ATOM 5804 C CA . GLY B 1 371 ? -118.455 -10.437 -41.686 1.00 99.26 1005 GLY B CA 1
ATOM 5805 C C . GLY B 1 371 ? -117.381 -11.396 -42.190 1.00 99.87 1005 GLY B C 1
ATOM 5806 O O . GLY B 1 371 ? -116.711 -12.036 -41.349 1.00 99.89 1005 GLY B O 1
#

Nearest PDB structures (foldseek):
  3auy-assembly1_B  TM=1.003E+00  e=1.819E-70  Methanocaldococcus jannaschii
  3auy-assembly1_A  TM=9.412E-01  e=8.308E-65  Methanocaldococcus jannaschii
  3aux-assembly1_A-2  TM=8.914E-01  e=3.460E-60  Methanocaldococcus jannaschii
  3av0-assembly1_B  TM=6.755E-01  e=6.014E-54  Methanocaldococcus jannaschii
  5f3w-assembly1_D  TM=6.701E-01  e=2.467E-54  Methanocaldococcus jannaschii DSM 2661

Organism: Methanocaldococcus jannaschii (strain ATCC 43067 / DSM 2661 / JAL-1 / JCM 10045 / NBRC 100440) (NCBI:txid243232)

Foldseek 3Di:
DFKDFAWKWKDQFFQANTDIDGAAWDEEEAAEDVPLCRVSVVVLVLCQLANCDVDDPVNTGYVVDAKMKMWTWMDAPNKIKIKIWIDHNHDTWIFMAINNHTDGTGSVRSNVVSCVRQVDDSLLQCLLAEADAQNLVVLLVDDQLVNLVVLCVNLCLVVLVVVLVVLVVVLVVLVVVLVVLVVLLCVVVVSVVVNVVSVVSNVVSVVVSVVSVVVSVLSDDVHVSLVSLVQQQVQLQVQLQVLCVLLVPPANGWHQDSSGFIWTDDDPDGDGLNVDDLLVNSSSSVSNSLSSSCSSRPHHHQHHEYENNCPPPDPVSSVSVLVSLLSDDSHTHYYYYHNDPVSVVSGPWYWYWYRDPSHIDIDTDD/DFKAFAWKWKDQFFQANTAIDGAAWDEEEAAEPVPLCQVSVVVLVLCQLANAPVHDVVNTGYVVDAKMKMWTWMDAPNKIKIKIWIDHNHDTWIFMAINNHTDGTGSVRSNVVSCVRQVDDSLLQCLLAEADACLLVCQLPPDPVCQLVVLVVSLPVPVVVVVLVVLVVVLVVLVVVLVVLVVVVPCVVVVVNVVSVVSNVVSVVVSVCQPPCNVLQVSLVQQQVQLQVQLQVLCVLLVPPAPGWHQPSSRFIWTQDPVGTDGLNGDDPLVNSSSSVSSSNSSSCSSRVHHHQHHEYENHQPPPPPVNSVSVLVSLLSDDSHGHYYHYHNDVVSVVSGPWYWYWGRDPSHIDIDTDD

InterPro domains:
  IPR003593 AAA+ ATPase domain [SM00382] (24-996)
  IPR013134 RAD50, zinc hook [PF04423] (481-532)
  IPR013134 RAD50, zinc hook [PS51131] (457-554)
  IPR022982 DNA double-strand break repair Rad50 ATPase, archaeal type [MF_00449] (3-1003)
  IPR027417 P-loop containing nucleoside triphosphate hydrolase [G3DSA:3.40.50.300] (1-239)
  IPR027417 P-loop containing nucleoside triphosphate hydrolase [G3DSA:3.40.50.300] (740-1005)
  IPR027417 P-loop containing nucleoside triphosphate hydrolase [SSF52540] (3-250)
  IPR027417 P-loop containing nucleoside triphosphate hydrolase [SSF52540] (3-995)
  IPR038729 Rad50/SbcC-type AAA domain [PF13476] (8-225)

CATH classification: 3.40.50.300

B-factor: mean 55.11, std 14.95, range [7.51, 101.68]